Protein 2W7Z (pdb70)

InterPro domains:
  IPR001646 Pentapeptide repeat [PF13599] (88-164)
  IPR052949 Peptide antibiotic immunity-related [PTHR42999] (18-202)

Nearest PDB structures (foldseek):
  2w7z-assembly1_A  TM=9.627E-01  e=5.717E-29  Enterococcus faecalis
  6fls-assembly1_A  TM=7.221E-01  e=3.683E-10  Clostridium botulinum
  5dqa-assembly3_C-2  TM=4.700E-01  e=3.328E-09  synthetic construct
  5dqa-assembly1_B-2  TM=4.678E-01  e=6.152E-09  synthetic construct
  4ycq-assembly1_A-2  TM=4.780E-01  e=1.399E-06  synthetic construct

B-factor: mean 15.48, std 6.67, range [5.96, 55.5]

Sequence (402 aa):
MITYPLPEQLPLLTNCQLEDEAILENHLYQQIDLPNQEVRNLVFRDAVFDHLSLANGQFASFDCSNVRFEACDFSNVEWLSGSFHRVTTFLRCNLTGTNFADSYLDCLFEDCADDYASFRFANFNLVHHFNQTRLVESEFFEVTWLLLEACDLTESNWLNTSLGLDFSQNTFERLTFSPNYLSGLVTPEQAIYLASSALGLVITTYPLPPNLPEQLPLLTNCQLEDEAILENHLYQQIDLPNQEVRNLVFRDAVFDHLSLANGQFASFDCSNVRFEACDFSSNVEWLSGSFHRVTFLRCNLTGTNFADSYYLDCLFEDCADYASFRFANFNLVHFNQTRLVESEFFEVTWLLLEACDLTESNWLNTSLGLDFSQNTFERLTFSPNYLSGLVTPEQAIYLASSALGLVIT

Radius of gyration: 33.7 Å; Cα contacts (8 Å, |Δi|>4): 1297; chains: 2; bounding box: 75×31×95 Å

Foldseek 3Di:
DPDDAQDVVFAEDAEDDAEACAEAERHEHEPYEAEPAEYENYEYEHYEYYAYEHHLYEYHQYEYESYEYAAYECANYEQEQYEYYNYEYHAYEAELYEDDCYEYVYEYYLYYDNYEPHNYEEENYEYECYEHACYEQDNYHYYAYAQYECEQYEHENHAACYECQRYDYPAYHYDPVRPPPYHDPVVVVRVCVVVPDDDD/DAQAAQPEDPDFAEDAEDDAEALDEAERHEYEQYEQEQEEYENYEYERYEYAAYEHHNYEYHQAEYGRYEYHQYECHLYEQEQYEYYNYEDYQYEAENYEHDNYEYSYEYELYHAQYEPAQYEEERYEYELYEHALYECHLYHYYAYANYECENYENENHAACYECARYDYPHYHYDPVRPPPYHDPVVVVRVVVVVPDDDD

Solvent-accessible surface area: 19904 Å² total

Secondary structure (DSSP, 8-state):
---PPP---S-EES-----TT-EEESSEEEEEE--S-EEES-EEEEEEEEEEE-TT-EEET-EEEEEEEES-B-TT-B-TT-EEEEEEEES-B-TT-B-TT-B--EEEE---TT-B-TT-B-SSEEEES-B-TT-B-TT-B--EEES-B-TT-B-TT-------TTSB-S--B--GGG-TT---HHHHHHHHHHTT----/-PPPPP---S---EES-----TT-EEESSEEEEEE--S-B-SS-EEEEEEEEEEE-TT-B-TT-EEEEEEEES-B-TT-B-TT-EEEEEEEES-B-TT-B-TT-B--EEEE---TT-B-TT-B-SSEEEES-B-TT-B-TT-B--EEES-B-TTEEETT-------TTSB-S-EEE-GGG-TT---HHHHHHHHHHTT----

Structure (mmCIF, N/CA/C/O backbone):
data_2W7Z
#
_entry.id   2W7Z
#
_cell.length_a   36.930
_cell.length_b   63.139
_cell.length_c   94.619
_cell.angle_alpha   90.00
_cell.angle_beta   96.09
_cell.angle_gamma   90.00
#
_symmetry.space_group_name_H-M   'P 1 21 1'
#
loop_
_entity.id
_entity.type
_entity.pdbx_description
1 polymer 'PENTAPEPTIDE REPEAT FAMILY PROTEIN'
2 non-polymer 'CHLORIDE ION'
3 water water
#
loop_
_atom_site.group_PDB
_atom_site.id
_atom_site.type_symbol
_atom_site.label_atom_id
_atom_site.label_alt_id
_atom_site.label_comp_id
_atom_site.label_asym_id
_atom_site.label_entity_id
_atom_site.label_seq_id
_atom_site.pdbx_PDB_ins_code
_atom_site.Cartn_x
_atom_site.Cartn_y
_atom_site.Cartn_z
_atom_site.occupancy
_atom_site.B_iso_or_equiv
_atom_site.auth_seq_id
_atom_site.auth_comp_id
_atom_site.auth_asym_id
_atom_site.auth_atom_id
_atom_site.pdbx_PDB_model_num
ATOM 1 N N . MET A 1 4 ? 31.023 -2.245 53.037 1.00 18.18 1 MET A N 1
ATOM 2 C CA . MET A 1 4 ? 31.892 -1.378 53.903 1.00 17.64 1 MET A CA 1
ATOM 3 C C . MET A 1 4 ? 31.349 0.036 54.061 1.00 17.74 1 MET A C 1
ATOM 4 O O . MET A 1 4 ? 30.728 0.603 53.152 1.00 17.05 1 MET A O 1
ATOM 23 N N . ILE A 1 6 ? 31.126 4.149 54.731 1.00 16.40 3 ILE A N 1
ATOM 24 C CA . ILE A 1 6 ? 31.675 5.344 54.093 1.00 15.94 3 ILE A CA 1
ATOM 25 C C . ILE A 1 6 ? 32.085 6.379 55.151 1.00 14.94 3 ILE A C 1
ATOM 26 O O . ILE A 1 6 ? 32.639 7.432 54.833 1.00 15.48 3 ILE A O 1
ATOM 31 N N . THR A 1 7 ? 31.799 6.064 56.408 1.00 13.37 4 THR A N 1
ATOM 32 C CA . THR A 1 7 ? 32.182 6.918 57.532 1.00 11.96 4 THR A CA 1
ATOM 33 C C . THR A 1 7 ? 33.135 6.131 58.428 1.00 11.67 4 THR A C 1
ATOM 34 O O . THR A 1 7 ? 33.235 4.913 58.334 1.00 11.62 4 THR A O 1
ATOM 38 N N . TYR A 1 8 ? 33.846 6.848 59.285 1.00 11.27 5 TYR A N 1
ATOM 39 C CA . TYR A 1 8 ? 34.847 6.238 60.137 1.00 11.82 5 TYR A CA 1
ATOM 40 C C . TYR A 1 8 ? 34.193 5.257 61.109 1.00 11.91 5 TYR A C 1
ATOM 41 O O . TYR A 1 8 ? 33.090 5.523 61.589 1.00 11.52 5 TYR A O 1
ATOM 50 N N . PRO A 1 9 ? 34.879 4.136 61.419 1.00 11.28 6 PRO A N 1
ATOM 51 C CA . PRO A 1 9 ? 34.267 3.134 62.301 1.00 11.33 6 PRO A CA 1
ATOM 52 C C . PRO A 1 9 ? 34.263 3.657 63.740 1.00 11.53 6 PRO A C 1
ATOM 53 O O . PRO A 1 9 ? 35.041 4.568 64.068 1.00 11.28 6 PRO A O 1
ATOM 57 N N . LEU A 1 10 ? 33.418 3.081 64.592 1.00 12.92 7 LEU A N 1
ATOM 58 C CA . LEU A 1 10 ? 33.535 3.328 66.035 1.00 13.87 7 LEU A CA 1
ATOM 59 C C . LEU A 1 10 ? 34.860 2.757 66.517 1.00 14.83 7 LEU A C 1
ATOM 60 O O . LEU A 1 10 ? 35.340 1.779 65.938 1.00 16.46 7 LEU A O 1
ATOM 65 N N . PRO A 1 11 ? 35.472 3.370 67.545 1.00 15.71 8 PRO A N 1
ATOM 66 C CA . PRO A 1 11 ? 36.786 2.867 68.005 1.00 16.53 8 PRO A CA 1
ATOM 67 C C . PRO A 1 11 ? 36.727 1.419 68.473 1.00 17.31 8 PRO A C 1
ATOM 68 O O . PRO A 1 11 ? 35.659 0.931 68.839 1.00 15.98 8 PRO A O 1
ATOM 72 N N . GLU A 1 16 ? 39.629 -3.845 78.051 1.00 25.50 13 GLU A N 1
ATOM 73 C CA . GLU A 1 16 ? 40.318 -2.814 78.833 1.00 25.73 13 GLU A CA 1
ATOM 74 C C . GLU A 1 16 ? 40.558 -1.503 78.072 1.00 24.74 13 GLU A C 1
ATOM 75 O O . GLU A 1 16 ? 41.255 -0.608 78.570 1.00 25.25 13 GLU A O 1
ATOM 81 N N . GLN A 1 17 ? 39.977 -1.388 76.881 1.00 23.97 14 GLN A N 1
ATOM 82 C CA . GLN A 1 17 ? 40.068 -0.159 76.097 1.00 22.98 14 GLN A CA 1
ATOM 83 C C . GLN A 1 17 ? 39.366 1.013 76.812 1.00 21.88 14 GLN A C 1
ATOM 84 O O . GLN A 1 17 ? 39.863 2.145 76.769 1.00 21.82 14 GLN A O 1
ATOM 90 N N . LEU A 1 18 ? 38.239 0.719 77.478 1.00 20.16 15 LEU A N 1
ATOM 91 C CA . LEU A 1 18 ? 37.505 1.678 78.325 1.00 18.38 15 LEU A CA 1
ATOM 92 C C . LEU A 1 18 ? 37.351 1.190 79.769 1.00 17.17 15 LEU A C 1
ATOM 93 O O . LEU A 1 18 ? 37.166 -0.008 79.993 1.00 17.34 15 LEU A O 1
ATOM 98 N N . PRO A 1 19 ? 37.393 2.115 80.748 1.00 15.84 16 PRO A N 1
ATOM 99 C CA . PRO A 1 19 ? 37.160 1.687 82.135 1.00 14.86 16 PRO A CA 1
ATOM 100 C C . PRO A 1 19 ? 35.732 1.185 82.334 1.00 14.09 16 PRO A C 1
ATOM 101 O O . PRO A 1 19 ? 34.778 1.775 81.793 1.00 13.28 16 PRO A O 1
ATOM 105 N N . LEU A 1 20 ? 35.596 0.115 83.109 1.00 14.17 17 LEU A N 1
ATOM 106 C CA . LEU A 1 20 ? 34.302 -0.565 83.320 1.00 13.20 17 LEU A CA 1
ATOM 107 C C . LEU A 1 20 ? 33.504 -0.005 84.485 1.00 13.20 17 LEU A C 1
ATOM 108 O O . LEU A 1 20 ? 34.067 0.270 85.555 1.00 12.41 17 LEU A O 1
ATOM 113 N N . LEU A 1 21 ? 32.193 0.129 84.279 1.00 13.04 18 LEU A N 1
ATOM 114 C CA . LEU A 1 21 ? 31.244 0.358 85.376 1.00 13.16 18 LEU A CA 1
ATOM 115 C C . LEU A 1 21 ? 30.116 -0.659 85.289 1.00 13.60 18 LEU A C 1
ATOM 116 O O . LEU A 1 21 ? 29.559 -0.876 84.212 1.00 13.41 18 LEU A O 1
ATOM 121 N N . THR A 1 22 ? 29.776 -1.262 86.428 1.00 13.91 19 THR A N 1
ATOM 122 C CA . THR A 1 22 ? 28.729 -2.299 86.472 1.00 15.04 19 THR A CA 1
ATOM 123 C C . THR A 1 22 ? 27.501 -1.880 87.289 1.00 15.76 19 THR A C 1
ATOM 124 O O . THR A 1 22 ? 26.595 -2.679 87.548 1.00 15.36 19 THR A O 1
ATOM 128 N N . ASN A 1 23 ? 27.493 -0.616 87.694 1.00 16.45 20 ASN A N 1
ATOM 129 C CA . ASN A 1 23 ? 26.315 0.007 88.273 1.00 17.92 20 ASN A CA 1
ATOM 130 C C . ASN A 1 23 ? 26.342 1.482 87.952 1.00 18.03 20 ASN A C 1
ATOM 131 O O . ASN A 1 23 ? 27.395 2.056 87.689 1.00 17.68 20 ASN A O 1
ATOM 136 N N . CYS A 1 24 ? 25.172 2.101 87.979 1.00 18.61 21 CYS A N 1
ATOM 137 C CA . CYS A 1 24 ? 25.095 3.540 87.797 1.00 19.95 21 CYS A CA 1
ATOM 138 C C . CYS A 1 24 ? 23.677 4.002 88.110 1.00 19.19 21 CYS A C 1
ATOM 139 O O . CYS A 1 24 ? 22.759 3.189 88.281 1.00 19.36 21 CYS A O 1
ATOM 142 N N . GLN A 1 25 ? 23.522 5.305 88.261 1.00 18.79 22 GLN A N 1
ATOM 143 C CA . GLN A 1 25 ? 22.208 5.904 88.449 1.00 19.00 22 GLN A CA 1
ATOM 144 C C . GLN A 1 25 ? 22.022 6.971 87.388 1.00 18.76 22 GLN A C 1
ATOM 145 O O . GLN A 1 25 ? 22.992 7.602 86.945 1.00 19.91 22 GLN A O 1
ATOM 151 N N . LEU A 1 26 ? 20.776 7.162 86.974 1.00 16.34 23 LEU A N 1
ATOM 152 C CA . LEU A 1 26 ? 20.469 8.168 85.985 1.00 15.21 23 LEU A CA 1
ATOM 153 C C . LEU A 1 26 ? 19.782 9.310 86.706 1.00 14.25 23 LEU A C 1
ATOM 154 O O . LEU A 1 26 ? 19.019 9.090 87.669 1.00 14.23 23 LEU A O 1
ATOM 159 N N . GLU A 1 27 ? 20.089 10.533 86.272 1.00 12.73 24 GLU A N 1
ATOM 160 C CA . GLU A 1 27 ? 19.397 11.721 86.795 1.00 12.01 24 GLU A CA 1
ATOM 161 C C . GLU A 1 27 ? 19.251 12.669 85.627 1.00 10.92 24 GLU A C 1
ATOM 162 O O . GLU A 1 27 ? 19.984 12.544 84.642 1.00 11.68 24 GLU A O 1
ATOM 168 N N . ASP A 1 28 ? 18.333 13.638 85.743 1.00 10.86 25 ASP A N 1
ATOM 169 C CA . ASP A 1 28 ? 18.235 14.674 84.711 1.00 10.12 25 ASP A CA 1
ATOM 170 C C . ASP A 1 28 ? 19.618 15.266 84.417 1.00 9.50 25 ASP A C 1
ATOM 171 O O . ASP A 1 28 ? 20.409 15.545 85.336 1.00 10.02 25 ASP A O 1
ATOM 176 N N . GLU A 1 29 ? 19.904 15.443 83.131 1.00 9.53 26 GLU A N 1
ATOM 177 C CA . GLU A 1 29 ? 21.167 16.025 82.638 1.00 10.11 26 GLU A CA 1
ATOM 178 C C . GLU A 1 29 ? 22.407 15.145 82.852 1.00 10.45 26 GLU A C 1
ATOM 179 O O . GLU A 1 29 ? 23.539 15.610 82.649 1.00 12.07 26 GLU A O 1
ATOM 185 N N . ALA A 1 30 ? 22.197 13.901 83.265 1.00 10.62 27 ALA A N 1
ATOM 186 C CA . ALA A 1 30 ? 23.340 13.005 83.438 1.00 10.94 27 ALA A CA 1
ATOM 187 C C . ALA A 1 30 ? 24.027 12.735 82.099 1.00 11.45 27 ALA A C 1
ATOM 188 O O . ALA A 1 30 ? 23.351 12.586 81.054 1.00 11.64 27 ALA A O 1
ATOM 190 N N . ILE A 1 31 ? 25.361 12.684 82.145 1.00 12.03 28 ILE A N 1
ATOM 191 C CA . ILE A 1 31 ? 26.197 12.322 80.992 1.00 12.55 28 ILE A CA 1
ATOM 192 C C . ILE A 1 31 ? 26.928 11.017 81.319 1.00 12.39 28 ILE A C 1
ATOM 193 O O . ILE A 1 31 ? 27.709 10.945 82.288 1.00 13.04 28 ILE A O 1
ATOM 198 N N . LEU A 1 32 ? 26.646 9.986 80.526 1.00 13.10 29 LEU A N 1
ATOM 199 C CA . LEU A 1 32 ? 27.358 8.720 80.643 1.00 12.94 29 LEU A CA 1
ATOM 200 C C . LEU A 1 32 ? 28.317 8.646 79.463 1.00 13.01 29 LEU A C 1
ATOM 201 O O . LEU A 1 32 ? 27.889 8.597 78.300 1.00 12.83 29 LEU A O 1
ATOM 206 N N . GLU A 1 33 ? 29.615 8.662 79.766 1.00 12.74 30 GLU A N 1
ATOM 207 C CA . GLU A 1 33 ? 30.609 8.738 78.710 1.00 12.21 30 GLU A CA 1
ATOM 208 C C . GLU A 1 33 ? 31.918 8.021 79.074 1.00 11.50 30 GLU A C 1
ATOM 209 O O . GLU A 1 33 ? 32.251 7.884 80.255 1.00 11.57 30 GLU A O 1
ATOM 215 N N . ASN A 1 34 ? 32.633 7.562 78.050 1.00 11.77 31 ASN A N 1
ATOM 216 C CA . ASN A 1 34 ? 34.028 7.123 78.226 1.00 12.45 31 ASN A CA 1
ATOM 217 C C . ASN A 1 34 ? 34.173 5.941 79.175 1.00 12.40 31 ASN A C 1
ATOM 218 O O . ASN A 1 34 ? 35.210 5.811 79.860 1.00 13.05 31 ASN A O 1
ATOM 223 N N . HIS A 1 35 ? 33.141 5.099 79.220 1.00 12.25 32 HIS A N 1
ATOM 224 C CA . HIS A 1 35 ? 33.167 3.824 79.947 1.00 12.16 32 HIS A CA 1
ATOM 225 C C . HIS A 1 35 ? 32.512 2.701 79.161 1.00 11.96 32 HIS A C 1
ATOM 226 O O . HIS A 1 35 ? 31.757 2.943 78.201 1.00 10.97 32 HIS A O 1
ATOM 233 N N . LEU A 1 36 ? 32.851 1.473 79.565 1.00 11.61 33 LEU A N 1
ATOM 234 C CA . LEU A 1 36 ? 32.065 0.292 79.262 1.00 11.96 33 LEU A CA 1
ATOM 235 C C . LEU A 1 36 ? 31.111 0.106 80.425 1.00 12.26 33 LEU A C 1
ATOM 236 O O . LEU A 1 36 ? 31.547 -0.116 81.547 1.00 12.92 33 LEU A O 1
ATOM 241 N N . TYR A 1 37 ? 29.811 0.254 80.154 1.00 12.53 34 TYR A N 1
ATOM 242 C CA . TYR A 1 37 ? 28.764 0.082 81.158 1.00 12.21 34 TYR A CA 1
ATOM 243 C C . TYR A 1 37 ? 28.172 -1.299 80.930 1.00 13.04 34 TYR A C 1
ATOM 244 O O . TYR A 1 37 ? 27.661 -1.571 79.843 1.00 13.36 34 TYR A O 1
ATOM 253 N N . GLN A 1 38 ? 28.192 -2.148 81.951 1.00 12.41 35 GLN A N 1
ATOM 254 C CA . GLN A 1 38 ? 27.874 -3.567 81.748 1.00 13.28 35 GLN A CA 1
ATOM 255 C C . GLN A 1 38 ? 26.998 -4.135 82.855 1.00 13.46 35 GLN A C 1
ATOM 256 O O . GLN A 1 38 ? 27.279 -3.944 84.043 1.00 13.42 35 GLN A O 1
ATOM 262 N N . GLN A 1 39 ? 25.944 -4.847 82.447 1.00 13.48 36 GLN A N 1
ATOM 263 C CA . GLN A 1 39 ? 25.026 -5.506 83.374 1.00 13.41 36 GLN A CA 1
ATOM 264 C C . GLN A 1 39 ? 24.406 -4.499 84.348 1.00 13.74 36 GLN A C 1
ATOM 265 O O . GLN A 1 39 ? 24.542 -4.615 85.562 1.00 13.84 36 GLN A O 1
ATOM 271 N N . ILE A 1 40 ? 23.706 -3.526 83.789 1.00 13.96 37 ILE A N 1
ATOM 272 C CA . ILE A 1 40 ? 23.066 -2.481 84.590 1.00 14.72 37 ILE A CA 1
ATOM 273 C C . ILE A 1 40 ? 21.582 -2.522 84.269 1.00 14.98 37 ILE A C 1
ATOM 274 O O . ILE A 1 40 ? 21.203 -2.393 83.114 1.00 15.51 37 ILE A O 1
ATOM 279 N N . ASP A 1 41 ? 20.772 -2.740 85.303 1.00 14.89 38 ASP A N 1
ATOM 280 C CA . ASP A 1 41 ? 19.336 -2.886 85.151 1.00 15.46 38 ASP A CA 1
ATOM 281 C C . ASP A 1 41 ? 18.685 -1.617 85.668 1.00 15.17 38 ASP A C 1
ATOM 282 O O . ASP A 1 41 ? 18.617 -1.383 86.886 1.00 15.65 38 ASP A O 1
ATOM 287 N N . LEU A 1 42 ? 18.230 -0.770 84.747 1.00 15.21 39 LEU A N 1
ATOM 288 C CA . LEU A 1 42 ? 17.589 0.471 85.151 1.00 14.92 39 LEU A CA 1
ATOM 289 C C . LEU A 1 42 ? 16.259 0.680 84.421 1.00 13.92 39 LEU A C 1
ATOM 290 O O . LEU A 1 42 ? 16.124 1.589 83.610 1.00 12.88 39 LEU A O 1
ATOM 295 N N . PRO A 1 43 ? 15.270 -0.171 84.729 1.00 13.33 40 PRO A N 1
ATOM 296 C CA . PRO A 1 43 ? 13.967 -0.041 84.096 1.00 12.72 40 PRO A CA 1
ATOM 297 C C . PRO A 1 43 ? 13.177 1.094 84.727 1.00 12.74 40 PRO A C 1
ATOM 298 O O . PRO A 1 43 ? 13.523 1.574 85.833 1.00 11.82 40 PRO A O 1
ATOM 302 N N . ASN A 1 44 ? 12.110 1.506 84.038 1.00 11.89 41 ASN A N 1
ATOM 303 C CA . ASN A 1 44 ? 11.115 2.430 84.585 1.00 12.18 41 ASN A CA 1
ATOM 304 C C . ASN A 1 44 ? 11.679 3.780 85.032 1.00 11.73 41 ASN A C 1
ATOM 305 O O . ASN A 1 44 ? 11.162 4.392 85.970 1.00 12.36 41 ASN A O 1
ATOM 310 N N . GLN A 1 45 ? 12.720 4.238 84.335 1.00 12.26 42 GLN A N 1
ATOM 311 C CA . GLN A 1 45 ? 13.278 5.563 84.589 1.00 11.65 42 GLN A CA 1
ATOM 312 C C . GLN A 1 45 ? 12.590 6.629 83.759 1.00 12.31 42 GLN A C 1
ATOM 313 O O . GLN A 1 45 ? 12.093 6.355 82.667 1.00 13.11 42 GLN A O 1
ATOM 319 N N . GLU A 1 46 ? 12.544 7.834 84.308 1.00 12.15 43 GLU A N 1
ATOM 320 C CA . GLU A 1 46 ? 12.046 9.012 83.585 1.00 12.74 43 GLU A CA 1
ATOM 321 C C . GLU A 1 46 ? 13.107 10.099 83.805 1.00 12.35 43 GLU A C 1
ATOM 322 O O . GLU A 1 46 ? 13.216 10.668 84.894 1.00 12.92 43 GLU A O 1
ATOM 328 N N . VAL A 1 47 ? 13.891 10.368 82.768 1.00 12.42 44 VAL A N 1
ATOM 329 C CA . VAL A 1 47 ? 15.054 11.238 82.892 1.00 12.23 44 VAL A CA 1
ATOM 330 C C . VAL A 1 47 ? 15.122 12.154 81.672 1.00 11.81 44 VAL A C 1
ATOM 331 O O . VAL A 1 47 ? 14.994 11.677 80.540 1.00 11.97 44 VAL A O 1
ATOM 335 N N . ARG A 1 48 ? 15.335 13.451 81.922 1.00 10.35 45 ARG A N 1
ATOM 336 C CA . ARG A 1 48 ? 15.403 14.484 80.849 1.00 10.10 45 ARG A CA 1
ATOM 337 C C . ARG A 1 48 ? 16.820 14.848 80.450 1.00 9.45 45 ARG A C 1
ATOM 338 O O . ARG A 1 48 ? 17.726 14.935 81.300 1.00 9.37 45 ARG A O 1
ATOM 346 N N . ASN A 1 49 ? 17.008 15.098 79.152 1.00 9.46 46 ASN A N 1
ATOM 347 C CA . ASN A 1 49 ? 18.295 15.585 78.638 1.00 10.35 46 ASN A CA 1
ATOM 348 C C . ASN A 1 49 ? 19.481 14.702 79.037 1.00 10.97 46 ASN A C 1
ATOM 349 O O . ASN A 1 49 ? 20.566 15.186 79.329 1.00 11.32 46 ASN A O 1
ATOM 354 N N . LEU A 1 50 ? 19.238 13.398 79.051 1.00 11.41 47 LEU A N 1
ATOM 355 C CA . LEU A 1 50 ? 20.289 12.398 79.232 1.00 12.51 47 LEU A CA 1
ATOM 356 C C . LEU A 1 50 ? 21.220 12.409 78.031 1.00 12.78 47 LEU A C 1
ATOM 357 O O . LEU A 1 50 ? 20.779 12.547 76.888 1.00 11.98 47 LEU A O 1
ATOM 362 N N . VAL A 1 51 ? 22.516 12.227 78.292 1.00 11.73 48 VAL A N 1
ATOM 363 C CA . VAL A 1 51 ? 23.491 12.156 77.212 1.00 12.26 48 VAL A CA 1
ATOM 364 C C . VAL A 1 51 ? 24.276 10.855 77.381 1.00 11.80 48 VAL A C 1
ATOM 365 O O . VAL A 1 51 ? 24.807 10.619 78.465 1.00 11.04 48 VAL A O 1
ATOM 369 N N . PHE A 1 52 ? 24.319 10.027 76.330 1.00 11.30 49 PHE A N 1
ATOM 370 C CA . PHE A 1 52 ? 25.193 8.827 76.284 1.00 10.81 49 PHE A CA 1
ATOM 371 C C . PHE A 1 52 ? 26.172 9.124 75.161 1.00 10.59 49 PHE A C 1
ATOM 372 O O . PHE A 1 52 ? 25.724 9.415 74.051 1.00 10.81 49 PHE A O 1
ATOM 380 N N . ARG A 1 53 ? 27.486 9.093 75.421 1.00 10.64 50 ARG A N 1
ATOM 381 C CA . ARG A 1 53 ? 28.436 9.383 74.320 1.00 10.47 50 ARG A CA 1
ATOM 382 C C . ARG A 1 53 ? 29.775 8.692 74.514 1.00 10.71 50 ARG A C 1
ATOM 383 O O . ARG A 1 53 ? 30.217 8.495 75.644 1.00 10.44 50 ARG A O 1
ATOM 391 N N . ASP A 1 54 ? 30.405 8.315 73.397 1.00 10.51 51 ASP A N 1
ATOM 392 C CA . ASP A 1 54 ? 31.761 7.793 73.452 1.00 10.83 51 ASP A CA 1
ATOM 393 C C . ASP A 1 54 ? 31.869 6.651 74.459 1.00 10.61 51 ASP A C 1
ATOM 394 O O . ASP A 1 54 ? 32.729 6.654 75.346 1.00 10.73 51 ASP A O 1
ATOM 399 N N . ALA A 1 55 ? 30.991 5.663 74.304 1.00 10.46 52 ALA A N 1
ATOM 400 C CA . ALA A 1 55 ? 30.825 4.644 75.322 1.00 11.47 52 ALA A CA 1
ATOM 401 C C . ALA A 1 55 ? 30.263 3.383 74.714 1.00 11.83 52 ALA A C 1
ATOM 402 O O . ALA A 1 55 ? 29.784 3.389 73.566 1.00 12.20 52 ALA A O 1
ATOM 404 N N . VAL A 1 56 ? 30.337 2.303 75.484 1.00 11.32 53 VAL A N 1
ATOM 405 C CA . VAL A 1 56 ? 29.738 1.013 75.105 1.00 12.08 53 VAL A CA 1
ATOM 406 C C . VAL A 1 56 ? 28.833 0.593 76.255 1.00 12.06 53 VAL A C 1
ATOM 407 O O . VAL A 1 56 ? 29.231 0.742 77.422 1.00 12.32 53 VAL A O 1
ATOM 411 N N . PHE A 1 57 ? 27.643 0.081 75.925 1.00 11.90 54 PHE A N 1
ATOM 412 C CA . PHE A 1 57 ? 26.671 -0.414 76.920 1.00 12.15 54 PHE A CA 1
ATOM 413 C C . PHE A 1 57 ? 26.369 -1.846 76.566 1.00 12.54 54 PHE A C 1
ATOM 414 O O . PHE A 1 57 ? 25.855 -2.130 75.483 1.00 13.40 54 PHE A O 1
ATOM 422 N N . ASP A 1 58 ? 26.683 -2.744 77.487 1.00 12.39 55 ASP A N 1
ATOM 423 C CA . ASP A 1 58 ? 26.548 -4.171 77.285 1.00 11.82 55 ASP A CA 1
ATOM 424 C C . ASP A 1 58 ? 25.575 -4.709 78.356 1.00 11.53 55 ASP A C 1
ATOM 425 O O . ASP A 1 58 ? 25.837 -4.602 79.554 1.00 11.70 55 ASP A O 1
ATOM 430 N N . HIS A 1 59 ? 24.447 -5.272 77.930 1.00 11.26 56 HIS A N 1
ATOM 431 C CA . HIS A 1 59 ? 23.422 -5.712 78.876 1.00 11.16 56 HIS A CA 1
ATOM 432 C C . HIS A 1 59 ? 22.969 -4.581 79.811 1.00 11.32 56 HIS A C 1
ATOM 433 O O . HIS A 1 59 ? 22.870 -4.751 81.023 1.00 12.04 56 HIS A O 1
ATOM 440 N N . LEU A 1 60 ? 22.727 -3.411 79.235 1.00 11.53 57 LEU A N 1
ATOM 441 C CA . LEU A 1 60 ? 21.980 -2.364 79.912 1.00 11.95 57 LEU A CA 1
ATOM 442 C C . LEU A 1 60 ? 20.500 -2.617 79.650 1.00 12.59 57 LEU A C 1
ATOM 443 O O . LEU A 1 60 ? 20.117 -2.851 78.494 1.00 12.37 57 LEU A O 1
ATOM 448 N N . SER A 1 61 ? 19.675 -2.543 80.692 1.00 12.09 58 SER A N 1
ATOM 449 C CA . SER A 1 61 ? 18.234 -2.443 80.486 1.00 12.70 58 SER A CA 1
ATOM 450 C C . SER A 1 61 ? 17.727 -1.054 80.845 1.00 12.46 58 SER A C 1
ATOM 451 O O . SER A 1 61 ? 17.988 -0.579 81.961 1.00 12.54 58 SER A O 1
ATOM 454 N N . LEU A 1 62 ? 16.961 -0.445 79.933 1.00 11.19 59 LEU A N 1
ATOM 455 C CA . LEU A 1 62 ? 16.205 0.779 80.221 1.00 10.96 59 LEU A CA 1
ATOM 456 C C . LEU A 1 62 ? 14.717 0.537 80.005 1.00 10.42 59 LEU A C 1
ATOM 457 O O . LEU A 1 62 ? 13.956 1.487 79.777 1.00 10.37 59 LEU A O 1
ATOM 462 N N . ALA A 1 63 ? 14.328 -0.742 80.065 1.00 10.16 60 ALA A N 1
ATOM 463 C CA . ALA A 1 63 ? 12.957 -1.176 79.783 1.00 11.39 60 ALA A CA 1
ATOM 464 C C . ALA A 1 63 ? 11.921 -0.237 80.377 1.00 11.79 60 ALA A C 1
ATOM 465 O O . ALA A 1 63 ? 12.014 0.106 81.555 1.00 11.92 60 ALA A O 1
ATOM 467 N N . ASN A 1 64 ? 10.962 0.171 79.546 1.00 11.80 61 ASN A N 1
ATOM 468 C CA . ASN A 1 64 ? 9.868 1.078 79.931 1.00 12.65 61 ASN A CA 1
ATOM 469 C C . ASN A 1 64 ? 10.315 2.501 80.316 1.00 12.24 61 ASN A C 1
ATOM 470 O O . ASN A 1 64 ? 9.533 3.264 80.928 1.00 13.54 61 ASN A O 1
ATOM 475 N N . GLY A 1 65 ? 11.544 2.867 79.955 1.00 12.14 62 GLY A N 1
ATOM 476 C CA . GLY A 1 65 ? 12.048 4.204 80.230 1.00 12.38 62 GLY A CA 1
ATOM 477 C C . GLY A 1 65 ? 11.357 5.293 79.421 1.00 12.13 62 GLY A C 1
ATOM 478 O O . GLY A 1 65 ? 10.790 5.032 78.341 1.00 11.99 62 GLY A O 1
ATOM 479 N N . GLN A 1 66 ? 11.374 6.508 79.963 1.00 12.24 63 GLN A N 1
ATOM 480 C CA . GLN A 1 66 ? 10.879 7.686 79.259 1.00 12.96 63 GLN A CA 1
ATOM 481 C C . GLN A 1 66 ? 11.942 8.770 79.274 1.00 12.42 63 GLN A C 1
ATOM 482 O O . GLN A 1 66 ? 12.239 9.324 80.343 1.00 12.59 63 GLN A O 1
ATOM 488 N N . PHE A 1 67 ? 12.495 9.087 78.098 1.00 12.12 64 PHE A N 1
ATOM 489 C CA . PHE A 1 67 ? 13.664 9.974 78.018 1.00 12.15 64 PHE A CA 1
ATOM 490 C C . PHE A 1 67 ? 13.416 11.199 77.119 1.00 12.81 64 PHE A C 1
ATOM 491 O O . PHE A 1 67 ? 13.363 11.066 75.894 1.00 14.46 64 PHE A O 1
ATOM 499 N N . ALA A 1 68 ? 13.252 12.374 77.727 1.00 11.56 65 ALA A N 1
ATOM 500 C CA . ALA A 1 68 ? 13.008 13.601 76.952 1.00 11.58 65 ALA A CA 1
ATOM 501 C C . ALA A 1 68 ? 14.317 14.084 76.343 1.00 10.82 65 ALA A C 1
ATOM 502 O O . ALA A 1 68 ? 15.339 14.175 77.040 1.00 10.87 65 ALA A O 1
ATOM 504 N N . SER A 1 69 ? 14.275 14.403 75.051 1.00 10.24 66 SER A N 1
ATOM 505 C CA . SER A 1 69 ? 15.424 14.953 74.339 1.00 11.35 66 SER A CA 1
ATOM 506 C C . SER A 1 69 ? 16.720 14.162 74.601 1.00 10.95 66 SER A C 1
ATOM 507 O O . SER A 1 69 ? 17.746 14.740 74.973 1.00 11.72 66 SER A O 1
ATOM 510 N N . PHE A 1 70 ? 16.641 12.848 74.407 1.00 10.14 67 PHE A N 1
ATOM 511 C CA . PHE A 1 70 ? 17.795 11.949 74.580 1.00 10.59 67 PHE A CA 1
ATOM 512 C C . PHE A 1 70 ? 18.834 12.265 73.512 1.00 11.27 67 PHE A C 1
ATOM 513 O O . PHE A 1 70 ? 18.477 12.527 72.353 1.00 11.64 67 PHE A O 1
ATOM 521 N N . ASP A 1 71 ? 20.117 12.243 73.893 1.00 11.74 68 ASP A N 1
ATOM 522 C CA . ASP A 1 71 ? 21.190 12.535 72.951 1.00 12.81 68 ASP A CA 1
ATOM 523 C C . ASP A 1 71 ? 22.215 11.427 73.075 1.00 11.89 68 ASP A C 1
ATOM 524 O O . ASP A 1 71 ? 22.758 11.187 74.143 1.00 12.12 68 ASP A O 1
ATOM 529 N N . CYS A 1 72 ? 22.480 10.761 71.961 1.00 11.74 69 CYS A N 1
ATOM 530 C CA . CYS A 1 72 ? 23.315 9.573 71.960 1.00 11.08 69 CYS A CA 1
ATOM 531 C C . CYS A 1 72 ? 24.293 9.684 70.787 1.00 10.95 69 CYS A C 1
ATOM 532 O O . CYS A 1 72 ? 23.862 9.866 69.650 1.00 10.52 69 CYS A O 1
ATOM 535 N N . SER A 1 73 ? 25.603 9.620 71.064 1.00 10.99 70 SER A N 1
ATOM 536 C CA . SER A 1 73 ? 26.571 9.786 69.989 1.00 10.83 70 SER A CA 1
ATOM 537 C C . SER A 1 73 ? 27.818 8.927 70.210 1.00 10.51 70 SER A C 1
ATOM 538 O O . SER A 1 73 ? 28.354 8.870 71.324 1.00 10.28 70 SER A O 1
ATOM 541 N N . ASN A 1 74 ? 28.261 8.267 69.139 1.00 10.70 71 ASN A N 1
ATOM 542 C CA . ASN A 1 74 ? 29.455 7.427 69.189 1.00 10.70 71 ASN A CA 1
ATOM 543 C C . ASN A 1 74 ? 29.321 6.374 70.291 1.00 10.87 71 ASN A C 1
ATOM 544 O O . ASN A 1 74 ? 30.145 6.309 71.221 1.00 10.53 71 ASN A O 1
ATOM 549 N N . VAL A 1 75 ? 28.270 5.565 70.174 1.00 10.86 72 VAL A N 1
ATOM 550 C CA . VAL A 1 75 ? 27.940 4.565 71.178 1.00 11.11 72 VAL A CA 1
ATOM 551 C C . VAL A 1 75 ? 27.648 3.225 70.527 1.00 11.69 72 VAL A C 1
ATOM 552 O O . VAL A 1 75 ? 27.020 3.188 69.462 1.00 10.70 72 VAL A O 1
ATOM 556 N N . ARG A 1 76 ? 28.093 2.148 71.182 1.00 11.51 73 ARG A N 1
ATOM 557 C CA . ARG A 1 76 ? 27.703 0.763 70.844 1.00 12.65 73 ARG A CA 1
ATOM 558 C C . ARG A 1 76 ? 26.780 0.256 71.929 1.00 12.01 73 ARG A C 1
ATOM 559 O O . ARG A 1 76 ? 27.126 0.325 73.102 1.00 12.64 73 ARG A O 1
ATOM 567 N N . PHE A 1 77 ? 25.589 -0.207 71.541 1.00 12.19 74 PHE A N 1
ATOM 568 C CA . PHE A 1 77 ? 24.681 -0.887 72.463 1.00 11.40 74 PHE A CA 1
ATOM 569 C C . PHE A 1 77 ? 24.688 -2.344 72.078 1.00 11.54 74 PHE A C 1
ATOM 570 O O . PHE A 1 77 ? 24.308 -2.694 70.957 1.00 12.74 74 PHE A O 1
ATOM 578 N N . GLU A 1 78 ? 25.133 -3.200 72.991 1.00 12.01 75 GLU A N 1
ATOM 579 C CA . GLU A 1 78 ? 25.187 -4.642 72.719 1.00 12.35 75 GLU A CA 1
ATOM 580 C C . GLU A 1 78 ? 24.313 -5.387 73.726 1.00 11.19 75 GLU A C 1
ATOM 581 O O . GLU A 1 78 ? 24.471 -5.220 74.930 1.00 12.12 75 GLU A O 1
ATOM 587 N N . ALA A 1 79 ? 23.369 -6.180 73.233 1.00 10.76 76 ALA A N 1
ATOM 588 C CA . ALA A 1 79 ? 22.497 -6.974 74.101 1.00 10.34 76 ALA A CA 1
ATOM 589 C C . ALA A 1 79 ? 21.810 -6.142 75.187 1.00 11.27 76 ALA A C 1
ATOM 590 O O . ALA A 1 79 ? 21.733 -6.543 76.354 1.00 11.89 76 ALA A O 1
ATOM 592 N N . CYS A 1 80 ? 21.306 -4.971 74.789 1.00 10.66 77 CYS A N 1
ATOM 593 C CA . CYS A 1 80 ? 20.566 -4.112 75.703 1.00 11.60 77 CYS A CA 1
ATOM 594 C C . CYS A 1 80 ? 19.057 -4.277 75.526 1.00 11.71 77 CYS A C 1
ATOM 595 O O . CYS A 1 80 ? 18.570 -4.600 74.436 1.00 12.37 77 CYS A O 1
ATOM 598 N N . ASP A 1 81 ? 18.324 -4.014 76.606 1.00 12.22 78 ASP A N 1
ATOM 599 C CA . ASP A 1 81 ? 16.872 -4.096 76.597 1.00 11.98 78 ASP A CA 1
ATOM 600 C C . ASP A 1 81 ? 16.297 -2.687 76.588 1.00 12.12 78 ASP A C 1
ATOM 601 O O . ASP A 1 81 ? 16.386 -1.978 77.587 1.00 11.37 78 ASP A O 1
ATOM 606 N N . PHE A 1 82 ? 15.736 -2.287 75.443 1.00 11.28 79 PHE A N 1
ATOM 607 C CA . PHE A 1 82 ? 15.040 -1.028 75.310 1.00 11.70 79 PHE A CA 1
ATOM 608 C C . PHE A 1 82 ? 13.552 -1.222 75.057 1.00 11.41 79 PHE A C 1
ATOM 609 O O . PHE A 1 82 ? 12.889 -0.302 74.534 1.00 12.38 79 PHE A O 1
ATOM 617 N N . SER A 1 83 ? 13.025 -2.381 75.475 1.00 11.56 80 SER A N 1
ATOM 618 C CA . SER A 1 83 ? 11.608 -2.655 75.236 1.00 12.03 80 SER A CA 1
ATOM 619 C C . SER A 1 83 ? 10.740 -1.544 75.821 1.00 12.13 80 SER A C 1
ATOM 620 O O . SER A 1 83 ? 10.961 -1.097 76.949 1.00 12.44 80 SER A O 1
ATOM 623 N N . ASN A 1 84 ? 9.784 -1.076 75.019 1.00 12.14 81 ASN A N 1
ATOM 624 C CA . ASN A 1 84 ? 8.820 -0.042 75.442 1.00 13.07 81 ASN A CA 1
ATOM 625 C C . ASN A 1 84 ? 9.432 1.284 75.902 1.00 13.03 81 ASN A C 1
ATOM 626 O O . ASN A 1 84 ? 8.774 2.074 76.584 1.00 13.75 81 ASN A O 1
ATOM 631 N N . VAL A 1 85 ? 10.679 1.525 75.506 1.00 11.95 82 VAL A N 1
ATOM 632 C CA . VAL A 1 85 ? 11.333 2.804 75.769 1.00 11.87 82 VAL A CA 1
ATOM 633 C C . VAL A 1 85 ? 10.715 3.887 74.885 1.00 11.95 82 VAL A C 1
ATOM 634 O O . VAL A 1 85 ? 10.370 3.622 73.728 1.00 13.26 82 VAL A O 1
ATOM 638 N N . GLU A 1 86 ? 10.593 5.095 75.439 1.00 11.60 83 GLU A N 1
ATOM 639 C CA . GLU A 1 86 ? 10.229 6.273 74.665 1.00 13.19 83 GLU A CA 1
ATOM 640 C C . GLU A 1 86 ? 11.447 7.189 74.528 1.00 12.48 83 GLU A C 1
ATOM 641 O O . GLU A 1 86 ? 11.913 7.746 75.518 1.00 13.45 83 GLU A O 1
ATOM 647 N N . TRP A 1 87 ? 11.967 7.294 73.302 1.00 12.91 84 TRP A N 1
ATOM 648 C CA . TRP A 1 87 ? 13.005 8.237 72.910 1.00 13.08 84 TRP A CA 1
ATOM 649 C C . TRP A 1 87 ? 12.440 9.174 71.840 1.00 12.84 84 TRP A C 1
ATOM 650 O O . TRP A 1 87 ? 12.977 9.256 70.718 1.00 13.43 84 TRP A O 1
ATOM 661 N N . LEU A 1 88 ? 11.322 9.831 72.149 1.00 12.25 85 LEU A N 1
ATOM 662 C CA . LEU A 1 88 ? 10.677 10.749 71.198 1.00 11.95 85 LEU A CA 1
ATOM 663 C C . LEU A 1 88 ? 11.587 11.923 70.935 1.00 11.51 85 LEU A C 1
ATOM 664 O O . LEU A 1 88 ? 12.159 12.485 71.873 1.00 12.08 85 LEU A O 1
ATOM 669 N N . SER A 1 89 ? 11.719 12.316 69.664 1.00 11.14 86 SER A N 1
ATOM 670 C CA . SER A 1 89 ? 12.579 13.437 69.313 1.00 11.16 86 SER A CA 1
ATOM 671 C C . SER A 1 89 ? 14.024 13.247 69.818 1.00 11.64 86 SER A C 1
ATOM 672 O O . SER A 1 89 ? 14.711 14.212 70.171 1.00 12.42 86 SER A O 1
ATOM 675 N N . GLY A 1 90 ? 14.468 11.996 69.869 1.00 10.16 87 GLY A N 1
ATOM 676 C CA . GLY A 1 90 ? 15.856 11.705 70.253 1.00 11.11 87 GLY A CA 1
ATOM 677 C C . GLY A 1 90 ? 16.806 12.107 69.147 1.00 11.72 87 GLY A C 1
ATOM 678 O O . GLY A 1 90 ? 16.396 12.340 68.011 1.00 12.55 87 GLY A O 1
ATOM 679 N N . SER A 1 91 ? 18.093 12.138 69.477 1.00 10.84 88 SER A N 1
ATOM 680 C CA . SER A 1 91 ? 19.153 12.493 68.527 1.00 12.48 88 SER A CA 1
ATOM 681 C C . SER A 1 91 ? 20.159 11.365 68.612 1.00 11.69 88 SER A C 1
ATOM 682 O O . SER A 1 91 ? 20.694 11.111 69.686 1.00 12.02 88 SER A O 1
ATOM 685 N N . PHE A 1 92 ? 20.420 10.699 67.489 1.00 10.67 89 PHE A N 1
ATOM 686 C CA . PHE A 1 92 ? 21.362 9.580 67.466 1.00 11.08 89 PHE A CA 1
ATOM 687 C C . PHE A 1 92 ? 22.381 9.834 66.356 1.00 11.22 89 PHE A C 1
ATOM 688 O O . PHE A 1 92 ? 21.989 10.022 65.216 1.00 12.54 89 PHE A O 1
ATOM 696 N N . HIS A 1 93 ? 23.673 9.892 66.706 1.00 10.40 90 HIS A N 1
ATOM 697 C CA . HIS A 1 93 ? 24.737 10.022 65.701 1.00 10.76 90 HIS A CA 1
ATOM 698 C C . HIS A 1 93 ? 25.741 8.933 65.945 1.00 10.94 90 HIS A C 1
ATOM 699 O O . HIS A 1 93 ? 26.298 8.862 67.058 1.00 10.16 90 HIS A O 1
ATOM 706 N N . ARG A 1 94 ? 26.017 8.112 64.922 1.00 9.67 91 ARG A N 1
ATOM 707 C CA . ARG A 1 94 ? 27.081 7.098 65.029 1.00 10.49 91 ARG A CA 1
ATOM 708 C C . ARG A 1 94 ? 26.796 6.149 66.193 1.00 10.46 91 ARG A C 1
ATOM 709 O O . ARG A 1 94 ? 27.568 6.063 67.166 1.00 11.55 91 ARG A O 1
ATOM 717 N N . VAL A 1 95 ? 25.677 5.443 66.075 1.00 10.49 92 VAL A N 1
ATOM 718 C CA . VAL A 1 95 ? 25.192 4.531 67.119 1.00 10.23 92 VAL A CA 1
ATOM 719 C C . VAL A 1 95 ? 24.918 3.178 66.518 1.00 10.31 92 VAL A C 1
ATOM 720 O O . VAL A 1 95 ? 24.274 3.081 65.458 1.00 10.80 92 VAL A O 1
ATOM 724 N N A THR A 1 96 ? 25.404 2.128 67.180 0.50 10.18 93 THR A N 1
ATOM 725 N N B THR A 1 96 ? 25.438 2.143 67.180 0.50 10.31 93 THR A N 1
ATOM 726 C CA A THR A 1 96 ? 25.142 0.763 66.734 0.50 10.32 93 THR A CA 1
ATOM 727 C CA B THR A 1 96 ? 25.135 0.770 66.801 0.50 10.62 93 THR A CA 1
ATOM 728 C C A THR A 1 96 ? 24.357 -0.002 67.787 0.50 10.92 93 THR A C 1
ATOM 729 C C B THR A 1 96 ? 24.232 0.132 67.843 0.50 11.05 93 THR A C 1
ATOM 730 O O A THR A 1 96 ? 24.732 -0.011 68.959 0.50 10.91 93 THR A O 1
ATOM 731 O O B THR A 1 96 ? 24.380 0.355 69.054 0.50 10.96 93 THR A O 1
ATOM 738 N N . PHE A 1 97 ? 23.265 -0.630 67.346 1.00 11.06 94 PHE A N 1
ATOM 739 C CA . PHE A 1 97 ? 22.417 -1.468 68.192 1.00 10.88 94 PHE A CA 1
ATOM 740 C C . PHE A 1 97 ? 22.640 -2.881 67.694 1.00 11.34 94 PHE A C 1
ATOM 741 O O . PHE A 1 97 ? 22.233 -3.219 66.569 1.00 11.73 94 PHE A O 1
ATOM 749 N N . LEU A 1 98 ? 23.266 -3.692 68.537 1.00 10.54 95 LEU A N 1
ATOM 750 C CA . LEU A 1 98 ? 23.611 -5.082 68.203 1.00 10.99 95 LEU A CA 1
ATOM 751 C C . LEU A 1 98 ? 22.900 -6.025 69.161 1.00 11.46 95 LEU A C 1
ATOM 752 O O . LEU A 1 98 ? 23.115 -5.940 70.374 1.00 11.14 95 LEU A O 1
ATOM 757 N N . ARG A 1 99 ? 22.040 -6.901 68.628 1.00 11.09 96 ARG A N 1
ATOM 758 C CA . ARG A 1 99 ? 21.290 -7.869 69.439 1.00 11.25 96 ARG A CA 1
ATOM 759 C C . ARG A 1 99 ? 20.518 -7.239 70.601 1.00 11.08 96 ARG A C 1
ATOM 760 O O . ARG A 1 99 ? 20.446 -7.796 71.713 1.00 11.12 96 ARG A O 1
ATOM 768 N N . CYS A 1 100 ? 19.937 -6.063 70.328 1.00 10.38 97 CYS A N 1
ATOM 769 C CA . CYS A 1 100 ? 19.133 -5.360 71.309 1.00 11.13 97 CYS A CA 1
ATOM 770 C C . CYS A 1 100 ? 17.656 -5.731 71.196 1.00 11.41 97 CYS A C 1
ATOM 771 O O . CYS A 1 100 ? 17.158 -6.038 70.110 1.00 12.18 97 CYS A O 1
ATOM 774 N N . ASN A 1 101 ? 16.976 -5.739 72.337 1.00 11.13 98 ASN A N 1
ATOM 775 C CA . ASN A 1 101 ? 15.527 -5.863 72.366 1.00 10.99 98 ASN A CA 1
ATOM 776 C C . ASN A 1 101 ? 14.907 -4.481 72.202 1.00 11.06 98 ASN A C 1
ATOM 777 O O . ASN A 1 101 ? 14.970 -3.652 73.119 1.00 10.76 98 ASN A O 1
ATOM 782 N N . LEU A 1 102 ? 14.342 -4.249 71.014 1.00 10.82 99 LEU A N 1
ATOM 783 C CA . LEU A 1 102 ? 13.704 -2.976 70.679 1.00 11.23 99 LEU A CA 1
ATOM 784 C C . LEU A 1 102 ? 12.188 -3.121 70.528 1.00 11.16 99 LEU A C 1
ATOM 785 O O . LEU A 1 102 ? 11.555 -2.341 69.810 1.00 11.16 99 LEU A O 1
ATOM 790 N N . THR A 1 103 ? 11.618 -4.083 71.243 1.00 11.63 100 THR A N 1
ATOM 791 C CA . THR A 1 103 ? 10.183 -4.358 71.121 1.00 11.57 100 THR A CA 1
ATOM 792 C C . THR A 1 103 ? 9.413 -3.137 71.611 1.00 11.33 100 THR A C 1
ATOM 793 O O . THR A 1 103 ? 9.565 -2.737 72.756 1.00 10.76 100 THR A O 1
ATOM 797 N N . GLY A 1 104 ? 8.633 -2.523 70.723 1.00 10.47 101 GLY A N 1
ATOM 798 C CA . GLY A 1 104 ? 7.821 -1.364 71.085 1.00 11.29 101 GLY A CA 1
ATOM 799 C C . GLY A 1 104 ? 8.603 -0.079 71.331 1.00 11.56 101 GLY A C 1
ATOM 800 O O . GLY A 1 104 ? 8.022 0.946 71.725 1.00 12.70 101 GLY A O 1
ATOM 801 N N . THR A 1 105 ? 9.908 -0.102 71.087 1.00 10.88 102 THR A N 1
ATOM 802 C CA . THR A 1 105 ? 10.709 1.104 71.317 1.00 11.00 102 THR A CA 1
ATOM 803 C C . THR A 1 105 ? 10.213 2.215 70.407 1.00 10.98 102 THR A C 1
ATOM 804 O O . THR A 1 105 ? 10.003 1.980 69.219 1.00 11.46 102 THR A O 1
ATOM 808 N N . ASN A 1 106 ? 10.020 3.406 70.977 1.00 10.53 103 ASN A N 1
ATOM 809 C CA . ASN A 1 106 ? 9.408 4.520 70.256 1.00 10.64 103 ASN A CA 1
ATOM 810 C C . ASN A 1 106 ? 10.425 5.624 69.950 1.00 10.55 103 ASN A C 1
ATOM 811 O O . ASN A 1 106 ? 10.805 6.389 70.853 1.00 11.27 103 ASN A O 1
ATOM 816 N N . PHE A 1 107 ? 10.865 5.680 68.686 1.00 10.13 104 PHE A N 1
ATOM 817 C CA . PHE A 1 107 ? 11.806 6.688 68.180 1.00 10.20 104 PHE A CA 1
ATOM 818 C C . PHE A 1 107 ? 11.092 7.854 67.468 1.00 10.60 104 PHE A C 1
ATOM 819 O O . PHE A 1 107 ? 11.727 8.642 66.729 1.00 10.64 104 PHE A O 1
ATOM 827 N N . ALA A 1 108 ? 9.773 7.966 67.640 1.00 10.08 105 ALA A N 1
ATOM 828 C CA . ALA A 1 108 ? 8.995 8.938 66.861 1.00 11.12 105 ALA A CA 1
ATOM 829 C C . ALA A 1 108 ? 9.667 10.307 66.876 1.00 11.84 105 ALA A C 1
ATOM 830 O O . ALA A 1 108 ? 10.093 10.778 67.926 1.00 11.98 105 ALA A O 1
ATOM 832 N N . ASP A 1 109 ? 9.830 10.891 65.697 1.00 12.11 106 ASP A N 1
ATOM 833 C CA . ASP A 1 109 ? 10.303 12.266 65.526 1.00 12.74 106 ASP A CA 1
ATOM 834 C C . ASP A 1 109 ? 11.829 12.383 65.747 1.00 11.53 106 ASP A C 1
ATOM 835 O O . ASP A 1 109 ? 12.378 13.483 65.758 1.00 11.96 106 ASP A O 1
ATOM 840 N N . SER A 1 110 ? 12.520 11.256 65.911 1.00 11.35 107 SER A N 1
ATOM 841 C CA . SER A 1 110 ? 13.962 11.299 66.130 1.00 11.23 107 SER A CA 1
ATOM 842 C C . SER A 1 110 ? 14.742 11.609 64.857 1.00 11.40 107 SER A C 1
ATOM 843 O O . SER A 1 110 ? 14.188 11.555 63.742 1.00 11.72 107 SER A O 1
ATOM 846 N N . TYR A 1 111 ? 16.014 11.965 65.057 1.00 11.27 108 TYR A N 1
ATOM 847 C CA . TYR A 1 111 ? 16.984 12.102 63.981 1.00 11.39 108 TYR A CA 1
ATOM 848 C C . TYR A 1 111 ? 18.034 11.043 64.210 1.00 11.18 108 TYR A C 1
ATOM 849 O O . TYR A 1 111 ? 18.598 10.961 65.308 1.00 10.69 108 TYR A O 1
ATOM 858 N N . LEU A 1 112 ? 18.275 10.219 63.183 1.00 10.37 109 LEU A N 1
ATOM 859 C CA . LEU A 1 112 ? 19.269 9.160 63.260 1.00 10.29 109 LEU A CA 1
ATOM 860 C C . LEU A 1 112 ? 20.246 9.366 62.120 1.00 9.87 109 LEU A C 1
ATOM 861 O O . LEU A 1 112 ? 19.866 9.246 60.943 1.00 10.82 109 LEU A O 1
ATOM 880 N N . ASP A 1 114 ? 23.910 8.028 60.671 1.00 10.04 111 ASP A N 1
ATOM 881 C CA . ASP A 1 114 ? 24.953 6.996 60.746 1.00 10.28 111 ASP A CA 1
ATOM 882 C C . ASP A 1 114 ? 24.666 6.003 61.888 1.00 10.52 111 ASP A C 1
ATOM 883 O O . ASP A 1 114 ? 25.427 5.911 62.862 1.00 10.97 111 ASP A O 1
ATOM 888 N N . CYS A 1 115 ? 23.528 5.316 61.802 1.00 9.91 112 CYS A N 1
ATOM 889 C CA . CYS A 1 115 ? 23.170 4.309 62.817 1.00 10.13 112 CYS A CA 1
ATOM 890 C C . CYS A 1 115 ? 23.046 2.947 62.154 1.00 9.92 112 CYS A C 1
ATOM 891 O O . CYS A 1 115 ? 22.761 2.844 60.954 1.00 10.21 112 CYS A O 1
ATOM 894 N N . LEU A 1 116 ? 23.260 1.906 62.944 1.00 9.80 113 LEU A N 1
ATOM 895 C CA . LEU A 1 116 ? 23.163 0.531 62.460 1.00 10.27 113 LEU A CA 1
ATOM 896 C C . LEU A 1 116 ? 22.324 -0.260 63.468 1.00 10.75 113 LEU A C 1
ATOM 897 O O . LEU A 1 116 ? 22.539 -0.146 64.672 1.00 11.06 113 LEU A O 1
ATOM 902 N N . PHE A 1 117 ? 21.349 -1.021 62.962 1.00 11.04 114 PHE A N 1
ATOM 903 C CA . PHE A 1 117 ? 20.578 -1.977 63.765 1.00 10.58 114 PHE A CA 1
ATOM 904 C C . PHE A 1 117 ? 20.918 -3.361 63.226 1.00 11.10 114 PHE A C 1
ATOM 905 O O . PHE A 1 117 ? 20.543 -3.691 62.094 1.00 10.63 114 PHE A O 1
ATOM 913 N N . GLU A 1 118 ? 21.642 -4.139 64.033 1.00 9.96 115 GLU A N 1
ATOM 914 C CA . GLU A 1 118 ? 22.133 -5.460 63.633 1.00 9.84 115 GLU A CA 1
ATOM 915 C C . GLU A 1 118 ? 21.540 -6.554 64.516 1.00 8.53 115 GLU A C 1
ATOM 916 O O . GLU A 1 118 ? 21.751 -6.549 65.733 1.00 8.68 115 GLU A O 1
ATOM 922 N N . ASP A 1 119 ? 20.804 -7.490 63.909 1.00 8.13 116 ASP A N 1
ATOM 923 C CA . ASP A 1 119 ? 20.277 -8.650 64.638 1.00 8.55 116 ASP A CA 1
ATOM 924 C C . ASP A 1 119 ? 19.473 -8.254 65.886 1.00 8.79 116 ASP A C 1
ATOM 925 O O . ASP A 1 119 ? 19.606 -8.873 66.956 1.00 9.18 116 ASP A O 1
ATOM 930 N N . CYS A 1 120 ? 18.633 -7.221 65.728 1.00 8.69 117 CYS A N 1
ATOM 931 C CA . CYS A 1 120 ? 17.757 -6.771 66.815 1.00 8.85 117 CYS A CA 1
ATOM 932 C C . CYS A 1 120 ? 16.337 -7.306 66.668 1.00 8.85 117 CYS A C 1
ATOM 933 O O . CYS A 1 120 ? 15.872 -7.616 65.560 1.00 9.70 117 CYS A O 1
ATOM 950 N N . ALA A 1 122 ? 12.752 -6.110 66.985 1.00 9.23 119 ALA A N 1
ATOM 951 C CA . ALA A 1 122 ? 12.159 -4.784 66.955 1.00 9.31 119 ALA A CA 1
ATOM 952 C C . ALA A 1 122 ? 10.693 -4.782 66.532 1.00 9.34 119 ALA A C 1
ATOM 953 O O . ALA A 1 122 ? 10.216 -3.809 65.915 1.00 9.81 119 ALA A O 1
ATOM 955 N N A ASP A 1 123 ? 9.983 -5.860 66.869 0.50 9.24 120 ASP A N 1
ATOM 956 N N B ASP A 1 123 ? 9.974 -5.848 66.871 0.50 9.58 120 ASP A N 1
ATOM 957 C CA A ASP A 1 123 ? 8.528 -5.901 66.739 0.50 8.88 120 ASP A CA 1
ATOM 958 C CA B ASP A 1 123 ? 8.534 -5.875 66.654 0.50 9.53 120 ASP A CA 1
ATOM 959 C C A ASP A 1 123 ? 7.957 -4.599 67.304 0.50 8.97 120 ASP A C 1
ATOM 960 C C B ASP A 1 123 ? 7.877 -4.681 67.336 0.50 9.46 120 ASP A C 1
ATOM 961 O O A ASP A 1 123 ? 8.402 -4.127 68.353 0.50 8.67 120 ASP A O 1
ATOM 962 O O B ASP A 1 123 ? 8.173 -4.374 68.496 0.50 9.22 120 ASP A O 1
ATOM 971 N N . TYR A 1 124 ? 6.989 -4.017 66.601 1.00 9.27 121 TYR A N 1
ATOM 972 C CA . TYR A 1 124 ? 6.231 -2.856 67.112 1.00 9.38 121 TYR A CA 1
ATOM 973 C C . TYR A 1 124 ? 7.045 -1.565 67.300 1.00 9.32 121 TYR A C 1
ATOM 974 O O . TYR A 1 124 ? 6.502 -0.566 67.808 1.00 10.13 121 TYR A O 1
ATOM 983 N N . ALA A 1 125 ? 8.321 -1.578 66.904 1.00 9.42 122 ALA A N 1
ATOM 984 C CA . ALA A 1 125 ? 9.155 -0.392 67.056 1.00 9.11 122 ALA A CA 1
ATOM 985 C C . ALA A 1 125 ? 8.599 0.683 66.150 1.00 9.83 122 ALA A C 1
ATOM 986 O O . ALA A 1 125 ? 8.126 0.377 65.059 1.00 9.52 122 ALA A O 1
ATOM 988 N N . SER A 1 126 ? 8.654 1.929 66.610 1.00 10.18 123 SER A N 1
ATOM 989 C CA . SER A 1 126 ? 8.166 3.051 65.824 1.00 9.89 123 SER A CA 1
ATOM 990 C C . SER A 1 126 ? 9.273 4.025 65.452 1.00 9.96 123 SER A C 1
ATOM 991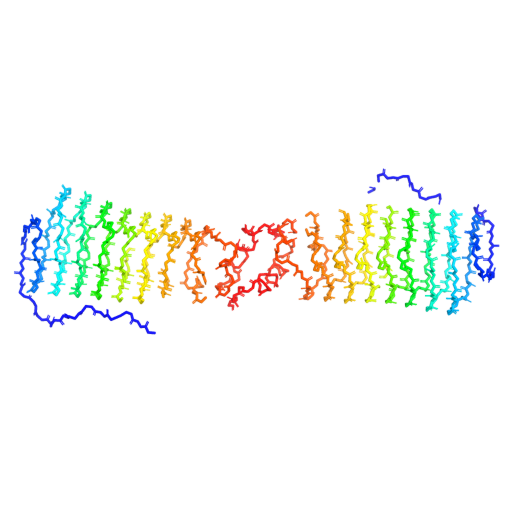 O O . SER A 1 126 ? 10.003 4.485 66.318 1.00 10.91 123 SER A O 1
ATOM 994 N N . PHE A 1 127 ? 9.330 4.352 64.163 1.00 9.16 124 PHE A N 1
ATOM 995 C CA . PHE A 1 127 ? 10.162 5.423 63.640 1.00 9.48 124 PHE A CA 1
ATOM 996 C C . PHE A 1 127 ? 9.270 6.479 62.964 1.00 9.50 124 PHE A C 1
ATOM 997 O O . PHE A 1 127 ? 9.734 7.248 62.108 1.00 9.75 124 PHE A O 1
ATOM 1005 N N . ARG A 1 128 ? 7.996 6.506 63.345 1.00 9.73 125 ARG A N 1
ATOM 1006 C CA . ARG A 1 128 ? 7.077 7.443 62.706 1.00 9.62 125 ARG A CA 1
ATOM 1007 C C . ARG A 1 128 ? 7.649 8.868 62.810 1.00 9.48 125 ARG A C 1
ATOM 1008 O O . ARG A 1 128 ? 8.144 9.275 63.872 1.00 9.25 125 ARG A O 1
ATOM 1016 N N . PHE A 1 129 ? 7.624 9.582 61.685 1.00 9.13 126 PHE A N 1
ATOM 1017 C CA . PHE A 1 129 ? 8.079 10.971 61.588 1.00 9.48 126 PHE A CA 1
ATOM 1018 C C . PHE A 1 129 ? 9.592 11.149 61.774 1.00 9.25 126 PHE A C 1
ATOM 1019 O O . PHE A 1 129 ? 10.088 12.286 61.895 1.00 9.59 126 PHE A O 1
ATOM 1027 N N . ALA A 1 130 ? 10.325 10.032 61.800 1.00 8.29 127 ALA A N 1
ATOM 1028 C CA . ALA A 1 130 ? 11.768 10.121 61.979 1.00 8.44 127 ALA A CA 1
ATOM 1029 C C . ALA A 1 130 ? 12.447 10.651 60.727 1.00 9.09 127 ALA A C 1
ATOM 1030 O O . ALA A 1 130 ? 11.864 10.684 59.638 1.00 8.89 127 ALA A O 1
ATOM 1032 N N . ASN A 1 131 ? 13.684 11.092 60.912 1.00 9.52 128 ASN A N 1
ATOM 1033 C CA . ASN A 1 131 ? 14.519 11.562 59.821 1.00 10.09 128 ASN A CA 1
ATOM 1034 C C . ASN A 1 131 ? 15.770 10.699 59.866 1.00 9.56 128 ASN A C 1
ATOM 1035 O O . ASN A 1 131 ? 16.459 10.674 60.887 1.00 8.55 128 ASN A O 1
ATOM 1040 N N . PHE A 1 132 ? 16.035 9.972 58.778 1.00 8.84 129 PHE A N 1
ATOM 1041 C CA . PHE A 1 132 ? 17.179 9.060 58.696 1.00 8.22 129 PHE A CA 1
ATOM 1042 C C . PHE A 1 132 ? 18.251 9.627 57.782 1.00 7.75 129 PHE A C 1
ATOM 1043 O O . PHE A 1 132 ? 17.929 10.090 56.692 1.00 8.08 129 PHE A O 1
ATOM 1051 N N . ASN A 1 133 ? 19.516 9.552 58.193 1.00 7.36 130 ASN A N 1
ATOM 1052 C CA . ASN A 1 133 ? 20.618 9.978 57.339 1.00 8.07 130 ASN A CA 1
ATOM 1053 C C . ASN A 1 133 ? 21.733 8.984 57.517 1.00 8.32 130 ASN A C 1
ATOM 1054 O O . ASN A 1 133 ? 22.543 9.119 58.433 1.00 7.48 130 ASN A O 1
ATOM 1059 N N . LEU A 1 134 ? 21.757 7.998 56.618 1.00 7.64 131 LEU A N 1
ATOM 1060 C CA . LEU A 1 134 ? 22.647 6.836 56.677 1.00 8.19 131 LEU A CA 1
ATOM 1061 C C . LEU A 1 134 ? 22.225 5.924 57.847 1.00 8.60 131 LEU A C 1
ATOM 1062 O O . LEU A 1 134 ? 22.745 6.013 58.969 1.00 8.84 131 LEU A O 1
ATOM 1067 N N . VAL A 1 135 ? 21.242 5.069 57.576 1.00 8.56 132 VAL A N 1
ATOM 1068 C CA . VAL A 1 135 ? 20.719 4.173 58.601 1.00 8.56 132 VAL A CA 1
ATOM 1069 C C . VAL A 1 135 ? 20.564 2.794 57.976 1.00 9.01 132 VAL A C 1
ATOM 1070 O O . VAL A 1 135 ? 19.947 2.656 56.915 1.00 8.51 132 VAL A O 1
ATOM 1074 N N A HIS A 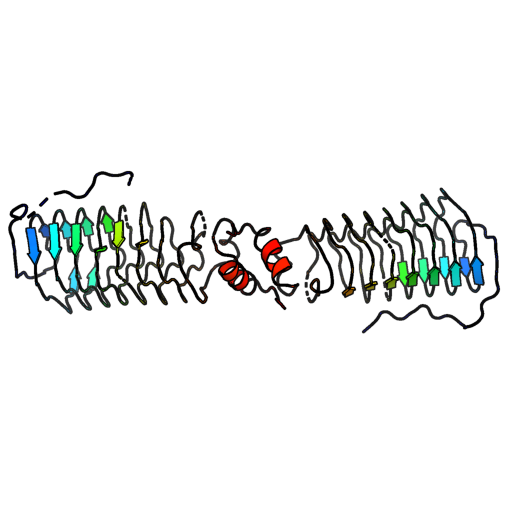1 136 ? 21.132 1.775 58.616 0.50 8.22 133 HIS A N 1
ATOM 1075 N N B HIS A 1 136 ? 21.103 1.797 58.672 0.50 7.77 133 HIS A N 1
ATOM 1076 C CA A HIS A 1 136 ? 21.101 0.420 58.053 0.50 8.43 133 HIS A CA 1
ATOM 1077 C CA B HIS A 1 136 ? 21.186 0.425 58.194 0.50 7.74 133 HIS A CA 1
ATOM 1078 C C A HIS A 1 136 ? 20.535 -0.582 59.034 0.50 8.31 133 HIS A C 1
ATOM 1079 C C B HIS A 1 136 ? 20.391 -0.467 59.152 0.50 7.88 133 HIS A C 1
ATOM 1080 O O A HIS A 1 136 ? 21.054 -0.736 60.144 0.50 7.69 133 HIS A O 1
ATOM 1081 O O B HIS A 1 136 ? 20.587 -0.416 60.370 0.50 7.29 133 HIS A O 1
ATOM 1094 N N . PHE A 1 137 ? 19.464 -1.249 58.603 1.00 8.22 134 PHE A N 1
ATOM 1095 C CA . PHE A 1 137 ? 18.858 -2.359 59.351 1.00 8.67 134 PHE A CA 1
ATOM 1096 C C . PHE A 1 137 ? 19.305 -3.667 58.715 1.00 9.02 134 PHE A C 1
ATOM 1097 O O . PHE A 1 137 ? 19.195 -3.834 57.494 1.00 9.77 134 PHE A O 1
ATOM 1105 N N . ASN A 1 138 ? 19.818 -4.577 59.536 1.00 9.06 135 ASN A N 1
ATOM 1106 C CA . ASN A 1 138 ? 20.248 -5.889 59.060 1.00 9.19 135 ASN A CA 1
ATOM 1107 C C . ASN A 1 138 ? 19.774 -6.996 59.999 1.00 8.64 135 ASN A C 1
ATOM 1108 O O . ASN A 1 138 ? 19.971 -6.904 61.217 1.00 8.40 135 ASN A O 1
ATOM 1113 N N . GLN A 1 139 ? 19.114 -8.007 59.440 1.00 8.58 136 GLN A N 1
ATOM 1114 C CA . GLN A 1 139 ? 18.675 -9.178 60.220 1.00 9.71 136 GLN A CA 1
ATOM 1115 C C . GLN A 1 139 ? 17.879 -8.764 61.465 1.00 9.24 136 GLN A C 1
ATOM 1116 O O . GLN A 1 139 ? 18.038 -9.344 62.546 1.00 10.42 136 GLN A O 1
ATOM 1122 N N . THR A 1 140 ? 17.015 -7.761 61.284 1.00 9.34 137 THR A N 1
ATOM 1123 C CA . THR A 1 140 ? 16.268 -7.154 62.384 1.00 9.55 137 THR A CA 1
ATOM 1124 C C . THR A 1 140 ? 14.770 -7.361 62.123 1.00 9.63 137 THR A C 1
ATOM 1125 O O . THR A 1 140 ? 14.273 -7.063 61.029 1.00 10.79 137 THR A O 1
ATOM 1129 N N . ARG A 1 141 ? 14.085 -7.928 63.114 1.00 9.67 138 ARG A N 1
ATOM 1130 C CA . ARG A 1 141 ? 12.660 -8.252 63.007 1.00 9.29 138 ARG A CA 1
ATOM 1131 C C . ARG A 1 141 ? 11.879 -6.948 63.209 1.00 8.98 138 ARG A C 1
ATOM 1132 O O . ARG A 1 141 ? 12.026 -6.292 64.243 1.00 8.85 138 ARG A O 1
ATOM 1140 N N . LEU A 1 142 ? 11.081 -6.569 62.204 1.00 8.79 139 LEU A N 1
ATOM 1141 C CA . LEU A 1 142 ? 10.376 -5.289 62.194 1.00 9.63 139 LEU A CA 1
ATOM 1142 C C . LEU A 1 142 ? 8.876 -5.503 61.977 1.00 9.37 139 LEU A C 1
ATOM 1143 O O . LEU A 1 142 ? 8.184 -4.689 61.329 1.00 9.95 139 LEU A O 1
ATOM 1148 N N . VAL A 1 143 ? 8.366 -6.586 62.565 1.00 9.50 140 VAL A N 1
ATOM 1149 C CA . VAL A 1 143 ? 6.958 -6.945 62.397 1.00 9.38 140 VAL A CA 1
ATOM 1150 C C . VAL A 1 143 ? 6.078 -5.897 63.086 1.00 9.34 140 VAL A C 1
ATOM 1151 O O . VAL A 1 143 ? 6.332 -5.525 64.235 1.00 9.54 140 VAL A O 1
ATOM 1155 N N . GLU A 1 144 ? 5.067 -5.400 62.371 1.00 9.36 141 GLU A N 1
ATOM 1156 C CA . GLU A 1 144 ? 4.128 -4.390 62.897 1.00 9.69 141 GLU A CA 1
ATOM 1157 C C . GLU A 1 144 ? 4.834 -3.093 63.346 1.00 9.46 141 GLU A C 1
ATOM 1158 O O . GLU A 1 144 ? 4.316 -2.358 64.204 1.00 9.79 141 GLU A O 1
ATOM 1164 N N . SER A 1 145 ? 6.000 -2.822 62.742 1.00 8.48 142 SER A N 1
ATOM 1165 C CA . SER A 1 145 ? 6.755 -1.583 62.993 1.00 8.52 142 SER A CA 1
ATOM 1166 C C . SER A 1 145 ? 6.121 -0.410 62.268 1.00 8.98 142 SER A C 1
ATOM 1167 O O . SER A 1 145 ? 5.298 -0.603 61.355 1.00 9.45 142 SER A O 1
ATOM 1170 N N . GLU A 1 146 ? 6.515 0.803 62.668 1.00 9.41 143 GLU A N 1
ATOM 1171 C CA . GLU A 1 146 ? 6.023 2.026 62.045 1.00 8.63 143 GLU A CA 1
ATOM 1172 C C . GLU A 1 146 ? 7.148 2.781 61.372 1.00 9.77 143 GLU A C 1
ATOM 1173 O O . GLU A 1 146 ? 8.142 3.131 62.007 1.00 9.92 143 GLU A O 1
ATOM 1179 N N . PHE A 1 147 ? 6.983 2.984 60.070 1.00 9.24 144 PHE A N 1
ATOM 1180 C CA . PHE A 1 147 ? 7.914 3.760 59.261 1.00 9.15 144 PHE A CA 1
ATOM 1181 C C . PHE A 1 147 ? 7.139 4.776 58.420 1.00 9.33 144 PHE A C 1
ATOM 1182 O O . PHE A 1 147 ? 7.512 5.061 57.262 1.00 9.20 144 PHE A O 1
ATOM 1190 N N . PHE A 1 148 ? 6.056 5.298 58.995 1.00 8.84 145 PHE A N 1
ATOM 1191 C CA . PHE A 1 148 ? 5.242 6.247 58.250 1.00 9.62 145 PHE A CA 1
ATOM 1192 C C . PHE A 1 148 ? 5.710 7.687 58.440 1.00 9.43 145 PHE A C 1
ATOM 1193 O O . PHE A 1 148 ? 6.222 8.055 59.496 1.00 9.54 145 PHE A O 1
ATOM 1201 N N . GLU A 1 149 ? 5.600 8.467 57.364 1.00 8.58 146 GLU A N 1
ATOM 1202 C CA . GLU A 1 149 ? 6.016 9.859 57.342 1.00 9.35 146 GLU A CA 1
ATOM 1203 C C . GLU A 1 149 ? 7.520 10.007 57.665 1.00 9.30 146 GLU A C 1
ATOM 1204 O O . GLU A 1 149 ? 7.941 10.952 58.322 1.00 9.90 146 GLU A O 1
ATOM 1210 N N . VAL A 1 150 ? 8.323 9.070 57.185 1.00 8.47 147 VAL A N 1
ATOM 1211 C CA . VAL A 1 150 ? 9.785 9.080 57.422 1.00 8.60 147 VAL A CA 1
ATOM 1212 C C . VAL A 1 150 ? 10.470 9.773 56.256 1.00 9.47 147 VAL A C 1
ATOM 1213 O O . VAL A 1 150 ? 10.141 9.500 55.086 1.00 10.43 147 VAL A O 1
ATOM 1217 N N . THR A 1 151 ? 11.406 10.661 56.572 1.00 9.66 148 THR A N 1
ATOM 1218 C CA . THR A 1 151 ? 12.266 11.308 55.582 1.00 9.58 148 THR A CA 1
ATOM 1219 C C . THR A 1 151 ? 13.610 10.627 55.681 1.00 9.71 148 THR A C 1
ATOM 1220 O O . THR A 1 151 ? 14.121 10.450 56.783 1.00 9.35 148 THR A O 1
ATOM 1224 N N . TRP A 1 152 ? 14.181 10.209 54.553 1.00 8.52 149 TRP A N 1
ATOM 1225 C CA . TRP A 1 152 ? 15.417 9.439 54.647 1.00 8.93 149 TRP A CA 1
ATOM 1226 C C . TRP A 1 152 ? 16.399 9.679 53.511 1.00 8.23 149 TRP A C 1
ATOM 1227 O O . TRP A 1 152 ? 15.994 10.027 52.392 1.00 7.97 149 TRP A O 1
ATOM 1266 N N . LEU A 1 155 ? 19.092 4.936 53.477 1.00 9.10 152 LEU A N 1
ATOM 1267 C CA . LEU A 1 155 ? 18.435 3.927 54.264 1.00 9.62 152 LEU A CA 1
ATOM 1268 C C . LEU A 1 155 ? 18.568 2.578 53.554 1.00 10.46 152 LEU A C 1
ATOM 1269 O O . LEU A 1 155 ? 18.264 2.452 52.366 1.00 11.46 152 LEU A O 1
ATOM 1274 N N . LEU A 1 156 ? 19.007 1.577 54.311 1.00 11.08 153 LEU A N 1
ATOM 1275 C CA . LEU A 1 156 ? 19.165 0.229 53.797 1.00 11.69 153 LEU A CA 1
ATOM 1276 C C . LEU A 1 156 ? 18.528 -0.750 54.778 1.00 11.81 153 LEU A C 1
ATOM 1277 O O . LEU A 1 156 ? 18.771 -0.665 55.978 1.00 12.31 153 LEU A O 1
ATOM 1282 N N . LEU A 1 157 ? 17.724 -1.676 54.257 1.00 10.97 154 LEU A N 1
ATOM 1283 C CA . LEU A 1 157 ? 17.221 -2.791 55.054 1.00 11.65 154 LEU A CA 1
ATOM 1284 C C . LEU A 1 157 ? 17.555 -4.094 54.353 1.00 12.13 154 LEU A C 1
ATOM 1285 O O . LEU A 1 157 ? 17.304 -4.244 53.157 1.00 12.05 154 LEU A O 1
ATOM 1290 N N . GLU A 1 158 ? 18.149 -5.028 55.087 1.00 11.47 155 GLU A N 1
ATOM 1291 C CA . GLU A 1 158 ? 18.410 -6.349 54.512 1.00 12.26 155 GLU A CA 1
ATOM 1292 C C . GLU A 1 158 ? 18.131 -7.458 55.511 1.00 11.38 155 GLU A C 1
ATOM 1293 O O . GLU A 1 158 ? 18.422 -7.315 56.706 1.00 10.73 155 GLU A O 1
ATOM 1299 N N . ALA A 1 159 ? 17.520 -8.539 55.026 1.00 10.16 156 ALA A N 1
ATOM 1300 C CA . ALA A 1 159 ? 17.224 -9.706 55.850 1.00 9.97 156 ALA A CA 1
ATOM 1301 C C . ALA A 1 159 ? 16.338 -9.374 57.062 1.00 10.04 156 ALA A C 1
ATOM 1302 O O . ALA A 1 159 ? 16.480 -9.967 58.147 1.00 10.71 156 ALA A O 1
ATOM 1304 N N . CYS A 1 160 ? 15.433 -8.422 56.865 1.00 9.45 157 CYS A N 1
ATOM 1305 C CA . CYS A 1 160 ? 14.476 -8.022 57.902 1.00 9.37 157 CYS A CA 1
ATOM 1306 C C . CYS A 1 160 ? 13.069 -8.502 57.569 1.00 9.63 157 CYS A C 1
ATOM 1307 O O . CYS A 1 160 ? 12.671 -8.498 56.407 1.00 10.23 157 CYS A O 1
ATOM 1310 N N . ASP A 1 161 ? 12.317 -8.874 58.603 1.00 9.34 158 ASP A N 1
ATOM 1311 C CA . ASP A 1 161 ? 10.910 -9.209 58.449 1.00 9.57 158 ASP A CA 1
ATOM 1312 C C . ASP A 1 161 ? 10.102 -7.924 58.620 1.00 9.50 158 ASP A C 1
ATOM 1313 O O . ASP A 1 161 ? 10.063 -7.327 59.708 1.00 9.94 158 ASP A O 1
ATOM 1318 N N . LEU A 1 162 ? 9.489 -7.494 57.519 1.00 9.40 159 LEU A N 1
ATOM 1319 C CA . LEU A 1 162 ? 8.733 -6.249 57.457 1.00 9.15 159 LEU A CA 1
ATOM 1320 C C . LEU A 1 162 ? 7.224 -6.490 57.496 1.00 8.73 159 LEU A C 1
ATOM 1321 O O . LEU A 1 162 ? 6.436 -5.583 57.213 1.00 8.71 159 LEU A O 1
ATOM 1326 N N . THR A 1 163 ? 6.812 -7.702 57.875 1.00 8.36 160 THR A N 1
ATOM 1327 C CA . THR A 1 163 ? 5.396 -8.072 57.841 1.00 8.40 160 THR A CA 1
ATOM 1328 C C . THR A 1 163 ? 4.566 -7.074 58.650 1.00 8.49 160 THR A C 1
ATOM 1329 O O . THR A 1 163 ? 4.884 -6.789 59.810 1.00 7.63 160 THR A O 1
ATOM 1333 N N . GLU A 1 164 ? 3.543 -6.525 57.998 1.00 8.65 161 GLU A N 1
ATOM 1334 C CA . GLU A 1 164 ? 2.582 -5.591 58.629 1.00 10.11 161 GLU A CA 1
ATOM 1335 C C . GLU A 1 164 ? 3.215 -4.281 59.118 1.00 9.86 161 GLU A C 1
ATOM 1336 O O . GLU A 1 164 ? 2.596 -3.542 59.896 1.00 10.12 161 GLU A O 1
ATOM 1342 N N . SER A 1 165 ? 4.437 -3.997 58.662 1.00 9.00 162 SER A N 1
ATOM 1343 C CA . SER A 1 165 ? 5.022 -2.677 58.881 1.00 8.93 162 SER A CA 1
ATOM 1344 C C . SER A 1 165 ? 4.221 -1.657 58.085 1.00 8.57 162 SER A C 1
ATOM 1345 O O . SER A 1 165 ? 3.549 -1.995 57.089 1.00 8.76 162 SER A O 1
ATOM 1348 N N . ASN A 1 166 ? 4.325 -0.404 58.515 1.00 8.54 163 ASN A N 1
ATOM 1349 C CA . ASN A 1 166 ? 3.556 0.669 57.920 1.00 8.82 163 ASN A CA 1
ATOM 1350 C C . ASN A 1 166 ? 4.447 1.771 57.380 1.00 8.43 163 ASN A C 1
ATOM 1351 O O . ASN A 1 166 ? 5.213 2.385 58.124 1.00 9.26 163 ASN A O 1
ATOM 1356 N N . TRP A 1 167 ? 4.322 2.019 56.075 1.00 8.72 164 TRP A N 1
ATOM 1357 C CA . TRP A 1 167 ? 5.181 2.944 55.340 1.00 8.12 164 TRP A CA 1
ATOM 1358 C C . TRP A 1 167 ? 4.392 4.088 54.694 1.00 7.82 164 TRP A C 1
ATOM 1359 O O . TRP A 1 167 ? 4.864 4.712 53.735 1.00 8.64 164 TRP A O 1
ATOM 1370 N N . LEU A 1 168 ? 3.193 4.376 55.215 1.00 8.92 165 LEU A N 1
ATOM 1371 C CA . LEU A 1 168 ? 2.370 5.445 54.637 1.00 8.96 165 LEU A CA 1
ATOM 1372 C C . LEU A 1 168 ? 3.163 6.744 54.563 1.00 8.96 165 LEU A C 1
ATOM 1373 O O . LEU A 1 168 ? 3.862 7.120 55.522 1.00 9.33 165 LEU A O 1
ATOM 1378 N N . ASN A 1 169 ? 3.049 7.427 53.426 1.00 8.58 166 ASN A N 1
ATOM 1379 C CA . ASN A 1 169 ? 3.696 8.722 53.207 1.00 8.26 166 ASN A CA 1
ATOM 1380 C C . ASN A 1 169 ? 5.216 8.735 53.351 1.00 8.70 166 ASN A C 1
ATOM 1381 O O . ASN A 1 169 ? 5.817 9.795 53.637 1.00 9.54 166 ASN A O 1
ATOM 1386 N N . THR A 1 170 ? 5.823 7.566 53.141 1.00 8.03 167 THR A N 1
ATOM 1387 C CA . THR A 1 170 ? 7.267 7.434 53.075 1.00 8.60 167 THR A CA 1
ATOM 1388 C C . THR A 1 170 ? 7.651 6.975 51.676 1.00 8.95 167 THR A C 1
ATOM 1389 O O . THR A 1 170 ? 7.078 6.030 51.161 1.00 7.85 167 THR A O 1
ATOM 1393 N N . SER A 1 171 ? 8.631 7.657 51.087 1.00 8.97 168 SER A N 1
ATOM 1394 C CA . SER A 1 171 ? 9.105 7.325 49.750 1.00 10.15 168 SER A CA 1
ATOM 1395 C C . SER A 1 171 ? 9.778 5.961 49.767 1.00 10.12 168 SER A C 1
ATOM 1396 O O . SER A 1 171 ? 10.645 5.686 50.613 1.00 11.32 168 SER A O 1
ATOM 1399 N N . LEU A 1 172 ? 9.382 5.113 48.816 1.00 10.93 169 LEU A N 1
ATOM 1400 C CA . LEU A 1 172 ? 9.982 3.803 48.670 1.00 11.52 169 LEU A CA 1
ATOM 1401 C C . LEU A 1 172 ? 10.963 3.750 47.489 1.00 11.41 169 LEU A C 1
ATOM 1402 O O . LEU A 1 172 ? 11.611 2.731 47.271 1.00 12.42 169 LEU A O 1
ATOM 1421 N N . GLY A 1 174 ? 14.105 3.778 45.567 1.00 12.73 171 GLY A N 1
ATOM 1422 C CA . GLY A 1 174 ? 15.506 3.525 45.902 1.00 13.59 171 GLY A CA 1
ATOM 1423 C C . GLY A 1 174 ? 15.728 2.540 47.034 1.00 14.32 171 GLY A C 1
ATOM 1424 O O . GLY A 1 174 ? 16.873 2.191 47.325 1.00 14.77 171 GLY A O 1
ATOM 1425 N N . LEU A 1 175 ? 14.644 2.100 47.678 1.00 14.03 172 LEU A N 1
ATOM 1426 C CA . LEU A 1 175 ? 14.735 1.042 48.687 1.00 14.12 172 LEU A CA 1
ATOM 1427 C C . LEU A 1 175 ? 14.699 -0.335 48.015 1.00 14.65 172 LEU A C 1
ATOM 1428 O O . LEU A 1 175 ? 14.197 -0.478 46.898 1.00 14.99 172 LEU A O 1
ATOM 1433 N N . ASP A 1 176 ? 15.249 -1.345 48.687 1.00 14.68 173 ASP A N 1
ATOM 1434 C CA . ASP A 1 176 ? 15.233 -2.695 48.144 1.00 14.48 173 ASP A CA 1
ATOM 1435 C C . ASP A 1 176 ? 14.589 -3.605 49.174 1.00 14.78 173 ASP A C 1
ATOM 1436 O O . ASP A 1 176 ? 15.206 -3.916 50.196 1.00 16.87 173 ASP A O 1
ATOM 1441 N N . PHE A 1 177 ? 13.336 -3.984 48.943 1.00 13.56 174 PHE A N 1
ATOM 1442 C CA . PHE A 1 177 ? 12.658 -4.892 49.858 1.00 13.21 174 PHE A CA 1
ATOM 1443 C C . PHE A 1 177 ? 12.830 -6.340 49.406 1.00 12.94 174 PHE A C 1
ATOM 1444 O O . PHE A 1 177 ? 12.438 -7.264 50.122 1.00 12.77 174 PHE A O 1
ATOM 1452 N N . SER A 1 178 ? 13.412 -6.546 48.222 1.00 13.31 175 SER A N 1
ATOM 1453 C CA . SER A 1 178 ? 13.561 -7.910 47.679 1.00 13.65 175 SER A CA 1
ATOM 1454 C C . SER A 1 178 ? 14.459 -8.788 48.539 1.00 13.98 175 SER A C 1
ATOM 1455 O O . SER A 1 178 ? 14.365 -10.028 48.480 1.00 14.76 175 SER A O 1
ATOM 1458 N N . GLN A 1 179 ? 15.343 -8.141 49.307 1.00 14.31 176 GLN A N 1
ATOM 1459 C CA . GLN A 1 179 ? 16.298 -8.805 50.195 1.00 15.61 176 GLN A CA 1
ATOM 1460 C C . GLN A 1 179 ? 15.734 -8.931 51.633 1.00 15.51 176 GLN A C 1
ATOM 1461 O O . GLN A 1 179 ? 16.445 -9.364 52.556 1.00 15.38 176 GLN A O 1
ATOM 1467 N N . ASN A 1 180 ? 14.453 -8.563 51.778 1.00 14.58 177 ASN A N 1
ATOM 1468 C CA . ASN A 1 180 ? 13.688 -8.660 53.026 1.00 14.60 177 ASN A CA 1
ATOM 1469 C C . ASN A 1 180 ? 12.446 -9.540 52.814 1.00 15.12 177 ASN A C 1
ATOM 1470 O O . ASN A 1 180 ? 12.216 -10.039 51.707 1.00 15.28 177 ASN A O 1
ATOM 1475 N N . THR A 1 181 ? 11.650 -9.759 53.857 1.00 15.28 178 THR A N 1
ATOM 1476 C CA . THR A 1 181 ? 10.396 -10.508 53.694 1.00 16.74 178 THR A CA 1
ATOM 1477 C C . THR A 1 181 ? 9.219 -9.754 54.288 1.00 16.99 178 THR A C 1
ATOM 1478 O O . THR A 1 181 ? 9.376 -9.010 55.250 1.00 15.89 178 THR A O 1
ATOM 1482 N N . PHE A 1 182 ? 8.051 -9.916 53.674 1.00 16.68 179 PHE A N 1
ATOM 1483 C CA . PHE A 1 182 ? 6.799 -9.451 54.255 1.00 17.61 179 PHE A CA 1
ATOM 1484 C C . PHE A 1 182 ? 5.621 -10.198 53.653 1.00 18.02 179 PHE A C 1
ATOM 1485 O O . PHE A 1 182 ? 5.560 -10.371 52.436 1.00 18.59 179 PHE A O 1
ATOM 1493 N N . GLU A 1 183 ? 4.707 -10.646 54.512 1.00 18.97 180 GLU A N 1
ATOM 1494 C CA . GLU A 1 183 ? 3.456 -11.275 54.069 1.00 20.30 180 GLU A CA 1
ATOM 1495 C C . GLU A 1 183 ? 2.552 -10.195 53.463 1.00 19.39 180 GLU A C 1
ATOM 1496 O O . GLU A 1 183 ? 1.806 -10.424 52.510 1.00 18.56 180 GLU A O 1
ATOM 1502 N N . ARG A 1 184 ? 2.638 -9.007 54.047 1.00 18.16 181 ARG A N 1
ATOM 1503 C CA . ARG A 1 184 ? 1.884 -7.839 53.622 1.00 18.50 181 ARG A CA 1
ATOM 1504 C C . ARG A 1 184 ? 2.529 -6.652 54.316 1.00 16.68 181 ARG A C 1
ATOM 1505 O O . ARG A 1 184 ? 3.297 -6.818 55.275 1.00 15.92 181 ARG A O 1
ATOM 1513 N N . LEU A 1 185 ? 2.218 -5.461 53.823 1.00 16.38 182 LEU A N 1
ATOM 1514 C CA . LEU A 1 185 ? 2.576 -4.213 54.508 1.00 15.97 182 LEU A CA 1
ATOM 1515 C C . LEU A 1 185 ? 1.689 -3.092 53.976 1.00 15.52 182 LEU A C 1
ATOM 1516 O O . LEU A 1 185 ? 1.007 -3.265 52.959 1.00 15.26 182 LEU A O 1
ATOM 1521 N N . THR A 1 186 ? 1.697 -1.958 54.673 1.00 13.83 183 THR A N 1
ATOM 1522 C CA . THR A 1 186 ? 0.904 -0.793 54.268 1.00 13.75 183 THR A CA 1
ATOM 1523 C C . THR A 1 186 ? 1.798 0.303 53.680 1.00 13.15 183 THR A C 1
ATOM 1524 O O . THR A 1 186 ? 2.871 0.599 54.207 1.00 13.21 183 THR A O 1
ATOM 1528 N N . PHE A 1 187 ? 1.378 0.841 52.538 1.00 12.76 184 PHE A N 1
ATOM 1529 C CA . PHE A 1 187 ? 2.143 1.848 51.833 1.00 13.08 184 PHE A CA 1
ATOM 1530 C C . PHE A 1 187 ? 1.207 2.831 51.141 1.00 13.07 184 PHE A C 1
ATOM 1531 O O . PHE A 1 187 ? -0.010 2.614 51.067 1.00 13.09 184 PHE A O 1
ATOM 1539 N N . SER A 1 188 ? 1.800 3.899 50.621 1.00 13.34 185 SER A N 1
ATOM 1540 C CA . SER A 1 188 ? 1.101 4.890 49.828 1.00 13.46 185 SER A CA 1
ATOM 1541 C C . SER A 1 188 ? 1.357 4.673 48.323 1.00 14.14 185 SER A C 1
ATOM 1542 O O . SER A 1 188 ? 2.506 4.706 47.883 1.00 13.97 185 SER A O 1
ATOM 1545 N N . PRO A 1 189 ? 0.289 4.438 47.542 1.00 14.62 186 PRO A N 1
ATOM 1546 C CA . PRO A 1 189 ? 0.487 4.243 46.083 1.00 15.10 186 PRO A CA 1
ATOM 1547 C C . PRO A 1 189 ? 1.379 5.272 45.378 1.00 15.17 186 PRO A C 1
ATOM 1548 O O . PRO A 1 189 ? 2.151 4.906 44.491 1.00 15.60 186 PRO A O 1
ATOM 1552 N N . ASN A 1 190 ? 1.291 6.540 45.766 1.00 15.68 187 ASN A N 1
ATOM 1553 C CA . ASN A 1 190 ? 2.043 7.587 45.063 1.00 15.95 187 ASN A CA 1
ATOM 1554 C C . ASN A 1 190 ? 3.520 7.651 45.459 1.00 15.39 187 ASN A C 1
ATOM 1555 O O . ASN A 1 190 ? 4.285 8.459 44.926 1.00 14.05 187 ASN A O 1
ATOM 1560 N N . TYR A 1 191 ? 3.917 6.758 46.366 1.00 14.68 188 TYR A N 1
ATOM 1561 C CA . TYR A 1 191 ? 5.275 6.737 46.913 1.00 14.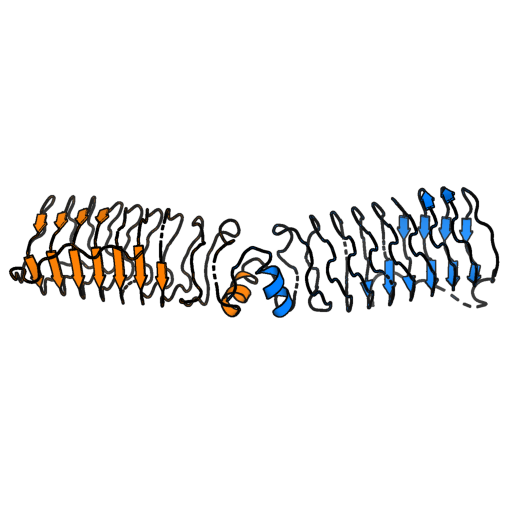54 188 TYR A CA 1
ATOM 1562 C C . TYR A 1 191 ? 5.959 5.407 46.572 1.00 14.20 188 TYR A C 1
ATOM 1563 O O . TYR A 1 191 ? 7.068 5.130 47.038 1.00 13.79 188 TYR A O 1
ATOM 1572 N N . LEU A 1 192 ? 5.304 4.603 45.734 1.00 13.96 189 LEU A N 1
ATOM 1573 C CA . LEU A 1 192 ? 5.742 3.238 45.454 1.00 13.43 189 LEU A CA 1
ATOM 1574 C C . LEU A 1 192 ? 6.810 3.096 44.346 1.00 14.15 189 LEU A C 1
ATOM 1575 O O . LEU A 1 192 ? 7.688 2.217 44.421 1.00 13.62 189 LEU A O 1
ATOM 1580 N N . SER A 1 193 ? 6.722 3.926 43.306 1.00 13.83 190 SER A N 1
ATOM 1581 C CA . SER A 1 193 ? 7.631 3.794 42.161 1.00 13.34 190 SER A CA 1
ATOM 1582 C C . SER A 1 193 ? 9.079 3.789 42.625 1.00 13.20 190 SER A C 1
ATOM 1583 O O . SER A 1 193 ? 9.480 4.616 43.460 1.00 13.05 190 SER A O 1
ATOM 1586 N N . GLY A 1 194 ? 9.853 2.854 42.079 1.00 13.38 191 GLY A N 1
ATOM 1587 C CA . GLY A 1 194 ? 11.283 2.785 42.330 1.00 12.46 191 GLY A CA 1
ATOM 1588 C C . GLY A 1 194 ? 11.698 1.843 43.442 1.00 12.17 191 GLY A C 1
ATOM 1589 O O . GLY A 1 194 ? 12.889 1.681 43.703 1.00 12.14 191 GLY A O 1
ATOM 1590 N N . LEU A 1 195 ? 10.718 1.233 44.107 1.00 11.53 192 LEU A N 1
ATOM 1591 C CA . LEU A 1 195 ? 10.988 0.175 45.075 1.00 11.41 192 LEU A CA 1
ATOM 1592 C C . LEU A 1 195 ? 11.389 -1.108 44.348 1.00 11.75 192 LEU A C 1
ATOM 1593 O O . LEU A 1 195 ? 10.795 -1.462 43.315 1.00 12.00 192 LEU A O 1
ATOM 1612 N N . VAL A 1 197 ? 11.627 -5.165 44.464 1.00 11.54 194 VAL A N 1
ATOM 1613 C CA . VAL A 1 197 ? 10.876 -6.240 45.136 1.00 12.09 194 VAL A CA 1
ATOM 1614 C C . VAL A 1 197 ? 11.015 -7.562 44.372 1.00 11.75 194 VAL A C 1
ATOM 1615 O O . VAL A 1 197 ? 11.421 -7.570 43.208 1.00 11.65 194 VAL A O 1
ATOM 1619 N N . THR A 1 198 ? 10.682 -8.671 45.039 1.00 11.77 195 THR A N 1
ATOM 1620 C CA . THR A 1 198 ? 10.531 -9.977 44.352 1.00 12.29 195 THR A CA 1
ATOM 1621 C C . THR A 1 198 ? 9.169 -10.057 43.638 1.00 12.02 195 THR A C 1
ATOM 1622 O O . THR A 1 198 ? 8.253 -9.264 43.942 1.00 11.47 195 THR A O 1
ATOM 1626 N N . PRO A 1 199 ? 9.023 -10.992 42.670 1.00 12.55 196 PRO A N 1
ATOM 1627 C CA . PRO A 1 199 ? 7.695 -11.163 42.041 1.00 12.60 196 PRO A CA 1
ATOM 1628 C C . PRO A 1 199 ? 6.556 -11.432 43.028 1.00 12.54 196 PRO A C 1
ATOM 1629 O O . PRO A 1 199 ? 5.476 -10.891 42.860 1.00 12.26 196 PRO A O 1
ATOM 1633 N N . GLU A 1 200 ? 6.800 -12.254 44.045 1.00 13.19 197 GLU A N 1
ATOM 1634 C CA . GLU A 1 200 ? 5.782 -12.552 45.063 1.00 14.02 197 GLU A CA 1
ATOM 1635 C C . GLU A 1 200 ? 5.351 -11.271 45.789 1.00 13.07 197 GLU A C 1
ATOM 1636 O O . GLU A 1 200 ? 4.159 -11.002 45.999 1.00 12.73 197 GLU A O 1
ATOM 1642 N N . GLN A 1 201 ? 6.337 -10.465 46.153 1.00 12.83 198 GLN A N 1
ATOM 1643 C CA . GLN A 1 201 ? 6.064 -9.169 46.771 1.00 11.95 198 GLN A CA 1
ATOM 1644 C C . GLN A 1 201 ? 5.277 -8.246 45.841 1.00 12.37 198 GLN A C 1
ATOM 1645 O O . GLN A 1 201 ? 4.358 -7.560 46.261 1.00 11.81 198 GLN A O 1
ATOM 1651 N N . ALA A 1 202 ? 5.639 -8.265 44.560 1.00 11.65 199 ALA A N 1
ATOM 1652 C CA . ALA A 1 202 ? 4.983 -7.456 43.542 1.00 12.40 199 ALA A CA 1
ATOM 1653 C C . ALA A 1 202 ? 3.499 -7.826 43.390 1.00 12.35 199 ALA A C 1
ATOM 1654 O O . ALA A 1 202 ? 2.651 -6.947 43.250 1.00 12.53 199 ALA A O 1
ATOM 1656 N N . ILE A 1 203 ? 3.196 -9.127 43.456 1.00 12.15 200 ILE A N 1
ATOM 1657 C CA . ILE A 1 203 ? 1.803 -9.603 43.427 1.00 12.66 200 ILE A CA 1
ATOM 1658 C C . ILE A 1 203 ? 0.996 -9.033 44.618 1.00 12.72 200 ILE A C 1
ATOM 1659 O O . ILE A 1 203 ? -0.116 -8.504 44.436 1.00 12.92 200 ILE A O 1
ATOM 1664 N N . TYR A 1 204 ? 1.565 -9.098 45.824 1.00 12.92 201 TYR A N 1
ATOM 1665 C CA . TYR A 1 204 ? 0.924 -8.423 46.970 1.00 13.42 201 TYR A CA 1
ATOM 1666 C C . TYR A 1 204 ? 0.638 -6.949 46.683 1.00 13.52 201 TYR A C 1
ATOM 1667 O O . TYR A 1 204 ? -0.492 -6.473 46.854 1.00 12.67 201 TYR A O 1
ATOM 1676 N N . LEU A 1 205 ? 1.677 -6.221 46.271 1.00 12.98 202 LEU A N 1
ATOM 1677 C CA . LEU A 1 205 ? 1.560 -4.775 46.042 1.00 13.34 202 LEU A CA 1
ATOM 1678 C C . LEU A 1 205 ? 0.539 -4.485 44.947 1.00 13.21 202 LEU A C 1
ATOM 1679 O O . LEU A 1 205 ? -0.273 -3.575 45.086 1.00 12.78 202 LEU A O 1
ATOM 1684 N N . ALA A 1 206 ? 0.566 -5.279 43.874 1.00 13.12 203 ALA A N 1
ATOM 1685 C CA . ALA A 1 206 ? -0.405 -5.161 42.796 1.00 13.97 203 ALA A CA 1
ATOM 1686 C C . ALA A 1 206 ? -1.852 -5.306 43.280 1.00 13.46 203 ALA A C 1
ATOM 1687 O O . ALA A 1 206 ? -2.725 -4.526 42.874 1.00 13.90 203 ALA A O 1
ATOM 1689 N N A SER A 1 207 ? -2.103 -6.307 44.124 0.50 13.67 204 SER A N 1
ATOM 1690 N N B SER A 1 207 ? -2.120 -6.306 44.118 0.50 13.77 204 SER A N 1
ATOM 1691 C CA A SER A 1 207 ? -3.441 -6.519 44.685 0.50 13.31 204 SER A CA 1
ATOM 1692 C CA B SER A 1 207 ? -3.475 -6.476 44.650 0.50 13.51 204 SER A CA 1
ATOM 1693 C C A SER A 1 207 ? -3.849 -5.365 45.609 0.50 13.52 204 SER A C 1
ATOM 1694 C C B SER A 1 207 ? -3.848 -5.308 45.567 0.50 13.58 204 SER A C 1
ATOM 1695 O O A SER A 1 207 ? -5.019 -4.975 45.662 0.50 13.86 204 SER A O 1
ATOM 1696 O O B SER A 1 207 ? -4.992 -4.848 45.569 0.50 13.78 204 SER A O 1
ATOM 1701 N N . ALA A 1 208 ? -2.870 -4.818 46.328 1.00 13.33 205 ALA A N 1
ATOM 1702 C CA . ALA A 1 208 ? -3.099 -3.670 47.224 1.00 13.82 205 ALA A CA 1
ATOM 1703 C C . ALA A 1 208 ? -3.396 -2.381 46.457 1.00 13.69 205 ALA A C 1
ATOM 1704 O O . ALA A 1 208 ? -4.040 -1.459 46.994 1.00 14.53 205 ALA A O 1
ATOM 1706 N N . LEU A 1 209 ? -2.929 -2.326 45.210 1.00 13.56 206 LEU A N 1
ATOM 1707 C CA . LEU A 1 209 ? -3.260 -1.239 44.289 1.00 13.98 206 LEU A CA 1
ATOM 1708 C C . LEU A 1 209 ? -4.631 -1.422 43.632 1.00 13.67 206 LEU A C 1
ATOM 1709 O O . LEU A 1 209 ? -5.073 -0.561 42.869 1.00 14.69 206 LEU A O 1
ATOM 1714 N N . GLY A 1 210 ? -5.294 -2.547 43.910 1.00 12.95 207 GLY A N 1
ATOM 1715 C CA . GLY A 1 210 ? -6.664 -2.752 43.449 1.00 12.14 207 GLY A CA 1
ATOM 1716 C C . GLY A 1 210 ? -6.817 -3.618 42.207 1.00 11.74 207 GLY A C 1
ATOM 1717 O O . GLY A 1 210 ? -7.925 -3.767 41.694 1.00 11.52 207 GLY A O 1
ATOM 1718 N N . LEU A 1 211 ? -5.710 -4.199 41.738 1.00 11.37 208 LEU A N 1
ATOM 1719 C CA . LEU A 1 211 ? -5.785 -5.184 40.648 1.00 10.77 208 LEU A CA 1
ATOM 1720 C C . LEU A 1 211 ? -6.446 -6.449 41.171 1.00 10.98 208 LEU A C 1
ATOM 1721 O O . LEU A 1 211 ? -6.169 -6.889 42.301 1.00 11.72 208 LEU A O 1
ATOM 1726 N N . VAL A 1 212 ? -7.353 -6.995 40.370 1.00 10.07 209 VAL A N 1
ATOM 1727 C CA . VAL A 1 212 ? -8.071 -8.208 40.714 1.00 11.56 209 VAL A CA 1
ATOM 1728 C C . VAL A 1 212 ? -7.333 -9.317 39.977 1.00 11.61 209 VAL A C 1
ATOM 1729 O O . VAL A 1 212 ? -7.420 -9.435 38.763 1.00 11.20 209 VAL A O 1
ATOM 1733 N N . ILE A 1 213 ? -6.567 -10.112 40.719 1.00 12.78 210 ILE A N 1
ATOM 1734 C CA . ILE A 1 213 ? -5.639 -11.053 40.099 1.00 13.29 210 ILE A CA 1
ATOM 1735 C C . ILE A 1 213 ? -6.202 -12.456 40.166 1.00 14.53 210 ILE A C 1
ATOM 1736 O O . ILE A 1 213 ? -6.563 -12.944 41.244 1.00 15.02 210 ILE A O 1
ATOM 1741 N N . THR A 1 214 ? -6.282 -13.110 39.015 1.00 14.85 211 THR A N 1
ATOM 1742 C CA . THR A 1 214 ? -6.848 -14.459 38.951 1.00 16.76 211 THR A CA 1
ATOM 1743 C C . THR A 1 214 ? -5.898 -15.477 39.569 1.00 17.29 211 THR A C 1
ATOM 1744 O O . THR A 1 214 ? -6.334 -16.588 39.885 1.00 19.10 211 THR A O 1
ATOM 1749 N N . THR B 1 7 ? -24.368 -9.151 30.078 1.00 21.19 4 THR B N 1
ATOM 1750 C CA . THR B 1 7 ? -25.242 -8.700 28.959 1.00 20.34 4 THR B CA 1
ATOM 1751 C C . THR B 1 7 ? -24.419 -8.500 27.677 1.00 20.41 4 THR B C 1
ATOM 1752 O O . THR B 1 7 ? -23.470 -7.723 27.655 1.00 20.40 4 THR B O 1
ATOM 1756 N N . TYR B 1 8 ? -24.808 -9.209 26.619 1.00 20.22 5 TYR B N 1
ATOM 1757 C CA . TYR B 1 8 ? -24.143 -9.111 25.321 1.00 19.45 5 TYR B CA 1
ATOM 1758 C C . TYR B 1 8 ? -24.809 -8.042 24.477 1.00 18.53 5 TYR B C 1
ATOM 1759 O O . TYR B 1 8 ? -26.004 -7.778 24.645 1.00 17.54 5 TYR B O 1
ATOM 1768 N N . PRO B 1 9 ? -24.051 -7.457 23.531 1.00 17.30 6 PRO B N 1
ATOM 1769 C CA . PRO B 1 9 ? -24.670 -6.465 22.639 1.00 16.27 6 PRO B CA 1
ATOM 1770 C C . PRO B 1 9 ? -25.804 -7.144 21.878 1.00 15.37 6 PRO B C 1
ATOM 1771 O O . PRO B 1 9 ? -25.681 -8.316 21.521 1.00 15.55 6 PRO B O 1
ATOM 1775 N N . LEU B 1 10 ? -26.897 -6.429 21.628 1.00 14.60 7 LEU B N 1
ATOM 1776 C CA . LEU 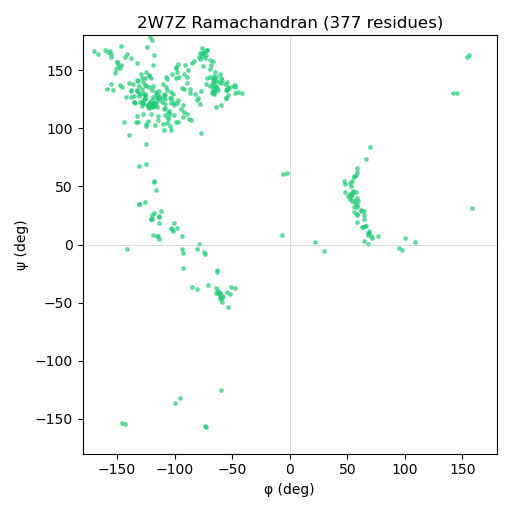B 1 10 ? -27.924 -6.949 20.735 1.00 14.38 7 LEU B CA 1
ATOM 1777 C C . LEU B 1 10 ? -27.340 -7.084 19.336 1.00 13.78 7 LEU B C 1
ATOM 1778 O O . LEU B 1 10 ? -26.654 -6.172 18.857 1.00 14.71 7 LEU B O 1
ATOM 1783 N N . PRO B 1 11 ? -27.634 -8.218 18.667 1.00 14.63 8 PRO B N 1
ATOM 1784 C CA . PRO B 1 11 ? -27.202 -8.356 17.277 1.00 14.24 8 PRO B CA 1
ATOM 1785 C C . PRO B 1 11 ? -28.043 -7.441 16.415 1.00 14.29 8 PRO B C 1
ATOM 1786 O O . PRO B 1 11 ? -29.085 -6.948 16.879 1.00 14.30 8 PRO B O 1
ATOM 1790 N N . PRO B 1 12 ? -27.627 -7.229 15.157 1.00 14.76 9 PRO B N 1
ATOM 1791 C CA . PRO B 1 12 ? -28.504 -6.461 14.272 1.00 14.82 9 PRO B CA 1
ATOM 1792 C C . PRO B 1 12 ? -29.866 -7.125 14.093 1.00 15.15 9 PRO B C 1
ATOM 1793 O O . PRO B 1 12 ? -29.965 -8.349 13.943 1.00 14.70 9 PRO B O 1
ATOM 1797 N N . ASN B 1 13 ? -30.903 -6.298 14.100 1.00 14.99 10 ASN B N 1
ATOM 1798 C CA . ASN B 1 13 ? -32.271 -6.773 13.909 1.00 15.24 10 ASN B CA 1
ATOM 1799 C C . ASN B 1 13 ? -32.495 -7.064 12.420 1.00 16.36 10 ASN B C 1
ATOM 1800 O O . ASN B 1 13 ? -32.803 -6.154 11.640 1.00 18.26 10 ASN B O 1
ATOM 1805 N N . LEU B 1 14 ? -32.321 -8.337 12.047 1.00 16.90 11 LEU B N 1
ATOM 1806 C CA . LEU B 1 14 ? -32.397 -8.800 10.658 1.00 17.35 11 LEU B CA 1
ATOM 1807 C C . LEU B 1 14 ? -33.347 -9.994 10.416 1.00 18.09 11 LEU B C 1
ATOM 1808 O O . LEU B 1 14 ? -33.420 -10.944 11.217 1.00 17.76 11 LEU B O 1
ATOM 1813 N N . PRO B 1 15 ? -34.028 -9.985 9.263 1.00 18.46 12 PRO B N 1
ATOM 1814 C CA . PRO B 1 15 ? -34.810 -11.159 8.871 1.00 18.27 12 PRO B CA 1
ATOM 1815 C C . PRO B 1 15 ? -33.886 -12.286 8.376 1.00 18.18 12 PRO B C 1
ATOM 1816 O O . PRO B 1 15 ? -32.703 -12.029 8.071 1.00 17.31 12 PRO B O 1
ATOM 1820 N N . GLU B 1 16 ? -34.416 -13.507 8.279 1.00 18.79 13 GLU B N 1
ATOM 1821 C CA . GLU B 1 16 ? -33.625 -14.617 7.757 1.00 19.70 13 GLU B CA 1
ATOM 1822 C C . GLU B 1 16 ? -33.223 -14.365 6.314 1.00 20.31 13 GLU B C 1
ATOM 1823 O O . GLU B 1 16 ? -32.089 -14.642 5.938 1.00 21.96 13 GLU B O 1
ATOM 1829 N N . GLN B 1 17 ? -34.156 -13.847 5.516 1.00 20.54 14 GLN B N 1
ATOM 1830 C CA . GLN B 1 17 ? -33.927 -13.669 4.089 1.00 20.75 14 GLN B CA 1
ATOM 1831 C C . GLN B 1 17 ? -33.926 -12.190 3.726 1.00 19.80 14 GLN B C 1
ATOM 1832 O O . GLN B 1 17 ? -34.886 -11.475 4.039 1.00 20.17 14 GLN B O 1
ATOM 1838 N N . LEU B 1 18 ? -32.849 -11.748 3.069 1.00 19.51 15 LEU B N 1
ATOM 1839 C CA . LEU B 1 18 ? -32.745 -10.391 2.493 1.00 19.18 15 LEU B CA 1
ATOM 1840 C C . LEU B 1 18 ? -32.406 -10.462 1.002 1.00 18.49 15 LEU B C 1
ATOM 1841 O O . LEU B 1 18 ? -31.532 -11.239 0.611 1.00 18.89 15 LEU B O 1
ATOM 1846 N N . PRO B 1 19 ? -33.074 -9.639 0.166 1.00 17.80 16 PRO B N 1
ATOM 1847 C CA . PRO B 1 19 ? -32.801 -9.679 -1.280 1.00 17.42 16 PRO B CA 1
ATOM 1848 C C . PRO B 1 19 ? -31.358 -9.290 -1.655 1.00 17.04 16 PRO B C 1
ATOM 1849 O O . PRO B 1 19 ? -30.826 -8.296 -1.137 1.00 16.57 16 PRO B O 1
ATOM 1853 N N . LEU B 1 20 ? -30.748 -10.079 -2.544 1.00 16.22 17 LEU B N 1
ATOM 1854 C CA . LEU B 1 20 ? -29.330 -9.948 -2.919 1.00 16.07 17 LEU B CA 1
ATOM 1855 C C . LEU B 1 20 ? -29.038 -8.883 -3.980 1.00 16.12 17 LEU B C 1
ATOM 1856 O O . LEU B 1 20 ? -29.664 -8.880 -5.053 1.00 15.72 17 LEU B O 1
ATOM 1861 N N . LEU B 1 21 ? -28.065 -8.014 -3.695 1.00 15.88 18 LEU B N 1
ATOM 1862 C CA . LEU B 1 21 ? -27.558 -7.047 -4.679 1.00 16.21 18 LEU B CA 1
ATOM 1863 C C . LEU B 1 21 ? -26.045 -7.198 -4.734 1.00 16.97 18 LEU B C 1
ATOM 1864 O O . LEU B 1 21 ? -25.401 -7.406 -3.693 1.00 16.70 18 LEU B O 1
ATOM 1869 N N . THR B 1 22 ? -25.483 -7.118 -5.936 1.00 16.74 19 THR B N 1
ATOM 1870 C CA . THR B 1 22 ? -24.058 -7.368 -6.135 1.00 17.93 19 THR B CA 1
ATOM 1871 C C . THR B 1 22 ? -23.293 -6.131 -6.566 1.00 18.46 19 THR B C 1
ATOM 1872 O O . THR B 1 22 ? -22.097 -6.190 -6.853 1.00 18.82 19 THR B O 1
ATOM 1876 N N . ASN B 1 23 ? -24.005 -5.012 -6.601 1.00 18.70 20 ASN B N 1
ATOM 1877 C CA . ASN B 1 23 ? -23.430 -3.714 -6.888 1.00 19.39 20 ASN B CA 1
ATOM 1878 C C . ASN B 1 23 ? -24.190 -2.662 -6.097 1.00 19.40 20 ASN B C 1
ATOM 1879 O O . ASN B 1 23 ? -25.345 -2.870 -5.725 1.00 19.26 20 ASN B O 1
ATOM 1884 N N . CYS B 1 24 ? -23.531 -1.547 -5.814 1.00 19.31 21 CYS B N 1
ATOM 1885 C CA . CYS B 1 24 ? -24.215 -0.397 -5.240 1.00 20.20 21 CYS B CA 1
ATOM 1886 C C . CYS B 1 24 ? -23.434 0.869 -5.511 1.00 20.50 21 CYS B C 1
ATOM 1887 O O . CYS B 1 24 ? -22.265 0.827 -5.909 1.00 20.88 21 CYS B O 1
ATOM 1890 N N . GLN B 1 25 ? -24.111 1.993 -5.304 1.00 20.41 22 GLN B N 1
ATOM 1891 C CA . GLN B 1 25 ? -23.531 3.298 -5.503 1.00 20.56 22 GLN B CA 1
ATOM 1892 C C . GLN B 1 25 ? -23.635 4.050 -4.196 1.00 20.07 22 GLN B C 1
ATOM 1893 O O . GLN B 1 25 ? -24.598 3.875 -3.447 1.00 20.35 22 GLN B O 1
ATOM 1899 N N . LEU B 1 26 ? -22.629 4.878 -3.927 1.00 19.76 23 LEU B N 1
ATOM 1900 C CA . LEU B 1 26 ? -22.636 5.739 -2.754 1.00 19.79 23 LEU B CA 1
ATOM 1901 C C . LEU B 1 26 ? -22.836 7.165 -3.208 1.00 19.54 23 LEU B C 1
ATOM 1902 O O . LEU B 1 26 ? -22.156 7.642 -4.122 1.00 21.33 23 LEU B O 1
ATOM 1907 N N . GLU B 1 27 ? -23.802 7.833 -2.594 1.00 20.05 24 GLU B N 1
ATOM 1908 C CA . GLU B 1 27 ? -23.951 9.273 -2.756 1.00 20.24 24 GLU B CA 1
ATOM 1909 C C . GLU B 1 27 ? -24.125 9.864 -1.382 1.00 20.17 24 GLU B C 1
ATOM 1910 O O . GLU B 1 27 ? -24.555 9.177 -0.443 1.00 19.20 24 GLU B O 1
ATOM 1916 N N . ASP B 1 28 ? -23.786 11.140 -1.256 1.00 19.70 25 ASP B N 1
ATOM 1917 C CA . ASP B 1 28 ? -24.128 11.903 -0.073 1.00 20.44 25 ASP B CA 1
ATOM 1918 C C . ASP B 1 28 ? -25.596 11.691 0.276 1.00 19.80 25 ASP B C 1
ATOM 1919 O O . ASP B 1 28 ? -26.468 11.723 -0.616 1.00 20.28 25 ASP B O 1
ATOM 1924 N N . GLU B 1 29 ? -25.852 11.481 1.593 1.00 19.05 26 GLU B N 1
ATOM 1925 C CA . GLU B 1 29 ? -27.205 11.291 2.131 1.00 18.62 26 GLU B CA 1
ATOM 1926 C C . GLU B 1 29 ? -27.899 10.022 1.628 1.00 17.75 26 GLU B C 1
ATOM 1927 O O . GLU B 1 29 ? -29.052 9.765 1.971 1.00 17.50 26 GLU B O 1
ATOM 1933 N N . ALA B 1 30 ? -27.187 9.230 0.832 1.00 17.01 27 ALA B N 1
ATOM 1934 C CA . ALA B 1 30 ? -27.716 7.950 0.342 1.00 16.62 27 ALA B CA 1
ATOM 1935 C C . ALA B 1 30 ? -28.040 7.012 1.506 1.00 16.35 27 ALA B C 1
ATOM 1936 O O . ALA B 1 30 ? -27.361 7.029 2.530 1.00 15.81 27 ALA B O 1
ATOM 1938 N N . ILE B 1 31 ? -29.082 6.203 1.330 1.00 16.45 28 ILE B N 1
ATOM 1939 C CA . ILE B 1 31 ? -29.470 5.206 2.312 1.00 15.92 28 ILE B CA 1
ATOM 1940 C C . ILE B 1 31 ? -29.340 3.839 1.649 1.00 16.10 28 ILE B C 1
ATOM 1941 O O . ILE B 1 31 ? -29.946 3.591 0.614 1.00 16.13 28 ILE B O 1
ATOM 1946 N N . LEU B 1 32 ? -28.531 2.970 2.234 1.00 16.11 29 LEU B N 1
ATOM 1947 C CA . LEU B 1 32 ? -28.446 1.589 1.761 1.00 16.82 29 LEU B CA 1
ATOM 1948 C C . LEU B 1 32 ? -29.100 0.734 2.831 1.00 16.72 29 LEU B C 1
ATOM 1949 O O . LEU B 1 32 ? -28.627 0.701 3.953 1.00 16.46 29 LEU B O 1
ATOM 1954 N N . GLU B 1 33 ? -30.199 0.073 2.475 1.00 16.90 30 GLU B N 1
ATOM 1955 C CA . GLU B 1 33 ? -31.024 -0.635 3.455 1.00 16.72 30 GLU B CA 1
ATOM 1956 C C . GLU B 1 33 ? -31.725 -1.848 2.868 1.00 16.48 30 GLU B C 1
ATOM 1957 O O . GLU B 1 33 ? -31.924 -1.916 1.654 1.00 16.87 30 GLU B O 1
ATOM 1963 N N . ASN B 1 34 ? -32.089 -2.797 3.739 1.00 15.47 31 ASN B N 1
ATOM 1964 C CA . ASN B 1 34 ? -33.029 -3.884 3.384 1.00 15.43 31 ASN B CA 1
ATOM 1965 C C . ASN B 1 34 ? -32.549 -4.854 2.296 1.00 15.10 31 ASN B C 1
ATOM 1966 O O . ASN B 1 34 ? -33.367 -5.463 1.582 1.00 14.87 31 ASN B O 1
ATOM 1971 N N . HIS B 1 35 ? -31.233 -4.980 2.156 1.00 14.32 32 HIS B N 1
ATOM 1972 C CA . HIS B 1 35 ? -30.645 -5.941 1.229 1.00 14.01 32 HIS B CA 1
ATOM 1973 C C . HIS B 1 35 ? -29.399 -6.611 1.792 1.00 14.18 32 HIS B C 1
ATOM 1974 O O . HIS B 1 35 ? -28.807 -6.159 2.783 1.00 13.70 32 HIS B O 1
ATOM 1981 N N . LEU B 1 36 ? -29.036 -7.708 1.141 1.00 14.13 33 LEU B N 1
ATOM 1982 C CA . LEU B 1 36 ? -27.719 -8.296 1.273 1.00 14.35 33 LEU B CA 1
ATOM 1983 C C . LEU B 1 36 ? -26.894 -7.740 0.126 1.00 14.31 33 LEU B C 1
ATOM 1984 O O . LEU B 1 36 ? -27.209 -7.984 -1.047 1.00 13.99 33 LEU B O 1
ATOM 1989 N N . TYR B 1 37 ? -25.851 -6.985 0.474 1.00 14.58 34 TYR B N 1
ATOM 1990 C CA . TYR B 1 37 ? -24.953 -6.387 -0.517 1.00 15.22 34 TYR B CA 1
ATOM 1991 C C . TYR B 1 37 ? -23.675 -7.205 -0.560 1.00 16.22 34 TYR B C 1
ATOM 1992 O O . TYR B 1 37 ? -22.999 -7.321 0.467 1.00 16.70 34 TYR B O 1
ATOM 2001 N N . GLN B 1 38 ? -23.328 -7.744 -1.728 1.00 16.23 35 GLN B N 1
ATOM 2002 C CA . GLN B 1 38 ? -22.263 -8.756 -1.799 1.00 15.90 35 GLN B CA 1
ATOM 2003 C C . GLN B 1 38 ? -21.208 -8.509 -2.886 1.00 15.81 35 GLN B C 1
ATOM 2004 O O . GLN B 1 38 ? -21.553 -8.296 -4.046 1.00 15.36 35 GLN B O 1
ATOM 2010 N N . GLN B 1 39 ? -19.928 -8.593 -2.505 1.00 15.37 36 GLN B N 1
ATOM 2011 C CA . GLN B 1 39 ? -18.801 -8.459 -3.431 1.00 15.44 36 GLN B CA 1
ATOM 2012 C C . GLN B 1 39 ? -18.829 -7.111 -4.139 1.00 15.13 36 GLN B C 1
ATOM 2013 O O . GLN B 1 39 ? -19.020 -7.042 -5.338 1.00 15.75 36 GLN B O 1
ATOM 2019 N N . ILE B 1 40 ? -18.635 -6.044 -3.376 1.00 14.32 37 ILE B N 1
ATOM 2020 C CA . ILE B 1 40 ? -18.635 -4.690 -3.934 1.00 14.44 37 ILE B CA 1
ATOM 2021 C C . ILE B 1 40 ? -17.333 -4.014 -3.524 1.00 14.04 37 ILE B C 1
ATOM 2022 O O . ILE B 1 40 ? -16.982 -3.999 -2.353 1.00 14.37 37 ILE B O 1
ATOM 2027 N N . ASP B 1 41 ? -16.622 -3.459 -4.503 1.00 13.90 38 ASP B N 1
ATOM 2028 C CA . ASP B 1 41 ? -15.316 -2.867 -4.245 1.00 13.90 38 ASP B CA 1
ATOM 2029 C C . ASP B 1 41 ? -15.370 -1.375 -4.560 1.00 13.94 38 ASP B C 1
ATOM 2030 O O . ASP B 1 41 ? -15.339 -0.988 -5.722 1.00 12.09 38 ASP B O 1
ATOM 2035 N N . LEU B 1 42 ? -15.458 -0.552 -3.514 1.00 13.73 39 LEU B N 1
ATOM 2036 C CA . LEU B 1 42 ? -15.592 0.893 -3.674 1.00 14.92 39 LEU B CA 1
ATOM 2037 C C . LEU B 1 42 ? -14.481 1.606 -2.889 1.00 14.04 39 LEU B C 1
ATOM 2038 O O . LEU B 1 42 ? -14.758 2.263 -1.888 1.00 14.27 39 LEU B O 1
ATOM 2043 N N . PRO B 1 43 ? -13.220 1.475 -3.348 1.00 14.25 40 PRO B N 1
ATOM 2044 C CA . PRO B 1 43 ? -12.104 2.085 -2.610 1.00 14.07 40 PRO B CA 1
ATOM 2045 C C . PRO B 1 43 ? -12.020 3.609 -2.790 1.00 14.07 40 PRO B C 1
ATOM 2046 O O . PRO B 1 43 ? -12.466 4.152 -3.810 1.00 12.83 40 PRO B O 1
ATOM 2050 N N . ASN B 1 44 ? -11.438 4.277 -1.792 1.00 13.55 41 ASN B N 1
ATOM 2051 C CA . ASN B 1 44 ? -11.066 5.704 -1.889 1.00 13.87 41 ASN B CA 1
ATOM 2052 C C . ASN B 1 44 ? -12.237 6.646 -2.226 1.00 14.32 41 ASN B C 1
ATOM 2053 O O . ASN B 1 44 ? -12.122 7.561 -3.068 1.00 14.75 41 ASN B O 1
ATOM 2058 N N . GLN B 1 45 ? -13.359 6.424 -1.547 1.00 15.21 42 GLN B N 1
ATOM 2059 C CA . GLN B 1 45 ? -14.538 7.273 -1.677 1.00 16.22 42 GLN B CA 1
ATOM 2060 C C . GLN B 1 45 ? -14.568 8.311 -0.553 1.00 16.41 42 GLN B C 1
ATOM 2061 O O . GLN B 1 45 ? -13.997 8.088 0.515 1.00 17.29 42 GLN B O 1
ATOM 2067 N N . GLU B 1 46 ? -15.245 9.427 -0.815 1.00 16.78 43 GLU B N 1
ATOM 2068 C CA . GLU B 1 46 ? -15.480 10.477 0.165 1.00 17.36 43 GLU B CA 1
ATOM 2069 C C . GLU B 1 46 ? -16.946 10.859 0.075 1.00 16.42 43 GLU B C 1
ATOM 2070 O O . GLU B 1 46 ? -17.360 11.546 -0.867 1.00 15.69 43 GLU B O 1
ATOM 2076 N N . VAL B 1 47 ? -17.734 10.427 1.055 1.00 14.65 44 VAL B N 1
ATOM 2077 C CA . VAL B 1 47 ? -19.190 10.553 0.985 1.00 14.70 44 VAL B CA 1
ATOM 2078 C C . VAL B 1 47 ? -19.772 10.895 2.355 1.00 14.63 44 VAL B C 1
ATOM 2079 O O . VAL B 1 47 ? -19.485 10.206 3.328 1.00 14.83 44 VAL B O 1
ATOM 2083 N N . ARG B 1 48 ? -20.574 11.967 2.400 1.00 14.87 45 ARG B N 1
ATOM 2084 C CA . ARG B 1 48 ? -21.098 12.570 3.629 1.00 15.25 45 ARG B CA 1
ATOM 2085 C C . ARG B 1 48 ? -22.514 12.059 3.936 1.00 15.26 45 ARG B C 1
ATOM 2086 O O . ARG B 1 48 ? -23.304 11.817 3.023 1.00 15.16 45 ARG B O 1
ATOM 2094 N N . ASN B 1 49 ? -22.830 11.885 5.223 1.00 14.34 46 ASN B N 1
ATOM 2095 C CA . ASN B 1 49 ? -24.211 11.643 5.661 1.00 14.38 46 ASN B CA 1
ATOM 2096 C C . ASN B 1 49 ? -24.809 10.330 5.158 1.00 14.25 46 ASN B C 1
ATOM 2097 O O . ASN B 1 49 ? -26.020 10.236 4.948 1.00 14.42 46 ASN B O 1
ATOM 2102 N N . LEU B 1 50 ? -23.958 9.334 4.936 1.00 13.91 47 LEU B N 1
ATOM 2103 C CA . LEU B 1 50 ? -24.420 8.009 4.512 1.00 14.70 47 LEU B CA 1
ATOM 2104 C C . LEU B 1 50 ? -25.243 7.370 5.619 1.00 14.82 47 LEU B C 1
ATOM 2105 O O . LEU B 1 50 ? -24.951 7.554 6.815 1.00 14.85 47 LEU B O 1
ATOM 2110 N N . VAL B 1 51 ? -26.268 6.612 5.223 1.00 15.39 48 VAL B N 1
ATOM 2111 C CA . VAL B 1 51 ? -27.015 5.783 6.167 1.00 14.97 48 VAL B CA 1
ATOM 2112 C C . VAL B 1 51 ? -26.956 4.346 5.641 1.00 15.02 48 VAL B C 1
ATOM 2113 O O . VAL B 1 51 ? -27.365 4.078 4.510 1.00 14.65 48 VAL B O 1
ATOM 2117 N N . PHE B 1 52 ? -26.388 3.446 6.443 1.00 14.10 49 PHE B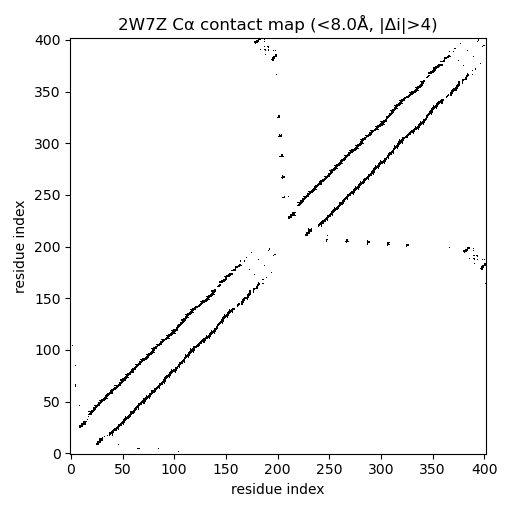 N 1
ATOM 2118 C CA . PHE B 1 52 ? -26.450 1.994 6.168 1.00 13.89 49 PHE B CA 1
ATOM 2119 C C . PHE B 1 52 ? -27.344 1.405 7.246 1.00 13.51 49 PHE B C 1
ATOM 2120 O O . PHE B 1 52 ? -27.035 1.541 8.424 1.00 12.99 49 PHE B O 1
ATOM 2128 N N . ARG B 1 53 ? -28.431 0.732 6.888 1.00 13.75 50 ARG B N 1
ATOM 2129 C CA . ARG B 1 53 ? -29.272 0.175 7.950 1.00 14.03 50 ARG B CA 1
ATOM 2130 C C . ARG B 1 53 ? -30.008 -1.080 7.524 1.00 14.19 50 ARG B C 1
ATOM 2131 O O . ARG B 1 53 ? -30.285 -1.260 6.339 1.00 13.81 50 ARG B O 1
ATOM 2139 N N . ASP B 1 54 ? -30.287 -1.948 8.496 1.00 14.02 51 ASP B N 1
ATOM 2140 C CA . ASP B 1 54 ? -31.179 -3.081 8.270 1.00 14.61 51 ASP B CA 1
ATOM 2141 C C . ASP B 1 54 ? -30.692 -3.866 7.054 1.00 13.75 51 ASP B C 1
ATOM 2142 O O . ASP B 1 54 ? -31.469 -4.151 6.133 1.00 13.98 51 ASP B O 1
ATOM 2147 N N . ALA B 1 55 ? -29.402 -4.194 7.053 1.00 12.78 52 ALA B N 1
ATOM 2148 C CA . ALA B 1 55 ? -28.757 -4.787 5.896 1.00 13.09 52 ALA B CA 1
ATOM 2149 C C . ALA B 1 55 ? -27.531 -5.590 6.302 1.00 13.26 52 ALA B C 1
ATOM 2150 O O . ALA B 1 55 ? -27.022 -5.470 7.429 1.00 13.83 52 ALA B O 1
ATOM 2152 N N . VAL B 1 56 ? -27.105 -6.465 5.393 1.00 13.36 53 VAL B N 1
ATOM 2153 C CA . VAL B 1 56 ? -25.861 -7.225 5.529 1.00 13.24 53 VAL B CA 1
ATOM 2154 C C . VAL B 1 56 ? -24.942 -6.860 4.364 1.00 14.06 53 VAL B C 1
ATOM 2155 O O . VAL B 1 56 ? -25.393 -6.766 3.232 1.00 13.81 53 VAL B O 1
ATOM 2159 N N . PHE B 1 57 ? -23.661 -6.648 4.660 1.00 13.77 54 PHE B N 1
ATOM 2160 C CA . PHE B 1 57 ? -22.653 -6.378 3.632 1.00 14.45 54 PHE B CA 1
ATOM 2161 C C . PHE B 1 57 ? -21.592 -7.438 3.738 1.00 14.73 54 PHE B C 1
ATOM 2162 O O . PHE B 1 57 ? -20.998 -7.606 4.805 1.00 15.54 54 PHE B O 1
ATOM 2170 N N . ASP B 1 58 ? -21.380 -8.150 2.640 1.00 14.67 55 ASP B N 1
ATOM 2171 C CA . ASP B 1 58 ? -20.488 -9.312 2.590 1.00 14.90 55 ASP B CA 1
ATOM 2172 C C . ASP B 1 58 ? -19.435 -9.015 1.530 1.00 14.61 55 ASP B C 1
ATOM 2173 O O . ASP B 1 58 ? -19.776 -8.834 0.349 1.00 14.30 55 ASP B O 1
ATOM 2178 N N . HIS B 1 59 ? -18.163 -8.949 1.939 1.00 13.58 56 HIS B N 1
ATOM 2179 C CA . HIS B 1 59 ? -17.086 -8.595 1.017 1.00 13.48 56 HIS B CA 1
ATOM 2180 C C . HIS B 1 59 ? -17.342 -7.251 0.313 1.00 13.37 56 HIS B C 1
ATOM 2181 O O . HIS B 1 59 ? -17.187 -7.113 -0.909 1.00 13.85 56 HIS B O 1
ATOM 2188 N N . LEU B 1 60 ? -17.743 -6.267 1.114 1.00 12.68 57 LEU B N 1
ATOM 2189 C CA . LEU B 1 60 ? -17.691 -4.852 0.712 1.00 12.84 57 LEU B CA 1
ATOM 2190 C C . LEU B 1 60 ? -16.306 -4.300 1.051 1.00 13.12 57 LEU B C 1
ATOM 2191 O O . LEU B 1 60 ? -15.827 -4.503 2.171 1.00 13.25 57 LEU B O 1
ATOM 2196 N N . SER B 1 61 ? -15.648 -3.626 0.099 1.00 13.02 58 SER B N 1
ATOM 2197 C CA . SER B 1 61 ? -14.455 -2.841 0.443 1.00 13.61 58 SER B CA 1
ATOM 2198 C C . SER B 1 61 ? -14.757 -1.359 0.328 1.00 13.79 58 SER B C 1
ATOM 2199 O O . SER B 1 61 ? -15.257 -0.897 -0.708 1.00 12.97 58 SER B O 1
ATOM 2202 N N . LEU B 1 62 ? -14.461 -0.634 1.403 1.00 13.52 59 LEU B N 1
ATOM 2203 C CA . LEU B 1 62 ? -14.451 0.828 1.407 1.00 13.57 59 LEU B CA 1
ATOM 2204 C C . LEU B 1 62 ? -13.051 1.329 1.762 1.00 12.28 59 LEU B C 1
ATOM 2205 O O . LEU B 1 62 ? -12.903 2.450 2.256 1.00 12.88 59 LEU B O 1
ATOM 2210 N N . ALA B 1 63 ? -12.034 0.499 1.496 1.00 11.90 60 ALA B N 1
ATOM 2211 C CA . ALA B 1 63 ? -10.645 0.821 1.852 1.00 11.93 60 ALA B CA 1
ATOM 2212 C C . ALA B 1 63 ? -10.299 2.256 1.492 1.00 12.39 60 ALA B C 1
ATOM 2213 O O . ALA B 1 63 ? -10.575 2.722 0.372 1.00 11.65 60 ALA B O 1
ATOM 2215 N N . ASN B 1 64 ? -9.714 2.940 2.472 1.00 12.36 61 ASN B N 1
ATOM 2216 C CA . ASN B 1 64 ? -9.253 4.336 2.333 1.00 13.55 61 ASN B CA 1
ATOM 2217 C C . ASN B 1 64 ? -10.369 5.342 2.092 1.00 13.63 61 ASN B C 1
ATOM 2218 O O . ASN B 1 64 ? -10.126 6.463 1.595 1.00 14.65 61 ASN B O 1
ATOM 2223 N N . GLY B 1 65 ? -11.582 4.954 2.486 1.00 13.62 62 GLY B N 1
ATOM 2224 C CA . GLY B 1 65 ? -12.748 5.826 2.413 1.00 13.83 62 GLY B CA 1
ATOM 2225 C C . GLY B 1 65 ? -12.788 6.844 3.541 1.00 13.97 62 GLY B C 1
ATOM 2226 O O . GLY B 1 65 ? -12.143 6.658 4.586 1.00 13.79 62 GLY B O 1
ATOM 2227 N N . GLN B 1 66 ? -13.556 7.911 3.310 1.00 13.66 63 GLN B N 1
ATOM 2228 C CA . GLN B 1 66 ? -13.812 8.998 4.269 1.00 14.61 63 GLN B CA 1
ATOM 2229 C C . GLN B 1 66 ? -15.316 9.296 4.326 1.00 14.61 63 GLN B C 1
ATOM 2230 O O . GLN B 1 66 ? -15.896 9.826 3.361 1.00 14.59 63 GLN B O 1
ATOM 2236 N N . PHE B 1 67 ? -15.936 8.955 5.454 1.00 14.34 64 PHE B N 1
ATOM 2237 C CA . PHE B 1 67 ? -17.398 9.006 5.618 1.00 14.10 64 PHE B CA 1
ATOM 2238 C C . PHE B 1 67 ? -17.853 9.853 6.810 1.00 14.42 64 PHE B C 1
ATOM 2239 O O . PHE B 1 67 ? -18.095 9.340 7.908 1.00 14.33 64 PHE B O 1
ATOM 2247 N N . ALA B 1 68 ? -17.995 11.151 6.563 1.00 13.71 65 ALA B N 1
ATOM 2248 C CA . ALA B 1 68 ? -18.413 12.100 7.596 1.00 13.88 65 ALA B CA 1
ATOM 2249 C C . ALA B 1 68 ? -19.868 11.890 7.984 1.00 13.68 65 ALA B C 1
ATOM 2250 O O . ALA B 1 68 ? -20.697 11.586 7.124 1.00 13.76 65 ALA B O 1
ATOM 2252 N N . SER B 1 69 ? -20.173 12.090 9.273 1.00 13.37 66 SER B N 1
ATOM 2253 C CA . SER B 1 69 ? -21.532 11.926 9.806 1.00 14.05 66 SER B CA 1
ATOM 2254 C C . SER B 1 69 ? -22.202 10.615 9.360 1.00 13.79 66 SER B C 1
ATOM 2255 O O . SER B 1 69 ? -23.365 10.597 8.950 1.00 14.94 66 SER B O 1
ATOM 2258 N N . PHE B 1 70 ? -21.438 9.532 9.444 1.00 13.24 67 PHE B N 1
ATOM 2259 C CA . PHE B 1 70 ? -21.905 8.192 9.082 1.00 13.55 67 PHE B CA 1
ATOM 2260 C C . PHE B 1 70 ? -22.885 7.673 10.142 1.00 13.79 67 PHE B C 1
ATOM 2261 O O . PHE B 1 70 ? -22.656 7.825 11.341 1.00 14.50 67 PHE B O 1
ATOM 2269 N N . ASP B 1 71 ? -23.966 7.035 9.682 1.00 14.65 68 ASP B N 1
ATOM 2270 C CA . ASP B 1 71 ? -25.024 6.513 10.547 1.00 14.91 68 ASP B CA 1
ATOM 2271 C C . ASP B 1 71 ? -25.233 5.050 10.159 1.00 15.03 68 ASP B C 1
ATOM 2272 O O . ASP B 1 71 ? -25.538 4.747 9.006 1.00 14.58 68 ASP B O 1
ATOM 2277 N N . CYS B 1 72 ? -25.077 4.153 11.124 1.00 15.00 69 CYS B N 1
ATOM 2278 C CA . CYS B 1 72 ? -25.163 2.732 10.820 1.00 15.03 69 CYS B CA 1
ATOM 2279 C C . CYS B 1 72 ? -25.966 2.075 11.931 1.00 14.86 69 CYS B C 1
ATOM 2280 O O . CYS B 1 72 ? -25.657 2.258 13.118 1.00 14.12 69 CYS B O 1
ATOM 2283 N N . SER B 1 73 ? -27.010 1.340 11.555 1.00 14.24 70 SER B N 1
ATOM 2284 C CA . SER B 1 73 ? -27.869 0.696 12.545 1.00 14.07 70 SER B CA 1
ATOM 2285 C C . SER B 1 73 ? -28.414 -0.629 12.017 1.00 14.19 70 SER B C 1
ATOM 2286 O O . SER B 1 73 ? -28.831 -0.716 10.858 1.00 14.13 70 SER B O 1
ATOM 2289 N N . ASN B 1 74 ? -28.403 -1.645 12.873 1.00 13.47 71 ASN B N 1
ATOM 2290 C CA . ASN B 1 74 ? -28.926 -2.969 12.503 1.00 13.81 71 ASN B CA 1
ATOM 2291 C C . ASN B 1 74 ? -28.293 -3.524 11.218 1.00 13.84 71 ASN B C 1
ATOM 2292 O O . ASN B 1 74 ? -28.977 -3.894 10.245 1.00 14.24 71 ASN B O 1
ATOM 2297 N N . VAL B 1 75 ? -26.964 -3.578 11.233 1.00 14.42 72 VAL B N 1
ATOM 2298 C CA . VAL B 1 75 ? -26.185 -4.020 10.086 1.00 14.30 72 VAL B CA 1
ATOM 2299 C C . VAL B 1 75 ? -25.160 -5.029 10.555 1.00 14.04 72 VAL B C 1
ATOM 2300 O O . VAL B 1 75 ? -24.551 -4.855 11.619 1.00 14.55 72 VAL B O 1
ATOM 2304 N N . ARG B 1 76 ? -24.951 -6.062 9.746 1.00 13.03 73 ARG B N 1
ATOM 2305 C CA . ARG B 1 76 ? -23.783 -6.931 9.922 1.00 12.74 73 ARG B CA 1
ATOM 2306 C C . ARG B 1 76 ? -22.859 -6.745 8.730 1.00 12.81 73 ARG B C 1
ATOM 2307 O O . ARG B 1 76 ? -23.284 -6.913 7.584 1.00 13.72 73 ARG B O 1
ATOM 2315 N N . PHE B 1 77 ? -21.599 -6.410 9.019 1.00 12.86 74 PHE B N 1
ATOM 2316 C CA . PHE B 1 77 ? -20.542 -6.399 8.032 1.00 13.08 74 PHE B CA 1
ATOM 2317 C C . PHE B 1 77 ? -19.756 -7.705 8.146 1.00 13.88 74 PHE B C 1
ATOM 2318 O O . PHE B 1 77 ? -19.190 -7.982 9.212 1.00 14.21 74 PHE B O 1
ATOM 2326 N N . GLU B 1 78 ? -19.697 -8.474 7.056 1.00 13.91 75 GLU B N 1
ATOM 2327 C CA . GLU B 1 78 ? -19.001 -9.777 7.022 1.00 15.48 75 GLU B CA 1
ATOM 2328 C C . GLU B 1 78 ? -17.868 -9.729 6.006 1.00 14.52 75 GLU B C 1
ATOM 2329 O O . GLU B 1 78 ? -18.102 -9.419 4.832 1.00 14.62 75 GLU B O 1
ATOM 2335 N N . ALA B 1 79 ? -16.643 -9.990 6.463 1.00 13.16 76 ALA B N 1
ATOM 2336 C CA . ALA B 1 79 ? -15.501 -10.064 5.571 1.00 13.14 76 ALA B CA 1
ATOM 2337 C C . ALA B 1 79 ? -15.380 -8.799 4.712 1.00 13.04 76 ALA B C 1
ATOM 2338 O O . ALA B 1 79 ? -15.115 -8.871 3.487 1.00 13.50 76 ALA B O 1
ATOM 2340 N N . CYS B 1 80 ? -15.570 -7.641 5.354 1.00 12.43 77 CYS B N 1
ATOM 2341 C CA . CYS B 1 80 ? -15.458 -6.333 4.666 1.00 12.96 77 CYS B CA 1
ATOM 2342 C C . CYS B 1 80 ? -14.094 -5.695 4.914 1.00 12.88 77 CYS B C 1
ATOM 2343 O O . CYS B 1 80 ? -13.467 -5.933 5.960 1.00 14.10 77 CYS B O 1
ATOM 2346 N N . ASP B 1 81 ? -13.642 -4.884 3.959 1.00 13.02 78 ASP B N 1
ATOM 2347 C CA . ASP B 1 81 ? -12.354 -4.212 4.073 1.00 13.30 78 ASP B CA 1
ATOM 2348 C C . ASP B 1 81 ? -12.624 -2.752 4.391 1.00 13.79 78 ASP B C 1
ATOM 2349 O O . ASP B 1 81 ? -13.112 -2.007 3.529 1.00 14.48 78 ASP B O 1
ATOM 2354 N N . PHE B 1 82 ? -12.305 -2.359 5.622 1.00 13.48 79 PHE B N 1
ATOM 2355 C CA . PHE B 1 82 ? -12.432 -0.959 6.067 1.00 13.08 79 PHE B CA 1
ATOM 2356 C C . PHE B 1 82 ? -11.070 -0.379 6.449 1.00 13.36 79 PHE B C 1
ATOM 2357 O O . PHE B 1 82 ? -10.994 0.588 7.211 1.00 13.42 79 PHE B O 1
ATOM 2365 N N A SER B 1 83 ? -10.006 -0.957 5.896 0.50 12.81 80 SER B N 1
ATOM 2366 N N B SER B 1 83 ? -10.012 -0.951 5.873 0.50 13.11 80 SER B N 1
ATOM 2367 C CA A SER B 1 83 ? -8.648 -0.532 6.218 0.50 13.05 80 SER B CA 1
ATOM 2368 C CA B SER B 1 83 ? -8.643 -0.492 6.099 0.50 13.77 80 SER B CA 1
ATOM 2369 C C A SER B 1 83 ? -8.477 0.957 5.949 0.50 13.59 80 SER B C 1
ATOM 2370 C C B SER B 1 83 ? -8.560 1.013 5.956 0.50 13.91 80 SER B C 1
ATOM 2371 O O A SER B 1 83 ? -8.812 1.446 4.864 0.50 13.80 80 SER B O 1
ATOM 2372 O O B SER B 1 83 ? -9.029 1.570 4.956 0.50 14.02 80 SER B O 1
ATOM 2377 N N . ASN B 1 84 ? -7.995 1.659 6.975 1.00 13.79 81 ASN B N 1
ATOM 2378 C CA . ASN B 1 84 ? -7.747 3.119 6.952 1.00 15.22 81 ASN B CA 1
ATOM 2379 C C . ASN B 1 84 ? -8.981 4.026 6.805 1.00 15.47 81 ASN B C 1
ATOM 2380 O O . ASN B 1 84 ? -8.836 5.246 6.655 1.00 17.28 81 ASN B O 1
ATOM 2385 N N . VAL B 1 85 ? -10.184 3.449 6.882 1.00 14.74 82 VAL B N 1
ATOM 2386 C CA . VAL B 1 85 ? -11.422 4.221 6.756 1.00 14.36 82 VAL B CA 1
ATOM 2387 C C . VAL B 1 85 ? -11.545 5.280 7.859 1.00 15.13 82 VAL B C 1
ATOM 2388 O O . VAL B 1 85 ? -11.191 5.007 9.014 1.00 16.17 82 VAL B O 1
ATOM 2392 N N . GLU B 1 86 ? -12.030 6.473 7.498 1.00 14.63 83 GLU B N 1
ATOM 2393 C CA . GLU B 1 86 ? -12.372 7.514 8.494 1.00 16.09 83 GLU B CA 1
ATOM 2394 C C . GLU B 1 86 ? -13.881 7.579 8.785 1.00 15.63 83 GLU B C 1
ATOM 2395 O O . GLU B 1 86 ? -14.697 7.953 7.917 1.00 15.44 83 GLU B O 1
ATOM 2401 N N . TRP B 1 87 ? -14.232 7.185 10.007 1.00 15.30 84 TRP B N 1
ATOM 2402 C CA . TRP B 1 87 ? -15.591 7.265 10.543 1.00 14.94 84 TRP B CA 1
ATOM 2403 C C . TRP B 1 87 ? -15.630 8.184 11.771 1.00 15.09 84 TRP B C 1
ATOM 2404 O O . TRP B 1 87 ? -16.086 7.798 12.850 1.00 14.59 84 TRP B O 1
ATOM 2415 N N . LEU B 1 88 ? -15.131 9.404 11.604 1.00 14.02 85 LEU B N 1
ATOM 2416 C CA . LEU B 1 88 ? -15.084 10.361 12.707 1.00 13.67 85 LEU B CA 1
ATOM 2417 C C . LEU B 1 88 ? -16.511 10.746 13.125 1.00 13.89 85 LEU B C 1
ATOM 2418 O O . LEU B 1 88 ? -17.351 11.077 12.282 1.00 13.47 85 LEU B O 1
ATOM 2423 N N . SER B 1 89 ? -16.795 10.662 14.425 1.00 13.36 86 SER B N 1
ATOM 2424 C CA . SER B 1 89 ? -18.117 11.031 14.951 1.00 13.88 86 SER B CA 1
ATOM 2425 C C . SER B 1 89 ? -19.240 10.224 14.280 1.00 14.25 86 SER B C 1
ATOM 2426 O O . SER B 1 89 ? -20.338 10.749 14.019 1.00 15.02 86 SER B O 1
ATOM 2429 N N . GLY B 1 90 ? -18.939 8.965 13.976 1.00 14.18 87 GLY B N 1
ATOM 2430 C CA . GLY B 1 90 ? -19.937 8.053 13.413 1.00 13.67 87 GLY B CA 1
ATOM 2431 C C . GLY B 1 90 ? -20.926 7.639 14.488 1.00 14.09 87 GLY B C 1
ATOM 2432 O O . GLY B 1 90 ? -20.696 7.861 15.679 1.00 12.94 87 GLY B O 1
ATOM 2433 N N . SER B 1 91 ? -22.042 7.047 14.058 1.00 14.21 88 SER B N 1
ATOM 243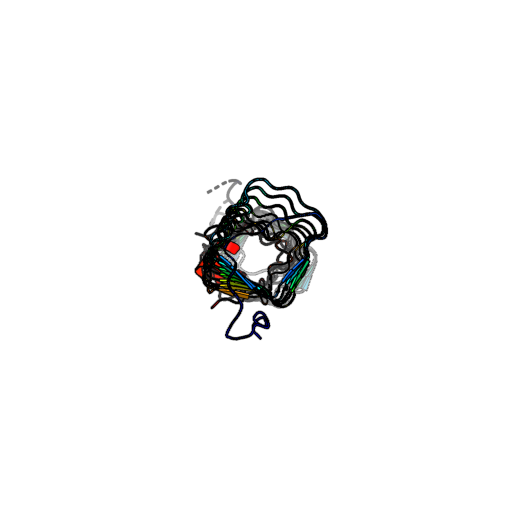4 C CA . SER B 1 91 ? -23.028 6.471 14.976 1.00 15.02 88 SER B CA 1
ATOM 2435 C C . SER B 1 91 ? -23.240 5.027 14.540 1.00 14.70 88 SER B C 1
ATOM 2436 O O . SER B 1 91 ? -23.547 4.762 13.378 1.00 14.53 88 SER B O 1
ATOM 2439 N N . PHE B 1 92 ? -23.107 4.104 15.483 1.00 13.92 89 PHE B N 1
ATOM 2440 C CA . PHE B 1 92 ? -23.222 2.677 15.202 1.00 13.98 89 PHE B CA 1
ATOM 2441 C C . PHE B 1 92 ? -24.111 2.092 16.282 1.00 14.23 89 PHE B C 1
ATOM 2442 O O . PHE B 1 92 ? -23.795 2.218 17.461 1.00 16.13 89 PHE B O 1
ATOM 2450 N N . HIS B 1 93 ? -25.219 1.482 15.867 1.00 13.90 90 HIS B N 1
ATOM 2451 C CA . HIS B 1 93 ? -26.206 0.911 16.780 1.00 13.22 90 HIS B CA 1
ATOM 2452 C C . HIS B 1 93 ? -26.627 -0.460 16.283 1.00 12.73 90 HIS B C 1
ATOM 2453 O O . HIS B 1 93 ? -27.116 -0.572 15.157 1.00 12.92 90 HIS B O 1
ATOM 2460 N N . ARG B 1 94 ? -26.455 -1.487 17.119 1.00 12.63 91 ARG B N 1
ATOM 2461 C CA . ARG B 1 94 ? -26.796 -2.861 16.731 1.00 12.04 91 ARG B CA 1
ATOM 2462 C C . ARG B 1 94 ? -26.056 -3.216 15.450 1.00 11.90 91 ARG B C 1
ATOM 2463 O O . ARG B 1 94 ? -26.657 -3.531 14.437 1.00 12.14 91 ARG B O 1
ATOM 2471 N N . VAL B 1 95 ? -24.724 -3.131 15.535 1.00 12.67 92 VAL B N 1
ATOM 2472 C CA . VAL B 1 95 ? -23.835 -3.437 14.418 1.00 12.36 92 VAL B CA 1
ATOM 2473 C C . VAL B 1 95 ? -22.853 -4.529 14.788 1.00 13.24 92 VAL B C 1
ATOM 2474 O O . VAL B 1 95 ? -22.287 -4.528 15.881 1.00 14.33 92 VAL B O 1
ATOM 2478 N N . THR B 1 96 ? -22.675 -5.470 13.873 1.00 12.44 93 THR B N 1
ATOM 2479 C CA . THR B 1 96 ? -21.619 -6.463 14.005 1.00 12.73 93 THR B CA 1
ATOM 2480 C C . THR B 1 96 ? -20.575 -6.334 12.899 1.00 12.09 93 THR B C 1
ATOM 2481 O O . THR B 1 96 ? -20.910 -6.300 11.725 1.00 13.98 93 THR B O 1
ATOM 2485 N N . PHE B 1 97 ? -19.310 -6.271 13.304 1.00 11.90 94 PHE B N 1
ATOM 2486 C CA . PHE B 1 97 ? -18.213 -6.402 12.370 1.00 11.32 94 PHE B CA 1
ATOM 2487 C C . PHE B 1 97 ? -17.646 -7.806 12.549 1.00 12.29 94 PHE B C 1
ATOM 2488 O O . PHE B 1 97 ? -17.073 -8.114 13.606 1.00 12.17 94 PHE B O 1
ATOM 2496 N N . LEU B 1 98 ? -17.811 -8.643 11.524 1.00 12.29 95 LEU B N 1
ATOM 2497 C CA . LEU B 1 98 ? -17.394 -10.046 11.584 1.00 11.69 95 LEU B CA 1
ATOM 2498 C C . LEU B 1 98 ? -16.323 -10.326 10.532 1.00 12.27 95 LEU B C 1
ATOM 2499 O O . LEU B 1 98 ? -16.554 -10.110 9.341 1.00 12.42 95 LEU B O 1
ATOM 2504 N N . ARG B 1 99 ? -15.154 -10.783 10.982 1.00 12.15 96 ARG B N 1
ATOM 2505 C CA . ARG B 1 99 ? -14.033 -11.077 10.081 1.00 12.14 96 ARG B CA 1
ATOM 2506 C C . ARG B 1 99 ? -13.722 -9.915 9.135 1.00 12.27 96 ARG B C 1
ATOM 2507 O O . ARG B 1 99 ? -13.418 -10.110 7.941 1.00 12.15 96 ARG B O 1
ATOM 2515 N N . CYS B 1 100 ? -13.761 -8.702 9.687 1.00 12.07 97 CYS B N 1
ATOM 2516 C CA . CYS B 1 100 ? -13.466 -7.486 8.903 1.00 11.99 97 CYS B CA 1
ATOM 2517 C C . CYS B 1 100 ? -12.034 -7.021 9.085 1.00 12.92 97 CYS B C 1
ATOM 2518 O O . CYS B 1 100 ? -11.442 -7.244 10.140 1.00 13.20 97 CYS B O 1
ATOM 2521 N N . ASN B 1 101 ? -11.494 -6.419 8.030 1.00 12.24 98 ASN B N 1
ATOM 2522 C CA . ASN B 1 101 ? -10.214 -5.740 8.109 1.00 12.36 98 ASN B CA 1
ATOM 2523 C C . ASN B 1 101 ? -10.458 -4.306 8.549 1.00 12.51 98 ASN B C 1
ATOM 2524 O O . ASN B 1 101 ? -10.969 -3.491 7.761 1.00 12.92 98 ASN B O 1
ATOM 2529 N N . LEU B 1 102 ? -10.080 -4.028 9.798 1.00 12.99 99 LEU B N 1
ATOM 2530 C CA . LEU B 1 102 ? -10.246 -2.705 10.422 1.00 12.03 99 LEU B CA 1
ATOM 2531 C C . LEU B 1 102 ? -8.877 -2.081 10.697 1.00 12.35 99 LEU B C 1
ATOM 2532 O O . LEU B 1 102 ? -8.748 -1.230 11.581 1.00 11.93 99 LEU B O 1
ATOM 2537 N N . THR B 1 103 ? -7.865 -2.515 9.934 1.00 12.28 100 THR B N 1
ATOM 2538 C CA . THR B 1 103 ? -6.504 -2.042 10.141 1.00 12.73 100 THR B CA 1
ATOM 2539 C C . THR B 1 103 ? -6.478 -0.520 9.948 1.00 12.64 100 THR B C 1
ATOM 2540 O O . THR B 1 103 ? -6.825 -0.016 8.876 1.00 12.73 100 THR B O 1
ATOM 2544 N N . GLY B 1 104 ? -6.090 0.215 10.983 1.00 12.46 101 GLY B N 1
ATOM 2545 C CA . GLY B 1 104 ? -6.046 1.679 10.874 1.00 13.41 101 GLY B CA 1
ATOM 2546 C C . GLY B 1 104 ? -7.396 2.391 10.803 1.00 13.71 101 GLY B C 1
ATOM 2547 O O . GLY B 1 104 ? -7.457 3.609 10.594 1.00 14.68 101 GLY B O 1
ATOM 2548 N N . THR B 1 105 ? -8.495 1.671 10.993 1.00 13.64 102 THR B N 1
ATOM 2549 C CA . THR B 1 105 ? -9.797 2.328 10.894 1.00 13.83 102 THR B CA 1
ATOM 2550 C C . THR B 1 105 ? -9.950 3.334 12.029 1.00 13.79 102 THR B C 1
ATOM 2551 O O . THR B 1 105 ? -9.698 2.997 13.169 1.00 13.88 102 THR B O 1
ATOM 2555 N N . ASN B 1 106 ? -10.385 4.541 11.691 1.00 12.83 103 ASN B N 1
ATOM 2556 C CA . ASN B 1 106 ? -10.487 5.655 12.610 1.00 12.42 103 ASN B CA 1
ATOM 2557 C C . ASN B 1 106 ? -11.937 5.908 13.036 1.00 12.68 103 ASN B C 1
ATOM 2558 O O . ASN B 1 106 ? -12.729 6.504 12.279 1.00 13.15 103 ASN B O 1
ATOM 2563 N N . PHE B 1 107 ? -12.288 5.469 14.241 1.00 12.70 104 PHE B N 1
ATOM 2564 C CA . PHE B 1 107 ? -13.623 5.727 14.774 1.00 12.58 104 PHE B CA 1
ATOM 2565 C C . PHE B 1 107 ? -1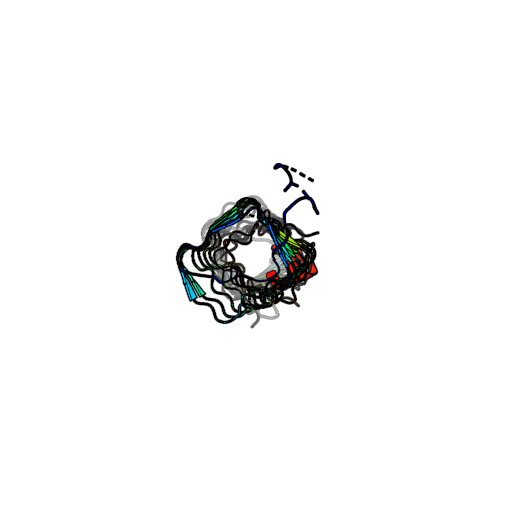3.638 6.886 15.772 1.00 12.40 104 PHE B C 1
ATOM 2566 O O . PHE B 1 107 ? -14.566 6.976 16.596 1.00 12.46 104 PHE B O 1
ATOM 2574 N N . ALA B 1 108 ? -12.611 7.737 15.773 1.00 12.21 105 ALA B N 1
ATOM 2575 C CA . ALA B 1 108 ? -12.541 8.798 16.798 1.00 12.49 105 ALA B CA 1
ATOM 2576 C C . ALA B 1 108 ? -13.863 9.569 16.960 1.00 12.74 105 ALA B C 1
ATOM 2577 O O . ALA B 1 108 ? -14.541 9.888 15.978 1.00 13.72 105 ALA B O 1
ATOM 2579 N N . ASP B 1 109 ? -14.234 9.820 18.215 1.00 12.39 106 ASP B N 1
ATOM 2580 C CA . ASP B 1 109 ? -15.433 10.588 18.575 1.00 12.53 106 ASP B CA 1
ATOM 2581 C C . ASP B 1 109 ? -16.780 9.910 18.232 1.00 11.95 106 ASP B C 1
ATOM 2582 O O . ASP B 1 109 ? -17.844 10.519 18.366 1.00 12.75 106 ASP B O 1
ATOM 2587 N N . SER B 1 110 ? -16.731 8.646 17.816 1.00 11.71 107 SER B N 1
ATOM 2588 C CA . SER B 1 110 ? -17.958 7.932 17.469 1.00 12.56 107 SER B CA 1
ATOM 2589 C C . SER B 1 110 ? -18.748 7.485 18.689 1.00 13.21 107 SER B C 1
ATOM 2590 O O . SER B 1 110 ? -18.213 7.428 19.804 1.00 13.83 107 SER B O 1
ATOM 2593 N N A TYR B 1 111 ? -20.010 7.133 18.429 0.50 13.35 108 TYR B N 1
ATOM 2594 N N B TYR B 1 111 ? -20.033 7.209 18.465 0.50 13.44 108 TYR B N 1
ATOM 2595 C CA A TYR B 1 111 ? -20.935 6.591 19.407 0.50 13.11 108 TYR B CA 1
ATOM 2596 C CA B TYR B 1 111 ? -20.898 6.586 19.449 0.50 13.20 108 TYR B CA 1
ATOM 2597 C C A TYR B 1 111 ? -21.273 5.166 18.992 0.50 13.11 108 TYR B C 1
ATOM 2598 C C B TYR B 1 111 ? -21.154 5.169 18.960 0.50 13.10 108 TYR B C 1
ATOM 2599 O O A TYR B 1 111 ? -21.830 4.946 17.919 0.50 12.83 108 TYR B O 1
ATOM 2600 O O B TYR B 1 111 ? -21.481 4.954 17.795 0.50 12.61 108 TYR B O 1
ATOM 2617 N N . LEU B 1 112 ? -20.940 4.208 19.847 1.00 13.13 109 LEU B N 1
ATOM 2618 C CA . LEU B 1 112 ? -21.188 2.820 19.553 1.00 12.21 109 LEU B CA 1
ATOM 2619 C C . LEU B 1 112 ? -22.083 2.252 20.647 1.00 11.80 109 LEU B C 1
ATOM 2620 O O . LEU B 1 112 ? -21.733 2.326 21.825 1.00 13.56 109 LEU B O 1
ATOM 2639 N N . ASP B 1 114 ? -24.447 -1.282 21.445 1.00 8.69 111 ASP B N 1
ATOM 2640 C CA . ASP B 1 114 ? -24.743 -2.640 21.008 1.00 7.92 111 ASP B CA 1
ATOM 2641 C C . ASP B 1 114 ? -23.949 -2.987 19.749 1.00 8.53 111 ASP B C 1
ATOM 2642 O O . ASP B 1 114 ? -24.515 -3.291 18.703 1.00 8.98 111 ASP B O 1
ATOM 2647 N N . CYS B 1 115 ? -22.627 -2.964 19.886 1.00 8.78 112 CYS B N 1
ATOM 2648 C CA . CYS B 1 115 ? -21.727 -3.313 18.789 1.00 9.11 112 CYS B CA 1
ATOM 2649 C C . CYS B 1 115 ? -20.826 -4.478 19.128 1.00 9.76 112 CYS B C 1
ATOM 2650 O O . CYS B 1 115 ? -20.376 -4.611 20.260 1.00 10.67 112 CYS B O 1
ATOM 2653 N N . LEU B 1 116 ? -20.571 -5.307 18.124 1.00 9.01 113 LEU B N 1
ATOM 2654 C CA . LEU B 1 116 ? -19.722 -6.491 18.268 1.00 9.02 113 LEU B CA 1
ATOM 2655 C C . LEU B 1 116 ? -18.659 -6.471 17.205 1.00 9.72 113 LEU B C 1
ATOM 2656 O O . LEU B 1 116 ? -18.968 -6.285 16.033 1.00 8.85 113 LEU B O 1
ATOM 2661 N N . PHE B 1 117 ? -17.421 -6.670 17.638 1.00 8.55 114 PHE B N 1
ATOM 2662 C CA . PHE B 1 117 ? -16.279 -6.875 16.735 1.00 8.34 114 PHE B CA 1
ATOM 2663 C C . PHE B 1 117 ? -15.780 -8.314 16.957 1.00 9.45 114 PHE B C 1
ATOM 2664 O O . PHE B 1 117 ? -15.208 -8.614 18.029 1.00 11.43 114 PHE B O 1
ATOM 2672 N N . GLU B 1 118 ? -16.039 -9.193 15.990 1.00 8.73 115 GLU B N 1
ATOM 2673 C CA . GLU B 1 118 ? -15.749 -10.607 16.146 1.00 10.05 115 GLU B CA 1
ATOM 2674 C C . GLU B 1 118 ? -14.755 -11.071 15.098 1.00 9.63 115 GLU B C 1
ATOM 2675 O O . GLU B 1 118 ? -15.038 -10.995 13.902 1.00 9.36 115 GLU B O 1
ATOM 2681 N N . ASP B 1 119 ? -13.589 -11.546 15.555 1.00 9.64 116 ASP B N 1
ATOM 2682 C CA . ASP B 1 119 ? -12.567 -12.099 14.663 1.00 9.84 116 ASP B CA 1
ATOM 2683 C C . ASP B 1 119 ? -12.122 -11.077 13.611 1.00 9.42 116 ASP B C 1
ATOM 2684 O O . ASP B 1 119 ? -11.921 -11.413 12.433 1.00 9.92 116 ASP B O 1
ATOM 2689 N N . CYS B 1 120 ? -11.991 -9.821 14.047 1.00 8.72 117 CYS B N 1
ATOM 2690 C CA . CYS B 1 120 ? -11.483 -8.756 13.143 1.00 9.34 117 CYS B CA 1
ATOM 2691 C C . CYS B 1 120 ? -9.991 -8.512 13.282 1.00 10.20 117 CYS B C 1
ATOM 2692 O O . CYS B 1 120 ? -9.414 -8.768 14.334 1.00 10.33 117 CYS B O 1
ATOM 2709 N N . ALA B 1 122 ? -7.713 -5.501 13.684 1.00 9.77 119 ALA B N 1
ATOM 2710 C CA . ALA B 1 122 ? -7.926 -4.099 14.002 1.00 9.81 119 ALA B CA 1
ATOM 2711 C C . ALA B 1 122 ? -6.657 -3.424 14.548 1.00 10.06 119 ALA B C 1
ATOM 2712 O O . ALA B 1 122 ? -6.733 -2.487 15.345 1.00 9.70 119 ALA B O 1
ATOM 2714 N N . ASP B 1 123 ? -5.494 -3.884 14.087 1.00 9.78 120 ASP B N 1
ATOM 2715 C CA . ASP B 1 123 ? -4.243 -3.219 14.466 1.00 10.67 120 ASP B CA 1
ATOM 2716 C C . ASP B 1 123 ? -4.331 -1.750 14.071 1.00 11.04 120 ASP B C 1
ATOM 2717 O O . ASP B 1 123 ? -4.839 -1.422 13.005 1.00 11.08 120 ASP B O 1
ATOM 2722 N N . TYR B 1 124 ? -3.854 -0.880 14.948 1.00 11.08 121 TYR B N 1
ATOM 2723 C CA . TYR B 1 124 ? -3.838 0.571 14.696 1.00 11.79 121 TYR B CA 1
ATOM 2724 C C . TYR B 1 124 ? -5.224 1.255 14.636 1.00 11.48 121 TYR B C 1
ATOM 2725 O O . TYR B 1 124 ? -5.285 2.476 14.416 1.00 11.46 121 TYR B O 1
ATOM 2734 N N . ALA B 1 125 ? -6.318 0.501 14.821 1.00 10.69 122 ALA B N 1
ATOM 2735 C CA . ALA B 1 125 ? -7.661 1.098 14.887 1.00 10.32 122 ALA B CA 1
ATOM 2736 C C . ALA B 1 125 ? -7.745 2.120 16.029 1.00 11.15 122 ALA B C 1
ATOM 2737 O O . ALA B 1 125 ? -7.117 1.940 17.070 1.00 11.44 122 ALA B O 1
ATOM 2739 N N . SER B 1 126 ? -8.453 3.211 15.773 1.00 11.13 123 SER B N 1
ATOM 2740 C CA . SER B 1 126 ? -8.630 4.256 16.763 1.00 10.91 123 SER B CA 1
ATOM 2741 C C . SER B 1 126 ? -10.064 4.402 17.235 1.00 11.36 123 SER B C 1
ATOM 2742 O O . SER B 1 126 ? -10.974 4.590 16.434 1.00 11.46 123 SER B O 1
ATOM 2745 N N . PHE B 1 127 ? -10.232 4.367 18.554 1.00 10.75 124 PHE B N 1
ATOM 2746 C CA . PHE B 1 127 ? -11.493 4.703 19.213 1.00 10.35 124 PHE B CA 1
ATOM 2747 C C . PHE B 1 127 ? -11.302 5.927 20.132 1.00 10.23 124 PHE B C 1
ATOM 2748 O O . PHE B 1 127 ? -12.018 6.095 21.148 1.00 9.62 124 PHE B O 1
ATOM 2756 N N . ARG B 1 128 ? -10.340 6.775 19.787 1.00 10.51 125 ARG B N 1
ATOM 2757 C CA . ARG B 1 128 ? -10.040 7.941 20.628 1.00 11.41 125 ARG B CA 1
ATOM 2758 C C . ARG B 1 128 ? -11.311 8.747 20.861 1.00 10.67 125 ARG B C 1
ATOM 2759 O O . ARG B 1 128 ? -12.022 9.071 19.907 1.00 9.83 125 ARG B O 1
ATOM 2767 N N . PHE B 1 129 ? -11.599 9.048 22.134 1.00 10.43 126 PHE B N 1
ATOM 2768 C CA . PHE B 1 129 ? -12.764 9.849 22.540 1.00 10.73 126 PHE B CA 1
ATOM 2769 C C . PHE B 1 129 ? -14.123 9.222 22.185 1.00 10.31 126 PHE B C 1
ATOM 2770 O O . PHE B 1 129 ? -15.173 9.910 22.235 1.00 10.60 126 PHE B O 1
ATOM 2778 N N . ALA B 1 130 ? -14.123 7.933 21.850 1.00 10.14 127 ALA B N 1
ATOM 2779 C CA . ALA B 1 130 ? -15.374 7.255 21.520 1.00 9.59 127 ALA B CA 1
ATOM 2780 C C . ALA B 1 130 ? -16.225 7.108 22.773 1.00 9.98 127 ALA B C 1
ATOM 2781 O O . ALA B 1 130 ? -15.719 7.176 23.909 1.00 9.75 127 ALA B O 1
ATOM 2783 N N . ASN B 1 131 ? -17.519 6.918 22.540 1.00 9.80 128 ASN B N 1
ATOM 2784 C CA . ASN B 1 131 ? -18.462 6.638 23.600 1.00 10.44 128 ASN B CA 1
ATOM 2785 C C . ASN B 1 131 ? -19.039 5.243 23.321 1.00 10.01 128 ASN B C 1
ATOM 2786 O O . ASN B 1 131 ? -19.625 5.029 22.263 1.00 10.47 128 ASN B O 1
ATOM 2791 N N . PHE B 1 132 ? -18.826 4.314 24.261 1.00 9.74 129 PHE B N 1
ATOM 2792 C CA . PHE B 1 132 ? -19.244 2.915 24.130 1.00 9.52 129 PHE B CA 1
ATOM 2793 C C . PHE B 1 132 ? -20.392 2.606 25.081 1.00 9.83 129 PHE B C 1
ATOM 2794 O O . PHE B 1 132 ? -20.337 2.970 26.255 1.00 10.24 129 PHE B O 1
ATOM 2802 N N . ASN B 1 133 ? -21.381 1.859 24.605 1.00 9.39 130 ASN B N 1
ATOM 2803 C CA . ASN B 1 133 ? -22.430 1.359 25.498 1.00 9.70 130 ASN B CA 1
ATOM 2804 C C . ASN B 1 133 ? -22.766 -0.012 24.969 1.00 9.23 130 ASN B C 1
ATOM 2805 O O . ASN B 1 133 ? -23.389 -0.112 23.911 1.00 10.33 130 ASN B O 1
ATOM 2810 N N . LEU B 1 134 ? -22.313 -1.050 25.679 1.00 8.75 131 LEU B N 1
ATOM 2811 C CA . LEU B 1 134 ? -22.528 -2.441 25.258 1.00 8.63 131 LEU B CA 1
ATOM 2812 C C . LEU B 1 134 ? -21.759 -2.705 23.974 1.00 8.38 131 LEU B C 1
ATOM 2813 O O . LEU B 1 134 ? -22.320 -2.781 22.884 1.00 8.73 131 LEU B O 1
ATOM 2818 N N . VAL B 1 135 ? -20.449 -2.809 24.136 1.00 8.32 132 VAL B N 1
ATOM 2819 C CA . VAL B 1 135 ? -19.557 -3.010 23.011 1.00 8.83 132 VAL B CA 1
ATOM 2820 C C . VAL B 1 135 ? -18.672 -4.193 23.390 1.00 9.49 132 VAL B C 1
ATOM 2821 O O . VAL B 1 135 ? -18.093 -4.220 24.478 1.00 9.62 132 VAL B O 1
ATOM 2825 N N . HIS B 1 136 ? -18.579 -5.163 22.490 1.00 9.21 133 HIS B N 1
ATOM 2826 C CA . HIS B 1 136 ? -17.864 -6.410 22.738 1.00 10.60 133 HIS B CA 1
ATOM 2827 C C . HIS B 1 136 ? -16.833 -6.611 21.636 1.00 10.55 133 HIS B C 1
ATOM 2828 O O . HIS B 1 136 ? -17.179 -6.577 20.451 1.00 10.47 133 HIS B O 1
ATOM 2835 N N . PHE B 1 137 ? -15.577 -6.801 22.032 1.00 9.81 134 PHE B N 1
ATOM 2836 C CA . PHE B 1 137 ? -14.494 -7.191 21.124 1.00 10.06 134 PHE B CA 1
ATOM 2837 C C . PHE B 1 137 ? -14.150 -8.642 21.445 1.00 10.46 134 PHE B C 1
ATOM 2838 O O . PHE B 1 137 ? -13.774 -8.953 22.588 1.00 10.75 134 PHE B O 1
ATOM 2846 N N . ASN B 1 138 ? -14.270 -9.515 20.455 1.00 10.03 135 ASN B N 1
ATOM 2847 C CA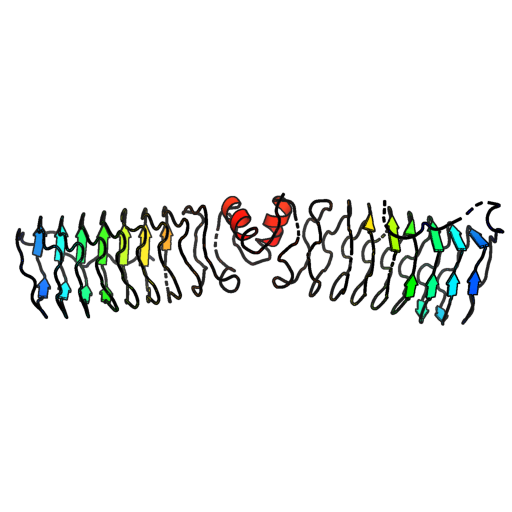 . ASN B 1 138 ? -14.088 -10.954 20.636 1.00 10.60 135 ASN B CA 1
ATOM 2848 C C . ASN B 1 138 ? -13.096 -11.452 19.583 1.00 9.97 135 ASN B C 1
ATOM 2849 O O . ASN B 1 138 ? -13.353 -11.296 18.385 1.00 10.20 135 ASN B O 1
ATOM 2854 N N . GLN B 1 139 ? -11.959 -12.011 20.012 1.00 10.61 136 GLN B N 1
ATOM 2855 C CA . GLN B 1 139 ? -10.975 -12.584 19.073 1.00 10.21 136 GLN B CA 1
ATOM 2856 C C . GLN B 1 139 ? -10.514 -11.564 18.039 1.00 10.17 136 GLN B C 1
ATOM 2857 O O . GLN B 1 139 ? -10.301 -11.883 16.866 1.00 10.04 136 GLN B O 1
ATOM 2863 N N . THR B 1 140 ? -10.347 -10.332 18.494 1.00 9.43 137 THR B N 1
ATOM 2864 C CA . THR B 1 140 ? -9.976 -9.250 17.586 1.00 9.20 137 THR B CA 1
ATOM 2865 C C . THR B 1 140 ? -8.575 -8.738 17.909 1.00 9.62 137 THR B C 1
ATOM 2866 O O . THR B 1 140 ? -8.251 -8.511 19.085 1.00 9.84 137 THR B O 1
ATOM 2870 N N . ARG B 1 141 ? -7.747 -8.607 16.866 1.00 9.65 138 ARG B N 1
ATOM 2871 C CA . ARG B 1 141 ? -6.369 -8.156 17.039 1.00 11.04 138 ARG B CA 1
ATOM 2872 C C . ARG B 1 141 ? -6.389 -6.641 17.165 1.00 10.77 138 ARG B C 1
ATOM 2873 O O . ARG B 1 141 ? -6.928 -5.954 16.290 1.00 12.01 138 ARG B O 1
ATOM 2881 N N . LEU B 1 142 ? -5.816 -6.113 18.253 1.00 10.44 139 LEU B N 1
ATOM 2882 C CA . LEU B 1 142 ? -5.901 -4.679 18.561 1.00 10.11 139 LEU B CA 1
ATOM 2883 C C . LEU B 1 142 ? -4.511 -4.103 18.891 1.00 9.91 139 LEU B C 1
ATOM 2884 O O . LEU B 1 142 ? -4.373 -3.214 19.732 1.00 9.85 139 LEU B O 1
ATOM 2889 N N . VAL B 1 143 ? -3.491 -4.621 18.217 1.00 9.19 140 VAL B N 1
ATOM 2890 C CA . VAL B 1 143 ? -2.121 -4.185 18.471 1.00 9.91 140 VAL B CA 1
ATOM 2891 C C . VAL B 1 143 ? -1.977 -2.727 18.078 1.00 9.70 140 VAL B C 1
ATOM 2892 O O . VAL B 1 143 ? -2.384 -2.331 16.991 1.00 10.34 140 VAL B O 1
ATOM 2896 N N . GLU B 1 144 ? -1.392 -1.940 18.983 1.00 11.01 141 GLU B N 1
ATOM 2897 C CA . GLU B 1 144 ? -1.154 -0.512 18.778 1.00 11.44 141 GLU B CA 1
ATOM 2898 C C . GLU B 1 144 ? -2.456 0.253 18.444 1.00 11.00 141 GLU B C 1
ATOM 2899 O O . GLU B 1 144 ? -2.447 1.270 17.758 1.00 11.79 141 GLU B O 1
ATOM 2905 N N . SER B 1 145 ? -3.588 -0.263 18.928 1.00 9.51 142 SER B N 1
ATOM 2906 C CA . SER B 1 145 ? -4.866 0.432 18.788 1.00 9.95 142 SER B CA 1
ATOM 2907 C C . SER B 1 145 ? -4.934 1.582 19.776 1.00 9.90 142 SER B C 1
ATOM 2908 O O . SER B 1 145 ? -4.120 1.655 20.698 1.00 10.42 142 SER B O 1
ATOM 2911 N N . GLU B 1 146 ? -5.940 2.439 19.608 1.00 10.39 143 GLU B N 1
ATOM 2912 C CA . GLU B 1 146 ? -6.106 3.608 20.456 1.00 10.63 143 GLU B CA 1
ATOM 2913 C C . GLU B 1 146 ? -7.456 3.561 21.162 1.00 10.47 143 GLU B C 1
ATOM 2914 O O . GLU B 1 146 ? -8.504 3.678 20.525 1.00 12.04 143 GLU B O 1
ATOM 2920 N N . PHE B 1 147 ? -7.400 3.391 22.475 1.00 10.42 144 PHE B N 1
ATOM 2921 C CA . PHE B 1 147 ? -8.564 3.501 23.368 1.00 10.10 144 PHE B CA 1
ATOM 2922 C C . PHE B 1 147 ? -8.349 4.679 24.339 1.00 10.21 144 PHE B C 1
ATOM 2923 O O . PHE B 1 147 ? -8.560 4.569 25.553 1.00 9.95 144 PHE B O 1
ATOM 2931 N N . PHE B 1 148 ? -7.936 5.811 23.779 1.00 10.19 145 PHE B N 1
ATOM 2932 C CA . PHE B 1 148 ? -7.614 7.001 24.552 1.00 10.93 145 PHE B CA 1
ATOM 2933 C C . PHE B 1 148 ? -8.884 7.763 24.943 1.00 10.83 145 PHE B C 1
ATOM 2934 O O . PHE B 1 148 ? -9.696 8.110 24.079 1.00 10.97 145 PHE B O 1
ATOM 2942 N N . GLU B 1 149 ? -9.032 8.027 26.245 1.00 10.93 146 GLU B N 1
ATOM 2943 C CA . GLU B 1 149 ? -10.151 8.808 26.780 1.00 11.21 146 GLU B CA 1
ATOM 2944 C C . GLU B 1 149 ? -11.488 8.335 26.208 1.00 10.75 146 GLU B C 1
ATOM 2945 O O . GLU B 1 149 ? -12.250 9.132 25.616 1.00 11.87 146 GLU B O 1
ATOM 2951 N N . VAL B 1 150 ? -11.735 7.032 26.363 1.00 9.90 147 VAL B N 1
ATOM 2952 C CA . VAL B 1 150 ? -12.991 6.420 25.957 1.00 9.87 147 VAL B CA 1
ATOM 2953 C C . VAL B 1 150 ? -13.945 6.432 27.138 1.00 10.26 147 VAL B C 1
ATOM 2954 O O . VAL B 1 150 ? -13.562 6.067 28.258 1.00 12.58 147 VAL B O 1
ATOM 2958 N N . THR B 1 151 ? -15.181 6.843 26.881 1.00 9.69 148 THR B N 1
ATOM 2959 C CA . THR B 1 151 ? -16.258 6.784 27.878 1.00 10.34 148 THR B CA 1
ATOM 2960 C C . THR B 1 151 ? -17.032 5.507 27.606 1.00 9.83 148 THR B C 1
ATOM 2961 O O . THR B 1 151 ? -17.481 5.295 26.482 1.00 10.41 148 THR B O 1
ATOM 2965 N N . TRP B 1 152 ? -17.175 4.636 28.604 1.00 10.01 149 TRP B N 1
ATOM 2966 C CA . TRP B 1 152 ? -17.793 3.341 28.325 1.00 9.65 149 TRP B CA 1
ATOM 2967 C C . TRP B 1 152 ? -18.677 2.805 29.434 1.00 9.47 149 TRP B C 1
ATOM 2968 O O . TRP B 1 152 ? -18.462 3.094 30.610 1.00 9.07 149 TRP B O 1
ATOM 3007 N N . LEU B 1 155 ? -18.401 -2.643 28.447 1.00 9.71 152 LEU B N 1
ATOM 3008 C CA . LEU B 1 155 ? -17.364 -2.935 27.461 1.00 10.11 152 LEU B CA 1
ATOM 3009 C C . LEU B 1 155 ? -16.761 -4.278 27.865 1.00 11.21 152 LEU B C 1
ATOM 3010 O O . LEU B 1 155 ? -16.428 -4.470 29.044 1.00 11.48 152 LEU B O 1
ATOM 3015 N N . LEU B 1 156 ? -16.656 -5.193 26.902 1.00 11.15 153 LEU B N 1
ATOM 3016 C CA . LEU B 1 156 ? -16.050 -6.515 27.118 1.00 12.49 153 LEU B CA 1
ATOM 3017 C C . LEU B 1 156 ? -15.042 -6.781 26.038 1.00 11.70 153 LEU B C 1
ATOM 3018 O O . LEU B 1 156 ? -15.301 -6.492 24.883 1.00 11.38 153 LEU B O 1
ATOM 3023 N N . LEU B 1 157 ? -13.885 -7.304 26.422 1.00 11.80 154 LEU B N 1
ATOM 3024 C CA . LEU B 1 157 ? -12.911 -7.746 25.428 1.00 12.13 154 LEU B CA 1
ATOM 3025 C C . LEU B 1 157 ? -12.476 -9.133 25.824 1.00 12.89 154 LEU B C 1
ATOM 3026 O O . LEU B 1 157 ? -12.099 -9.360 26.987 1.00 14.12 154 LEU B O 1
ATOM 3031 N N . GLU B 1 158 ? -12.555 -10.074 24.894 1.00 11.77 155 GLU B N 1
ATOM 3032 C CA . GLU B 1 158 ? -12.094 -11.430 25.187 1.00 12.48 155 GLU B CA 1
ATOM 3033 C C . GLU B 1 158 ? -11.289 -11.969 24.014 1.00 10.96 155 GLU B C 1
ATOM 3034 O O . GLU B 1 158 ? -11.639 -11.728 22.850 1.00 10.42 155 GLU B O 1
ATOM 3040 N N . ALA B 1 159 ? -10.186 -12.646 24.327 1.00 9.23 156 ALA B N 1
ATOM 3041 C CA . ALA B 1 159 ? -9.359 -13.293 23.299 1.00 9.25 156 ALA B CA 1
ATOM 3042 C C . ALA B 1 159 ? -8.768 -12.304 22.282 1.00 9.14 156 ALA B C 1
ATOM 3043 O O . ALA B 1 159 ? -8.500 -12.662 21.115 1.00 9.77 156 ALA B O 1
ATOM 3045 N N . CYS B 1 160 ? -8.543 -11.071 22.750 1.00 8.30 157 CYS B N 1
ATOM 3046 C CA . CYS B 1 160 ? -7.957 -10.007 21.932 1.00 8.80 157 CYS B CA 1
ATOM 3047 C C . CYS B 1 160 ? -6.490 -9.786 22.234 1.00 9.39 157 CYS B C 1
ATOM 3048 O O . CYS B 1 160 ? -6.071 -9.895 23.386 1.00 10.90 157 CYS B O 1
ATOM 3051 N N . ASP B 1 161 ? -5.740 -9.410 21.200 1.00 9.23 158 ASP B N 1
ATOM 3052 C CA . ASP B 1 161 ? -4.351 -9.007 21.406 1.00 9.50 158 ASP B CA 1
ATOM 3053 C C . ASP B 1 161 ? -4.309 -7.510 21.600 1.00 9.67 158 ASP B C 1
ATOM 3054 O O . ASP B 1 161 ? -4.573 -6.758 20.662 1.00 10.39 158 ASP B O 1
ATOM 3059 N N . LEU B 1 162 ? -4.007 -7.089 22.830 1.00 9.47 159 LEU B N 1
ATOM 3060 C CA . LEU B 1 162 ? -4.006 -5.669 23.192 1.00 8.89 159 LEU B CA 1
ATOM 3061 C C . LEU B 1 162 ? -2.607 -5.063 23.267 1.00 8.59 159 LEU B C 1
ATOM 3062 O O . LEU B 1 162 ? -2.444 -3.964 23.775 1.00 7.70 159 LEU B O 1
ATOM 3067 N N . THR B 1 163 ? -1.609 -5.782 22.745 1.00 7.87 160 THR B N 1
ATOM 3068 C CA . THR B 1 163 ? -0.220 -5.331 22.864 1.00 8.56 160 THR B CA 1
ATOM 3069 C C . THR B 1 163 ? -0.055 -3.927 22.306 1.00 8.52 160 THR B C 1
ATOM 3070 O O . THR B 1 163 ? -0.444 -3.655 21.161 1.00 9.01 160 THR B O 1
ATOM 3074 N N . GLU B 1 164 ? 0.506 -3.047 23.134 1.00 9.01 161 GLU B N 1
ATOM 3075 C CA . GLU B 1 164 ? 0.825 -1.669 22.775 1.00 10.24 161 GLU B CA 1
ATOM 3076 C C . GLU B 1 164 ? -0.394 -0.804 22.565 1.00 10.12 161 GLU B C 1
ATOM 3077 O O . GLU B 1 164 ? -0.264 0.327 22.069 1.00 11.61 161 GLU B O 1
ATOM 3083 N N . SER B 1 165 ? -1.567 -1.302 22.959 1.00 9.10 162 SER B N 1
ATOM 3084 C CA . SER B 1 165 ? -2.769 -0.472 22.861 1.00 9.31 162 SER B CA 1
ATOM 3085 C C . SER B 1 165 ? -2.648 0.655 23.894 1.00 9.98 162 SER B C 1
ATOM 3086 O O . SER B 1 165 ? -1.973 0.516 24.920 1.00 11.02 162 SER B O 1
ATOM 3089 N N . ASN B 1 166 ? -3.273 1.782 23.578 1.00 9.73 163 ASN B N 1
ATOM 3090 C CA . ASN B 1 166 ? -3.220 2.982 24.407 1.00 10.30 163 ASN B CA 1
ATOM 3091 C C . ASN B 1 166 ? -4.533 3.185 25.146 1.00 10.18 163 ASN B C 1
ATOM 3092 O O . ASN B 1 166 ? -5.566 3.482 24.545 1.00 10.35 163 ASN B O 1
ATOM 3097 N N . TRP B 1 167 ? -4.475 3.065 26.465 1.00 9.98 164 TRP B N 1
ATOM 3098 C CA . TRP B 1 167 ? -5.658 3.232 27.302 1.00 10.12 164 TRP B CA 1
ATOM 3099 C C . TRP B 1 167 ? -5.573 4.464 28.199 1.00 9.61 164 TRP B C 1
ATOM 3100 O O . TRP B 1 167 ? -6.307 4.555 29.177 1.00 9.37 164 TRP B O 1
ATOM 3111 N N . LEU B 1 168 ? -4.684 5.408 27.873 1.00 9.56 165 LEU B N 1
ATOM 3112 C CA . LEU B 1 168 ? -4.582 6.618 28.698 1.00 9.96 165 LEU B CA 1
ATOM 3113 C C . LEU B 1 168 ? -5.938 7.295 28.836 1.00 10.21 165 LEU B C 1
ATOM 3114 O O . LEU B 1 168 ? -6.696 7.363 27.870 1.00 10.29 165 LEU B O 1
ATOM 3119 N N . ASN B 1 169 ? -6.231 7.799 30.039 1.00 10.25 166 ASN B N 1
ATOM 3120 C CA . ASN B 1 169 ? -7.466 8.564 30.297 1.00 10.61 166 ASN B CA 1
ATOM 3121 C C . ASN B 1 169 ? -8.759 7.781 30.191 1.00 10.46 166 ASN B C 1
ATOM 3122 O O . ASN B 1 169 ? -9.847 8.375 30.105 1.00 11.15 166 ASN B O 1
ATOM 3127 N N . THR B 1 170 ? -8.631 6.457 30.210 1.00 10.29 167 THR B N 1
ATOM 3128 C CA . THR B 1 170 ? -9.776 5.564 30.151 1.00 10.20 167 THR B CA 1
ATOM 3129 C C . THR B 1 170 ? -9.823 4.696 31.411 1.00 10.35 167 THR B C 1
ATOM 3130 O O . THR B 1 170 ? -8.811 4.110 31.819 1.00 9.83 167 THR B O 1
ATOM 3134 N N . SER B 1 171 ? -11.007 4.617 32.008 1.00 10.53 168 SER B N 1
ATOM 3135 C CA . SER B 1 171 ? -11.189 3.802 33.208 1.00 10.45 168 SER B CA 1
ATOM 3136 C C . SER B 1 171 ? -11.028 2.325 32.878 1.00 10.92 168 SER B C 1
ATOM 3137 O O . SER B 1 171 ? -11.580 1.847 31.892 1.00 11.98 168 SER B O 1
ATOM 3140 N N . LEU B 1 172 ? -10.260 1.616 33.704 1.00 11.18 169 LEU B N 1
ATOM 3141 C CA . LEU B 1 172 ? -10.086 0.182 33.532 1.00 12.40 169 LEU B CA 1
ATOM 3142 C C . LEU B 1 172 ? -10.810 -0.597 34.635 1.00 12.75 169 LEU B C 1
ATOM 3143 O O . LEU B 1 172 ? -10.779 -1.839 34.634 1.00 13.20 169 LEU B O 1
ATOM 3162 N N . GLY B 1 174 ? -13.346 -2.555 36.441 1.00 15.19 171 GLY B N 1
ATOM 3163 C CA . GLY B 1 174 ? -14.387 -3.477 36.007 1.00 15.34 171 GLY B CA 1
ATOM 3164 C C . GLY B 1 174 ? -14.184 -4.116 34.645 1.00 15.30 171 GLY B C 1
ATOM 3165 O O . GLY B 1 174 ? -15.049 -4.879 34.178 1.00 16.27 171 GLY B O 1
ATOM 3166 N N . LEU B 1 175 ? -13.062 -3.817 33.978 1.00 14.38 172 LEU B N 1
ATOM 3167 C CA . LEU B 1 175 ? -12.685 -4.567 32.783 1.00 14.05 172 LEU B CA 1
ATOM 3168 C C . LEU B 1 175 ? -11.962 -5.855 33.153 1.00 14.22 172 LEU B C 1
ATOM 3169 O O . LEU B 1 175 ? -11.382 -5.977 34.239 1.00 14.18 172 LEU B O 1
ATOM 3174 N N . ASP B 1 176 ? -11.983 -6.813 32.238 1.00 13.82 173 ASP B N 1
ATOM 3175 C CA . ASP B 1 176 ? -11.345 -8.087 32.487 1.00 14.15 173 ASP B CA 1
ATOM 3176 C C . ASP B 1 176 ? -10.384 -8.300 31.345 1.00 13.96 173 ASP B C 1
ATOM 3177 O O . ASP B 1 176 ? -10.824 -8.615 30.236 1.00 15.88 173 ASP B O 1
ATOM 3182 N N . PHE B 1 177 ? -9.094 -8.059 31.600 1.00 11.80 174 PHE B N 1
ATOM 3183 C CA . PHE B 1 177 ? -8.048 -8.276 30.595 1.00 11.66 174 PHE B CA 1
ATOM 3184 C C . PHE B 1 177 ? -7.408 -9.662 30.707 1.00 11.51 174 PHE B C 1
ATOM 3185 O O . PHE B 1 177 ? -6.565 -10.024 29.881 1.00 10.81 174 PHE B O 1
ATOM 3193 N N . SER B 1 178 ? -7.813 -10.423 31.722 1.00 11.31 175 SER B N 1
ATOM 3194 C CA . SER B 1 178 ? -7.244 -11.744 31.992 1.00 11.66 175 SER B CA 1
ATOM 3195 C C . SER B 1 178 ? -7.484 -12.758 30.879 1.00 11.47 175 SER B C 1
ATOM 3196 O O . SER B 1 178 ? -6.766 -13.750 30.780 1.00 11.85 175 SER B O 1
ATOM 3199 N N . GLN B 1 179 ? -8.494 -12.507 30.067 1.00 12.39 176 GLN B N 1
ATOM 3200 C CA . GLN B 1 179 ? -8.831 -13.412 28.982 1.00 13.57 176 GLN B CA 1
ATOM 3201 C C . GLN B 1 179 ? -8.316 -12.872 27.654 1.00 13.34 176 GLN B C 1
ATOM 3202 O O . GLN B 1 179 ? -8.680 -13.386 26.597 1.00 13.56 176 GLN B O 1
ATOM 3208 N N . ASN B 1 180 ? -7.469 -11.847 27.741 1.00 10.79 177 ASN B N 1
ATOM 3209 C CA . ASN B 1 180 ? -6.784 -11.244 26.592 1.00 11.10 177 ASN B CA 1
ATOM 3210 C C . ASN B 1 180 ? -5.283 -11.353 26.765 1.00 11.47 177 ASN B C 1
ATOM 3211 O O . ASN B 1 180 ? -4.817 -11.834 27.787 1.00 11.05 177 ASN B O 1
ATOM 3216 N N . THR B 1 181 ? -4.523 -10.920 25.768 1.00 11.44 178 THR B N 1
ATOM 3217 C CA . THR B 1 181 ? -3.071 -10.912 25.906 1.00 12.23 178 THR B CA 1
ATOM 3218 C C . THR B 1 181 ? -2.543 -9.524 25.617 1.00 11.89 178 THR B C 1
ATOM 3219 O O . THR B 1 181 ? -3.084 -8.774 24.784 1.00 11.96 178 THR B O 1
ATOM 3223 N N . PHE B 1 182 ? -1.523 -9.147 26.365 1.00 11.34 179 PHE B N 1
ATOM 3224 C CA . PHE B 1 182 ? -0.784 -7.944 26.035 1.00 10.87 179 PHE B CA 1
ATOM 3225 C C . PHE B 1 182 ? 0.622 -8.106 26.572 1.00 11.24 179 PHE B C 1
ATOM 3226 O O . PHE B 1 182 ? 0.819 -8.545 27.716 1.00 11.50 179 PHE B O 1
ATOM 3234 N N . GLU B 1 183 ? 1.588 -7.786 25.725 1.00 11.02 180 GLU B N 1
ATOM 3235 C CA . GLU B 1 183 ? 2.990 -7.803 26.128 1.00 10.88 180 GLU B CA 1
ATOM 3236 C C . GLU B 1 183 ? 3.445 -6.430 26.620 1.00 10.49 180 GLU B C 1
ATOM 3237 O O . GLU B 1 183 ? 4.486 -6.315 27.281 1.00 9.54 180 GLU B O 1
ATOM 3243 N N . ARG B 1 184 ? 2.693 -5.406 26.217 1.00 11.99 181 ARG B N 1
ATOM 3244 C CA . ARG B 1 184 ? 2.870 -4.011 26.615 1.00 12.48 181 ARG B CA 1
ATOM 3245 C C . ARG B 1 184 ? 1.503 -3.361 26.662 1.00 13.50 181 ARG B C 1
ATOM 3246 O O . ARG B 1 184 ? 0.610 -3.726 25.880 1.00 13.66 181 ARG B O 1
ATOM 3254 N N . LEU B 1 185 ? 1.359 -2.345 27.501 1.00 14.03 182 LEU B N 1
ATOM 3255 C CA . LEU B 1 185 ? 0.102 -1.595 27.551 1.00 14.59 182 LEU B CA 1
ATOM 3256 C C . LEU B 1 185 ? 0.383 -0.190 28.074 1.00 14.99 182 LEU B C 1
ATOM 3257 O O . LEU B 1 185 ? 1.159 -0.032 29.019 1.00 16.25 182 LEU B O 1
ATOM 3262 N N . THR B 1 186 ? -0.247 0.808 27.463 1.00 14.56 183 THR B N 1
ATOM 3263 C CA . THR B 1 186 ? -0.147 2.193 27.925 1.00 15.14 183 THR B CA 1
ATOM 3264 C C . THR B 1 186 ? -1.433 2.512 28.713 1.00 14.18 183 THR B C 1
ATOM 3265 O O . THR B 1 186 ? -2.534 2.258 28.240 1.00 13.66 183 THR B O 1
ATOM 3269 N N . PHE B 1 187 ? -1.287 3.051 29.921 1.00 13.94 184 PHE B N 1
ATOM 3270 C CA . PHE B 1 187 ? -2.471 3.278 30.762 1.00 13.41 184 PHE B CA 1
ATOM 3271 C C . PHE B 1 187 ? -2.220 4.400 31.766 1.00 13.93 184 PHE B C 1
ATOM 3272 O O . PHE B 1 187 ? -1.067 4.780 32.003 1.00 13.83 184 PHE B O 1
ATOM 3280 N N . SER B 1 188 ? -3.310 4.910 32.347 1.00 13.61 185 SER B N 1
ATOM 3281 C CA . SER B 1 188 ? -3.248 5.909 33.426 1.00 14.18 185 SER B CA 1
ATOM 3282 C C . SER B 1 188 ? -3.275 5.223 34.802 1.00 14.37 185 SER B C 1
ATOM 3283 O O . SER B 1 188 ? -4.233 4.505 35.113 1.00 14.13 185 SER B O 1
ATOM 3286 N N . PRO B 1 189 ? -2.217 5.431 35.628 1.00 15.27 186 PRO B N 1
ATOM 3287 C CA . PRO B 1 189 ? -2.163 4.808 36.957 1.00 15.64 186 PRO B CA 1
ATOM 3288 C C . PRO B 1 189 ? -3.419 5.025 37.815 1.00 15.85 186 PRO B C 1
ATOM 3289 O O . PRO B 1 189 ? -3.821 4.108 38.536 1.00 15.79 186 PRO B O 1
ATOM 3293 N N . ASN B 1 190 ? -4.033 6.209 37.721 1.00 16.50 187 ASN B N 1
ATOM 3294 C CA . ASN B 1 190 ? -5.230 6.552 38.508 1.00 17.20 187 ASN B CA 1
ATOM 3295 C C . ASN B 1 190 ? -6.522 5.881 38.028 1.00 17.03 187 ASN B C 1
ATOM 3296 O O . ASN B 1 190 ? -7.570 5.986 38.675 1.00 17.50 187 ASN B O 1
ATOM 3301 N N . TYR B 1 191 ? -6.430 5.191 36.894 1.00 16.63 188 TYR B N 1
ATOM 3302 C CA . TYR B 1 191 ? -7.562 4.498 36.281 1.00 16.53 188 TYR B CA 1
ATOM 3303 C C . TYR B 1 191 ? -7.383 2.971 36.269 1.00 15.06 188 TYR B C 1
ATOM 3304 O O . TYR B 1 191 ? -8.191 2.257 35.680 1.00 14.96 188 TYR B O 1
ATOM 3313 N N . LEU B 1 192 ? -6.339 2.489 36.932 1.00 13.36 189 LEU B N 1
ATOM 3314 C CA . LEU B 1 192 ? -6.002 1.069 36.962 1.00 13.67 189 LEU B CA 1
ATOM 3315 C C . LEU B 1 192 ? -6.793 0.205 37.946 1.00 12.92 189 LEU B C 1
ATOM 3316 O O . LEU B 1 192 ? -7.137 -0.943 37.633 1.00 12.99 189 LEU B O 1
ATOM 3321 N N . SER B 1 193 ? -7.072 0.743 39.131 1.00 11.69 190 SER B N 1
ATOM 3322 C CA . SER B 1 193 ? -7.714 -0.053 40.182 1.00 11.45 190 SER B CA 1
ATOM 3323 C C . SER B 1 193 ? -9.018 -0.687 39.677 1.00 10.62 190 SER B C 1
ATOM 3324 O O . SER B 1 193 ? -9.828 -0.020 39.015 1.00 11.63 190 SER B O 1
ATOM 3327 N N . GLY B 1 194 ? -9.206 -1.969 39.960 1.00 10.54 191 GLY B N 1
ATOM 3328 C CA . GLY B 1 194 ? -10.445 -2.655 39.579 1.00 10.33 191 GLY B CA 1
ATOM 3329 C C . GLY B 1 194 ? -10.352 -3.444 38.275 1.00 10.61 191 GLY B C 1
ATOM 3330 O O . GLY B 1 194 ? -11.306 -4.118 37.896 1.00 10.42 191 GLY B O 1
ATOM 3331 N N . LEU B 1 195 ? -9.212 -3.340 37.586 1.00 10.07 192 LEU B N 1
ATOM 3332 C CA . LEU B 1 195 ? -8.939 -4.186 36.407 1.00 9.94 192 LEU B CA 1
ATOM 3333 C C . LEU B 1 195 ? -8.647 -5.635 36.844 1.00 10.30 192 LEU B C 1
ATOM 3334 O O . LEU B 1 195 ? -7.901 -5.856 37.800 1.00 10.60 192 LEU B O 1
ATOM 3353 N N . VAL B 1 197 ? -6.925 -9.228 35.974 1.00 10.85 194 VAL B N 1
ATOM 3354 C CA . VAL B 1 197 ? -5.739 -9.613 35.210 1.00 10.98 194 VAL B CA 1
ATOM 3355 C C . VAL B 1 197 ? -5.195 -10.945 35.708 1.00 11.48 194 VAL B C 1
ATOM 3356 O O . VAL B 1 197 ? -5.517 -11.358 36.816 1.00 12.18 194 VAL B O 1
ATOM 3360 N N . THR B 1 198 ? -4.374 -11.608 34.887 1.00 11.02 195 THR B N 1
ATOM 3361 C CA . THR B 1 198 ? -3.566 -12.745 35.386 1.00 10.60 195 THR B CA 1
ATOM 3362 C C . THR B 1 198 ? -2.353 -12.274 36.204 1.00 10.54 195 THR B C 1
ATOM 3363 O O . THR B 1 198 ? -1.967 -11.099 36.146 1.00 10.85 195 THR B O 1
ATOM 3367 N N . PRO B 1 199 ? -1.759 -13.174 37.007 1.00 10.74 196 PRO B N 1
ATOM 3368 C CA . PRO B 1 199 ? -0.506 -12.826 37.695 1.00 11.28 196 PRO B CA 1
ATOM 3369 C C . PRO B 1 199 ? 0.572 -12.273 36.743 1.00 11.45 196 PRO B C 1
ATOM 3370 O O . PRO B 1 199 ? 1.199 -11.275 37.054 1.00 11.97 196 PRO B O 1
ATOM 3374 N N . GLU B 1 200 ? 0.736 -12.878 35.565 1.00 12.21 197 GLU B N 1
ATOM 3375 C CA . GLU B 1 200 ? 1.740 -12.399 34.601 1.00 12.93 197 GLU B CA 1
ATOM 3376 C C . GLU B 1 200 ? 1.486 -10.956 34.188 1.00 11.57 197 GLU B C 1
ATOM 3377 O O . GLU B 1 200 ? 2.415 -10.123 34.154 1.00 12.33 197 GLU B O 1
ATOM 3383 N N . GLN B 1 201 ? 0.222 -10.663 33.888 1.00 10.83 198 GLN B N 1
ATOM 3384 C CA . GLN B 1 201 ? -0.167 -9.299 33.546 1.00 10.77 198 GLN B CA 1
ATOM 3385 C C . GLN B 1 201 ? 0.034 -8.369 34.731 1.00 11.10 198 GLN B C 1
ATOM 3386 O O . GLN B 1 201 ? 0.526 -7.254 34.561 1.00 11.47 198 GLN B O 1
ATOM 3392 N N . ALA B 1 202 ? -0.322 -8.827 35.930 1.00 11.80 199 ALA B N 1
ATOM 3393 C CA . ALA B 1 202 ? -0.140 -7.999 37.136 1.00 11.74 199 ALA B CA 1
ATOM 3394 C C . ALA B 1 202 ? 1.331 -7.592 37.312 1.00 12.03 199 ALA B C 1
ATOM 3395 O O . ALA B 1 202 ? 1.655 -6.441 37.641 1.00 12.55 199 ALA B O 1
ATOM 3397 N N . ILE B 1 203 ? 2.216 -8.566 37.111 1.00 12.07 200 ILE B N 1
ATOM 3398 C CA . ILE B 1 203 ? 3.660 -8.330 37.184 1.00 12.72 200 ILE B CA 1
ATOM 3399 C C . ILE B 1 203 ? 4.095 -7.269 36.166 1.00 11.92 200 ILE B C 1
ATOM 3400 O O . ILE B 1 203 ? 4.816 -6.327 36.525 1.00 13.00 200 ILE B O 1
ATOM 3405 N N . TYR B 1 204 ? 3.621 -7.389 34.921 1.00 11.89 201 TYR B N 1
ATOM 3406 C CA . TYR B 1 204 ? 3.921 -6.373 33.910 1.00 12.06 201 TYR B CA 1
ATOM 3407 C C . TYR B 1 204 ? 3.431 -5.007 34.350 1.00 12.20 201 TYR B C 1
ATOM 3408 O O . TYR B 1 204 ? 4.185 -4.033 34.336 1.00 10.85 201 TYR B O 1
ATOM 3417 N N . LEU B 1 205 ? 2.175 -4.945 34.782 1.00 11.45 202 LEU B N 1
ATOM 3418 C CA . LEU B 1 205 ? 1.587 -3.669 35.198 1.00 11.96 202 LEU B CA 1
ATOM 3419 C C . LEU B 1 205 ? 2.336 -3.045 36.365 1.00 11.81 202 LEU B C 1
ATOM 3420 O O . LEU B 1 205 ? 2.575 -1.831 36.382 1.00 12.40 202 LEU B O 1
ATOM 3425 N N . ALA B 1 206 ? 2.713 -3.880 37.334 1.00 12.24 203 ALA B N 1
ATOM 3426 C CA . ALA B 1 206 ? 3.473 -3.411 38.494 1.00 12.62 203 ALA B CA 1
ATOM 3427 C C . ALA B 1 206 ? 4.820 -2.825 38.060 1.00 12.79 203 ALA B C 1
ATOM 3428 O O . ALA B 1 206 ? 5.230 -1.774 38.543 1.00 13.06 203 ALA B O 1
ATOM 3430 N N A SER B 1 207 ? 5.493 -3.505 37.132 0.50 12.37 204 SER B N 1
ATOM 3431 N N B SER B 1 207 ? 5.476 -3.511 37.130 0.50 12.68 204 SER B N 1
ATOM 3432 C CA A SER B 1 207 ? 6.737 -2.996 36.550 0.50 12.58 204 SER B CA 1
ATOM 3433 C CA B SER B 1 207 ? 6.711 -3.037 36.520 0.50 13.25 204 SER B CA 1
ATOM 3434 C C A SER B 1 207 ? 6.501 -1.662 35.839 0.50 12.44 204 SER B C 1
ATOM 3435 C C B SER B 1 207 ? 6.501 -1.687 35.832 0.50 12.81 204 SER B C 1
ATOM 3436 O O A SER B 1 207 ? 7.313 -0.741 35.954 0.50 12.58 204 SER B O 1
ATOM 3437 O O B SER B 1 207 ? 7.327 -0.780 35.958 0.50 12.94 204 SER B O 1
ATOM 3442 N N . ALA B 1 208 ? 5.389 -1.560 35.108 1.00 12.83 205 ALA B N 1
ATOM 3443 C CA . ALA B 1 208 ? 5.069 -0.316 34.384 1.00 12.88 205 ALA B CA 1
ATOM 3444 C C . ALA B 1 208 ? 4.849 0.863 35.330 1.00 12.73 205 ALA B C 1
ATOM 3445 O O . ALA B 1 208 ? 5.193 2.016 35.001 1.00 14.15 205 ALA B O 1
ATOM 3447 N N . LEU B 1 209 ? 4.328 0.564 36.526 1.00 12.36 206 LEU B N 1
ATOM 3448 C CA . LEU B 1 209 ? 4.119 1.555 37.589 1.00 12.76 206 LEU B CA 1
ATOM 3449 C C . LEU B 1 209 ? 5.430 1.983 38.268 1.00 12.80 206 LEU B C 1
ATOM 3450 O O . LEU B 1 209 ? 5.468 2.910 39.105 1.00 13.59 206 LEU B O 1
ATOM 3455 N N . GLY B 1 210 ? 6.514 1.293 37.923 1.00 12.03 207 GLY B N 1
ATOM 3456 C CA . GLY B 1 210 ? 7.822 1.682 38.433 1.00 11.78 207 GLY B CA 1
ATOM 3457 C C . GLY B 1 210 ? 8.446 0.769 39.470 1.00 11.69 207 GLY B C 1
ATOM 3458 O O . GLY B 1 210 ? 9.543 1.051 39.960 1.00 10.83 207 GLY B O 1
ATOM 3459 N N . LEU B 1 211 ? 7.768 -0.330 39.802 1.00 11.28 208 LEU B N 1
ATOM 3460 C CA . LEU B 1 211 ? 8.410 -1.345 40.641 1.00 11.73 208 LEU B CA 1
ATOM 3461 C C . LEU B 1 211 ? 9.556 -2.005 39.880 1.00 11.75 208 LEU B C 1
ATOM 3462 O O . LEU B 1 211 ? 9.433 -2.312 38.683 1.00 11.13 208 LEU B O 1
ATOM 3467 N N . VAL B 1 212 ? 10.659 -2.202 40.588 1.00 11.37 209 VAL B N 1
ATOM 3468 C CA . VAL B 1 212 ? 11.809 -2.939 40.052 1.00 11.79 209 VAL B CA 1
ATOM 3469 C C . VAL B 1 212 ? 11.699 -4.383 40.548 1.00 12.16 209 VAL B C 1
ATOM 3470 O O . VAL B 1 212 ? 11.933 -4.671 41.718 1.00 12.03 209 VAL B O 1
ATOM 3474 N N . ILE B 1 213 ? 11.315 -5.286 39.649 1.00 12.75 210 ILE B N 1
ATOM 3475 C CA . ILE B 1 213 ? 10.990 -6.642 40.060 1.00 13.56 210 ILE B CA 1
ATOM 3476 C C . ILE B 1 213 ? 12.120 -7.589 39.692 1.00 14.26 210 ILE B C 1
ATOM 3477 O O . ILE B 1 213 ? 12.544 -7.628 38.531 1.00 13.96 210 ILE B O 1
ATOM 3482 N N . THR B 1 214 ? 12.619 -8.334 40.676 1.00 14.34 211 THR B N 1
ATOM 3483 C CA . THR B 1 214 ? 13.709 -9.287 40.434 1.00 16.12 211 THR B CA 1
ATOM 3484 C C . THR B 1 214 ? 13.237 -10.427 39.532 1.00 16.58 211 THR B C 1
ATOM 3485 O O . THR B 1 214 ? 12.039 -10.597 39.306 1.00 17.08 211 THR B O 1
#

Organism: Enterococcus faecalis (strain ATCC 700802 / V583) (NCBI:txid226185)

CATH classification: 2.160.20.80